Protein AF-0000000066341119 (afdb_homodimer)

pLDDT: mean 84.72, std 17.03, range [28.56, 98.56]

Solvent-accessible surface area (backbone atoms only — not comparable to full-atom values): 27032 Å² total; per-residue (Å²): 126,72,72,68,55,57,61,55,52,56,66,53,54,71,63,63,80,74,65,72,73,44,59,90,68,58,69,68,57,48,34,52,53,49,33,51,22,44,43,52,11,39,54,58,34,30,58,57,51,63,58,74,42,94,81,71,72,55,74,79,42,70,67,38,47,49,48,50,26,50,53,41,26,52,52,44,30,55,78,67,65,35,61,44,39,38,42,80,46,69,46,52,73,69,45,27,70,64,35,24,25,50,32,34,41,30,38,37,34,76,67,77,42,44,70,63,36,35,35,37,29,29,80,48,75,74,81,86,39,70,58,53,53,52,51,52,50,44,52,50,53,51,48,51,52,40,42,75,72,67,46,88,74,70,97,60,49,51,57,39,30,26,42,52,46,25,59,72,76,29,67,49,23,26,40,30,44,32,26,81,25,43,96,93,42,53,61,41,34,39,33,44,38,28,45,49,65,52,64,44,45,75,68,72,43,74,52,45,68,68,56,59,51,54,70,56,62,87,59,84,74,63,38,40,57,40,55,50,48,48,52,58,71,64,53,68,88,78,67,76,47,74,51,46,33,37,54,101,127,71,73,68,52,56,61,54,50,56,64,55,52,73,66,62,81,74,65,73,73,45,62,90,68,56,69,68,57,48,33,54,53,48,31,52,21,43,43,54,11,40,53,57,35,30,59,57,51,63,58,73,42,94,80,70,72,55,74,80,42,68,67,37,48,50,49,50,27,49,51,41,26,51,53,43,31,56,76,68,65,36,61,47,40,38,42,79,47,68,46,50,74,69,45,27,70,65,34,24,27,51,31,35,41,30,38,36,33,76,68,78,44,44,71,63,36,35,36,36,30,28,81,47,75,72,80,85,38,71,58,51,52,52,52,52,50,44,52,50,51,51,48,49,52,40,41,76,71,68,46,86,74,71,97,59,49,50,60,39,30,26,41,51,46,26,60,72,76,29,66,50,23,26,38,30,45,31,26,80,24,43,97,93,42,52,60,41,36,39,31,44,38,28,45,48,64,52,63,44,45,77,69,72,42,75,51,46,69,68,55,59,51,52,70,56,62,88,58,84,76,61,38,42,57,40,55,50,49,47,53,60,72,64,53,67,88,77,67,77,47,74,49,46,33,35,52,100

Radius of gyration: 25.13 Å; Cα contacts (8 Å, |Δi|>4): 796; chains: 2; bounding box: 48×80×62 Å

Sequence (496 aa):
MYQMNTQNEAKTSIFRTLWPKPIKMASMDLIHLFSDCIQSASSRTQEYLYFKDPENKFNPSPSTLSEIFLMTFIQRSTVLNLTDIFNTTTMTPEQRILLGADWVWAVLDHPSRNPKIQIAVQVCHLPERTEQILEDLSLDLYADVMRMAGMDVVEKTQAERMVDFCSSIGRDCFTLFLFFGRQKDEGNIYGLLSNNLQAAVGKCVRIDQLFINHFFKGAKCFVTPAGMLQALVGKEGNDPLTMLVKFTMYQMNTQNEAKTSIFRTLWPKPIKMASMDLIHLFSDCIQSASSRTQEYLYFKDPENKFNPSPSTLSEIFLMTFIQRSTVLNLTDIFNTTTMTPEQRILLGADWVWAVLDHPSRNPKIQIAVQVCHLPERTEQILEDLSLDLYADVMRMAGMDVVEKTQAERMVDFCSSIGRDCFTLFLFFGRQKDEGNIYGLLSNNLQAAVGKCVRIDQLFINHFFKGAKCFVTPAGMLQALVGKEGNDPLTMLVKFT

Nearest PDB structures (foldseek):
  8a4b-assembly2_C  TM=8.384E-01  e=1.765E-15  Homo sapiens
  8a4c-assembly2_C  TM=8.409E-01  e=9.360E-15  Homo sapiens
  8a4b-assembly1_A  TM=8.300E-01  e=1.600E-14  Homo sapiens
  8a4a-assembly1_A  TM=8.064E-01  e=5.269E-14  Homo sapiens
  8a4c-assembly1_A  TM=8.122E-01  e=3.685E-14  Homo sapiens

Organism: Danio rerio (NCBI:txid7955)

Foldseek 3Di:
DVVVVVVLVVVVPVPQPPADFADPDPLLRLLVLLLVLLLQLFVQLLVLLPDDDPVNPDHDAPVRSVVSSVVSSVVSCVVVVVRNQKPKAADDLVCCQQQLARIKIFGADPGSRDGQAMEGEHEDEDPPDPNVVVVVVVSVVVVVVCVVVPHDRDPADSQVSNLVNLVSVALRYKYKYKYCADPVGSSWIKIKIWSPCVVCVVVVHHDDPVVRVVVVVPDDDAAESSRVSVCSVPDDDRDIDIGMHTSD/DPVVVVVLVVVVPVPQPPADFADPDPPLNLLVLLLVLLLQLFVQLLVLLPDDDPVNPDHDAPVRSVVSSVVSSVVSCVVVVVRNQKPKAADDLVCCQQQLARIKIFGADPGSRDGPAMEGEHEDEDPPDPNVVVVVVVSVVVVVVCVVVPHDRDPADSQVSNLVNLVSVALRYKYKYKYCADPVGSSWIKIKIWSPCVVCVVVVHHDDPVNRVVVVVPDDDAAESSRVSCCSVPDDDRDIDIGMHTSD

InterPro domains:
  IPR027985 Rab15 effector [PF15208] (30-236)
  IPR027985 Rab15 effector [PTHR36682] (1-236)

Structure (mmCIF, N/CA/C/O backbone):
data_AF-0000000066341119-model_v1
#
loop_
_entity.id
_entity.type
_entity.pdbx_description
1 polymer 'Rab15 effector protein'
#
loop_
_atom_site.group_PDB
_atom_site.id
_atom_site.type_symbol
_atom_site.label_atom_id
_atom_site.label_alt_id
_atom_site.label_comp_id
_atom_site.label_asym_id
_atom_site.label_entity_id
_atom_site.label_seq_id
_atom_site.pdbx_PDB_ins_code
_atom_site.Cartn_x
_atom_site.Cartn_y
_atom_site.Cartn_z
_atom_site.occupancy
_atom_site.B_iso_or_equiv
_atom_site.auth_seq_id
_atom_site.auth_comp_id
_atom_site.auth_asym_id
_atom_site.auth_atom_id
_atom_site.pdbx_PDB_model_num
ATOM 1 N N . MET A 1 1 ? 12.602 24.047 35.312 1 29.11 1 MET A N 1
ATOM 2 C CA . MET A 1 1 ? 12.266 24.984 34.25 1 29.11 1 MET A CA 1
ATOM 3 C C . MET A 1 1 ? 13.242 24.875 33.094 1 29.11 1 MET A C 1
ATOM 5 O O . MET A 1 1 ? 12.883 25.156 31.938 1 29.11 1 MET A O 1
ATOM 9 N N . TYR A 1 2 ? 14.516 24.578 33.281 1 38.78 2 TYR A N 1
ATOM 10 C CA . TYR A 1 2 ? 15.609 24.578 32.312 1 38.78 2 TYR A CA 1
ATOM 11 C C . TYR A 1 2 ? 15.562 23.328 31.438 1 38.78 2 TYR A C 1
ATOM 13 O O . TYR A 1 2 ? 16.016 23.344 30.297 1 38.78 2 TYR A O 1
ATOM 21 N N . GLN A 1 3 ? 15.188 22.156 31.953 1 38.38 3 GLN A N 1
ATOM 22 C CA . GLN A 1 3 ? 15.258 20.891 31.234 1 38.38 3 GLN A CA 1
ATOM 23 C C . GLN A 1 3 ? 14.18 20.812 30.156 1 38.38 3 GLN A C 1
ATOM 25 O O . GLN A 1 3 ? 14.312 20.047 29.203 1 38.38 3 GLN A O 1
ATOM 30 N N . MET A 1 4 ? 13.062 21.469 30.297 1 38.38 4 MET A N 1
ATOM 31 C CA . MET A 1 4 ? 11.992 21.438 29.297 1 38.38 4 MET A CA 1
ATOM 32 C C . MET A 1 4 ? 12.422 22.172 28.031 1 38.38 4 MET A C 1
ATOM 34 O O . MET A 1 4 ? 11.914 21.875 26.938 1 38.38 4 MET A O 1
ATOM 38 N N . ASN A 1 5 ? 13.352 23.094 28.109 1 41.5 5 ASN A N 1
ATOM 39 C CA . ASN A 1 5 ? 13.75 23.875 26.953 1 41.5 5 ASN A CA 1
ATOM 40 C C . ASN A 1 5 ? 14.609 23.078 25.984 1 41.5 5 ASN A C 1
ATOM 42 O O . ASN A 1 5 ? 14.531 23.266 24.766 1 41.5 5 ASN A O 1
ATOM 46 N N . THR A 1 6 ? 15.469 22.156 26.438 1 43.47 6 THR A N 1
ATOM 47 C CA . THR A 1 6 ? 16.406 21.469 25.562 1 43.47 6 THR A CA 1
ATOM 48 C C . THR A 1 6 ? 15.695 20.438 24.703 1 43.47 6 THR A C 1
ATOM 50 O O . THR A 1 6 ? 16.141 20.125 23.594 1 43.47 6 THR A O 1
ATOM 53 N N . GLN A 1 7 ? 14.688 19.844 25.234 1 38.16 7 GLN A N 1
ATOM 54 C CA . GLN A 1 7 ? 14.016 18.812 24.453 1 38.16 7 GLN A CA 1
ATOM 55 C C . GLN A 1 7 ? 13.242 19.422 23.281 1 38.16 7 GLN A C 1
ATOM 57 O O . GLN A 1 7 ? 13.023 18.766 22.266 1 38.16 7 GLN A O 1
ATOM 62 N N . ASN A 1 8 ? 12.797 20.656 23.469 1 37.16 8 ASN A N 1
ATOM 63 C CA . ASN A 1 8 ? 12.109 21.359 22.391 1 37.16 8 ASN A CA 1
ATOM 64 C C . ASN A 1 8 ? 13.062 21.734 21.266 1 37.16 8 ASN A C 1
ATOM 66 O O . ASN A 1 8 ? 12.68 21.75 20.094 1 37.16 8 ASN A O 1
ATOM 70 N N . GLU A 1 9 ? 14.266 22.156 21.609 1 38.19 9 GLU A N 1
ATOM 71 C CA . GLU A 1 9 ? 15.227 22.562 20.578 1 38.19 9 GLU A CA 1
ATOM 72 C C . GLU A 1 9 ? 15.672 21.375 19.734 1 38.19 9 GLU A C 1
ATOM 74 O O . GLU A 1 9 ? 15.859 21.5 18.531 1 38.19 9 GLU A O 1
ATOM 79 N N . ALA A 1 10 ? 15.805 20.25 20.359 1 37.09 10 ALA A N 1
ATOM 80 C CA . ALA A 1 10 ? 16.297 19.109 19.609 1 37.09 10 ALA A CA 1
ATOM 81 C C . ALA A 1 10 ? 15.266 18.625 18.594 1 37.09 10 ALA A C 1
ATOM 83 O O . ALA A 1 10 ? 15.617 18.203 17.484 1 37.09 10 ALA A O 1
ATOM 84 N N . LYS A 1 11 ? 14.141 18.688 18.984 1 40.72 11 LYS A N 1
ATOM 85 C CA . LYS A 1 11 ? 13.086 18.281 18.062 1 40.72 11 LYS A CA 1
ATOM 86 C C . LYS A 1 11 ? 13 19.219 16.875 1 40.72 11 LYS A C 1
ATOM 88 O O . LYS A 1 11 ? 12.656 18.797 15.766 1 40.72 11 LYS A O 1
ATOM 93 N N . THR A 1 12 ? 13.438 20.531 17.078 1 38.72 12 THR A N 1
ATOM 94 C CA . THR A 1 12 ? 13.445 21.484 15.977 1 38.72 12 THR A CA 1
ATOM 95 C C . THR A 1 12 ? 14.609 21.219 15.031 1 38.72 12 THR A C 1
ATOM 97 O O . THR A 1 12 ? 14.523 21.484 13.828 1 38.72 12 THR A O 1
ATOM 100 N N . SER A 1 13 ? 15.695 20.719 15.5 1 39.5 13 SER A N 1
ATOM 101 C CA . SER A 1 13 ? 16.922 20.625 14.711 1 39.5 13 SER A CA 1
ATOM 102 C C . SER A 1 13 ? 16.797 19.562 13.625 1 39.5 13 SER A C 1
ATOM 104 O O . SER A 1 13 ? 17.5 19.625 12.617 1 39.5 13 SER A O 1
ATOM 106 N N . ILE A 1 14 ? 16.078 18.625 13.82 1 37.53 14 ILE A N 1
ATOM 107 C CA . ILE A 1 14 ? 16.125 17.547 12.836 1 37.53 14 ILE A CA 1
ATOM 108 C C . ILE A 1 14 ? 15.57 18.047 11.508 1 37.53 14 ILE A C 1
ATOM 110 O O . ILE A 1 14 ? 16.031 17.625 10.438 1 37.53 14 ILE A O 1
ATOM 114 N N . PHE A 1 15 ? 14.719 19.094 11.516 1 38.09 15 PHE A N 1
ATOM 115 C CA . PHE A 1 15 ? 14.086 19.484 10.258 1 38.09 15 PHE A CA 1
ATOM 116 C C . PHE A 1 15 ? 14.977 20.453 9.484 1 38.09 15 PHE A C 1
ATOM 118 O O . PHE A 1 15 ? 14.742 20.703 8.297 1 38.09 15 PHE A O 1
ATOM 125 N N . ARG A 1 16 ? 15.906 21.109 10.156 1 40.59 16 ARG A N 1
ATOM 126 C CA . ARG A 1 16 ? 16.625 22.203 9.516 1 40.59 16 ARG A CA 1
ATOM 127 C C . ARG A 1 16 ? 17.406 21.719 8.297 1 40.59 16 ARG A C 1
ATOM 129 O O . ARG A 1 16 ? 17.594 22.453 7.328 1 40.59 16 ARG A O 1
ATOM 136 N N . THR A 1 17 ? 18.047 20.531 8.328 1 36.72 17 THR A N 1
ATOM 137 C CA . THR A 1 17 ? 19.047 20.266 7.316 1 36.72 17 THR A CA 1
ATOM 138 C C . THR A 1 17 ? 18.391 19.953 5.973 1 36.72 17 THR A C 1
ATOM 140 O O . THR A 1 17 ? 19.094 19.688 4.984 1 36.72 17 THR A O 1
ATOM 143 N N . LEU A 1 18 ? 17.266 19.828 5.777 1 33.84 18 LEU A N 1
ATOM 144 C CA . LEU A 1 18 ? 16.781 19.219 4.551 1 33.84 18 LEU A CA 1
ATOM 145 C C . LEU A 1 18 ? 16.266 20.266 3.572 1 33.84 18 LEU A C 1
ATOM 147 O O . LEU A 1 18 ? 15.656 19.938 2.557 1 33.84 18 LEU A O 1
ATOM 151 N N . TRP A 1 19 ? 16.422 21.578 3.809 1 35 19 TRP A N 1
ATOM 152 C CA . TRP A 1 19 ? 15.547 22.391 2.967 1 35 19 TRP A CA 1
ATOM 153 C C . TRP A 1 19 ? 16.359 23.266 2.012 1 35 19 TRP A C 1
ATOM 155 O O . TRP A 1 19 ? 17.25 24 2.438 1 35 19 TRP A O 1
ATOM 165 N N . PRO A 1 20 ? 16.312 23.109 0.588 1 39.34 20 PRO A N 1
ATOM 166 C CA . PRO A 1 20 ? 17.062 23.859 -0.415 1 39.34 20 PRO A CA 1
ATOM 167 C C . PRO A 1 20 ? 16.578 25.297 -0.556 1 39.34 20 PRO A C 1
ATOM 169 O O . PRO A 1 20 ? 15.547 25.672 0.01 1 39.34 20 PRO A O 1
ATOM 172 N N . LYS A 1 21 ? 16.938 26.062 -1.833 1 40.09 21 LYS A N 1
ATOM 173 C CA . LYS A 1 21 ? 16.969 27.469 -2.219 1 40.09 21 LYS A CA 1
ATOM 174 C C . LYS A 1 21 ? 15.57 28 -2.494 1 40.09 21 LYS A C 1
ATOM 176 O O . LYS A 1 21 ? 14.75 27.312 -3.111 1 40.09 21 LYS A O 1
ATOM 181 N N . PRO A 1 22 ? 15.141 29.406 -2.232 1 41.25 22 PRO A N 1
ATOM 182 C CA . PRO A 1 22 ? 13.836 30.062 -2.111 1 41.25 22 PRO A CA 1
ATOM 183 C C . PRO A 1 22 ? 13.328 30.625 -3.441 1 41.25 22 PRO A C 1
ATOM 185 O O . PRO A 1 22 ? 14.086 31.25 -4.184 1 41.25 22 PRO A O 1
ATOM 188 N N . ILE A 1 23 ? 12.562 30.078 -4.363 1 44.03 23 ILE A N 1
ATOM 189 C CA . ILE A 1 23 ? 11.945 30.844 -5.441 1 44.03 23 ILE A CA 1
ATOM 190 C C . ILE A 1 23 ? 10.719 31.578 -4.91 1 44.03 23 ILE A C 1
ATOM 192 O O . ILE A 1 23 ? 9.906 31.016 -4.18 1 44.03 23 ILE A O 1
ATOM 196 N N . LYS A 1 24 ? 10.609 33 -5.09 1 49.5 24 LYS A N 1
ATOM 197 C CA . LYS A 1 24 ? 9.531 33.875 -4.699 1 49.5 24 LYS A CA 1
ATOM 198 C C . LYS A 1 24 ? 8.219 33.5 -5.371 1 49.5 24 LYS A C 1
ATOM 200 O O . LYS A 1 24 ? 8.039 33.719 -6.57 1 49.5 24 LYS A O 1
ATOM 205 N N . MET A 1 25 ? 7.562 32.625 -5.262 1 54.72 25 MET A N 1
ATOM 206 C CA . MET A 1 25 ? 6.242 32.312 -5.809 1 54.72 25 MET A CA 1
ATOM 207 C C . MET A 1 25 ? 5.16 33.125 -5.09 1 54.72 25 MET A C 1
ATOM 209 O O . MET A 1 25 ? 5.164 33.219 -3.861 1 54.72 25 MET A O 1
ATOM 213 N N . ALA A 1 26 ? 4.352 34 -5.934 1 60.06 26 ALA A N 1
ATOM 214 C CA . ALA A 1 26 ? 3.191 34.719 -5.375 1 60.06 26 ALA A CA 1
ATOM 215 C C . ALA A 1 26 ? 2.264 33.719 -4.656 1 60.06 26 ALA A C 1
ATOM 217 O O . ALA A 1 26 ? 2.17 32.562 -5.035 1 60.06 26 ALA A O 1
ATOM 218 N N . SER A 1 27 ? 1.595 34.25 -3.645 1 66.12 27 SER A N 1
ATOM 219 C CA . SER A 1 27 ? 0.718 33.469 -2.781 1 66.12 27 SER A CA 1
ATOM 220 C C . SER A 1 27 ? -0.362 32.75 -3.59 1 66.12 27 SER A C 1
ATOM 222 O O . SER A 1 27 ? -0.647 31.578 -3.354 1 66.12 27 SER A O 1
ATOM 224 N N . MET A 1 28 ? -0.877 33.531 -4.602 1 71.88 28 MET A N 1
ATOM 225 C CA . MET A 1 28 ? -1.975 32.969 -5.371 1 71.88 28 MET A CA 1
ATOM 226 C C . MET A 1 28 ? -1.489 31.781 -6.215 1 71.88 28 MET A C 1
ATOM 228 O O . MET A 1 28 ? -2.211 30.797 -6.395 1 71.88 28 MET A O 1
ATOM 232 N N . ASP A 1 29 ? -0.311 31.922 -6.617 1 87.69 29 ASP A N 1
ATOM 233 C CA . ASP A 1 29 ? 0.27 30.844 -7.41 1 87.69 29 ASP A CA 1
ATOM 234 C C . ASP A 1 29 ? 0.465 29.578 -6.566 1 87.69 29 ASP A C 1
ATOM 236 O O . ASP A 1 29 ? 0.201 28.469 -7.031 1 87.69 29 ASP A O 1
ATOM 240 N N . LEU A 1 30 ? 0.708 29.859 -5.367 1 91.12 30 LEU A N 1
ATOM 241 C CA . LEU A 1 30 ? 0.929 28.734 -4.465 1 91.12 30 LEU A CA 1
ATOM 242 C C . LEU A 1 30 ? -0.37 27.969 -4.211 1 91.12 30 LEU A C 1
ATOM 244 O O . LEU A 1 30 ? -0.394 26.75 -4.25 1 91.12 30 LEU A O 1
ATOM 248 N N . ILE A 1 31 ? -1.419 28.734 -4.02 1 94.38 31 ILE A N 1
ATOM 249 C CA . ILE A 1 31 ? -2.721 28.141 -3.707 1 94.38 31 ILE A CA 1
ATOM 250 C C . ILE A 1 31 ? -3.199 27.297 -4.879 1 94.38 31 ILE A C 1
ATOM 252 O O . ILE A 1 31 ? -3.648 26.156 -4.688 1 94.38 31 ILE A O 1
ATOM 256 N N . HIS A 1 32 ? -3.047 27.828 -6.035 1 94.44 32 HIS A N 1
ATOM 257 C CA . HIS A 1 32 ? -3.479 27.109 -7.23 1 94.44 32 HIS A CA 1
ATOM 258 C C . HIS A 1 32 ? -2.635 25.859 -7.457 1 94.44 32 HIS A C 1
ATOM 260 O O . HIS A 1 32 ? -3.168 24.797 -7.789 1 94.44 32 HIS A O 1
ATOM 266 N N . LEU A 1 33 ? -1.394 26 -7.328 1 95.62 33 LEU A N 1
ATOM 267 C CA . LEU A 1 33 ? -0.483 24.875 -7.555 1 95.62 33 LEU A CA 1
ATOM 268 C C . LEU A 1 33 ? -0.705 23.781 -6.52 1 95.62 33 LEU A C 1
ATOM 270 O O . LEU A 1 33 ? -0.705 22.594 -6.855 1 95.62 33 LEU A O 1
ATOM 274 N N . PHE A 1 34 ? -0.939 24.234 -5.301 1 96.31 34 PHE A N 1
ATOM 275 C CA . PHE A 1 34 ? -1.249 23.297 -4.234 1 96.31 34 PHE A CA 1
ATOM 276 C C . PHE A 1 34 ? -2.527 22.531 -4.551 1 96.31 34 PHE A C 1
ATOM 278 O O . PHE A 1 34 ? -2.57 21.297 -4.418 1 96.31 34 PHE A O 1
ATOM 285 N N . SER A 1 35 ? -3.473 23.188 -4.895 1 96.94 35 SER A N 1
ATOM 286 C CA . SER A 1 35 ? -4.758 22.578 -5.223 1 96.94 35 SER A CA 1
ATOM 287 C C . SER A 1 35 ? -4.621 21.578 -6.363 1 96.94 35 SER A C 1
ATOM 289 O O . SER A 1 35 ? -5.262 20.531 -6.352 1 96.94 35 SER A O 1
ATOM 291 N N . ASP A 1 36 ? -3.816 21.922 -7.336 1 97.19 36 ASP A N 1
ATOM 292 C CA . ASP A 1 36 ? -3.568 21.031 -8.453 1 97.19 36 ASP A CA 1
ATOM 293 C C . ASP A 1 36 ? -2.924 19.719 -7.98 1 97.19 36 ASP A C 1
ATOM 295 O O . ASP A 1 36 ? -3.273 18.641 -8.453 1 97.19 36 ASP A O 1
ATOM 299 N N . CYS A 1 37 ? -1.984 19.859 -7.098 1 97.88 37 CYS A N 1
ATOM 300 C CA . CYS A 1 37 ? -1.333 18.688 -6.543 1 97.88 37 CYS A CA 1
ATOM 301 C C . CYS A 1 37 ? -2.33 17.828 -5.781 1 97.88 37 CYS A C 1
ATOM 303 O O . CYS A 1 37 ? -2.342 16.594 -5.934 1 97.88 37 CYS A O 1
ATOM 305 N N . ILE A 1 38 ? -3.197 18.469 -5.008 1 98.5 38 ILE A N 1
ATOM 306 C CA . ILE A 1 38 ? -4.203 17.766 -4.23 1 98.5 38 ILE A CA 1
ATOM 307 C C . ILE A 1 38 ? -5.188 17.062 -5.172 1 98.5 38 ILE A C 1
ATOM 309 O O . ILE A 1 38 ? -5.559 15.914 -4.949 1 98.5 38 ILE A O 1
ATOM 313 N N . GLN A 1 39 ? -5.57 17.766 -6.148 1 98.12 39 GLN A N 1
ATOM 314 C CA . GLN A 1 39 ? -6.516 17.188 -7.105 1 98.12 39 GLN A CA 1
ATOM 315 C C . GLN A 1 39 ? -5.941 15.938 -7.758 1 98.12 39 GLN A C 1
ATOM 317 O O . GLN A 1 39 ? -6.641 14.93 -7.902 1 98.12 39 GLN A O 1
ATOM 322 N N . SER A 1 40 ? -4.719 15.992 -8.18 1 98.12 40 SER A N 1
ATOM 323 C CA . SER A 1 40 ? -4.066 14.836 -8.781 1 98.12 40 SER A CA 1
ATOM 324 C C . SER A 1 40 ? -3.998 13.672 -7.805 1 98.12 40 SER A C 1
ATOM 326 O O . SER A 1 40 ? -4.367 12.547 -8.148 1 98.12 40 SER A O 1
ATOM 328 N N . ALA A 1 41 ? -3.529 13.969 -6.609 1 98.31 41 ALA A N 1
ATOM 329 C CA . ALA A 1 41 ? -3.363 12.945 -5.59 1 98.31 41 ALA A CA 1
ATOM 330 C C . ALA A 1 41 ? -4.707 12.336 -5.199 1 98.31 41 ALA A C 1
ATOM 332 O O . ALA A 1 41 ? -4.832 11.109 -5.086 1 98.31 41 ALA A O 1
ATOM 333 N N . SER A 1 42 ? -5.707 13.18 -5.016 1 98.12 42 SER A N 1
ATOM 334 C CA . SER A 1 42 ? -7.02 12.703 -4.59 1 98.12 42 SER A CA 1
ATOM 335 C C . SER A 1 42 ? -7.703 11.906 -5.699 1 98.12 42 SER A C 1
ATOM 337 O O . SER A 1 42 ? -8.352 10.891 -5.43 1 98.12 42 SER A O 1
ATOM 339 N N . SER A 1 43 ? -7.559 12.359 -6.91 1 97.44 43 SER A N 1
ATOM 340 C CA . SER A 1 43 ? -8.156 11.625 -8.031 1 97.44 43 SER A CA 1
ATOM 341 C C . SER A 1 43 ? -7.547 10.234 -8.164 1 97.44 43 SER A C 1
ATOM 343 O O . SER A 1 43 ? -8.273 9.25 -8.336 1 97.44 43 SER A O 1
ATOM 345 N N . ARG A 1 44 ? -6.25 10.18 -8.094 1 97.06 44 ARG A N 1
ATOM 346 C CA . ARG A 1 44 ? -5.574 8.891 -8.18 1 97.06 44 ARG A CA 1
ATOM 347 C C . ARG A 1 44 ? -6 7.969 -7.043 1 97.06 44 ARG A C 1
ATOM 349 O O . ARG A 1 44 ? -6.266 6.785 -7.262 1 97.06 44 ARG A O 1
ATOM 356 N N . THR A 1 45 ? -6.047 8.461 -5.84 1 97.38 45 THR A N 1
ATOM 357 C CA . THR A 1 45 ? -6.441 7.68 -4.676 1 97.38 45 THR A CA 1
ATOM 358 C C . THR A 1 45 ? -7.883 7.195 -4.812 1 97.38 45 THR A C 1
ATOM 360 O O . THR A 1 45 ? -8.203 6.066 -4.438 1 97.38 45 THR A O 1
ATOM 363 N N . GLN A 1 46 ? -8.727 8.016 -5.359 1 96.06 46 GLN A N 1
ATOM 364 C CA . GLN A 1 46 ? -10.133 7.664 -5.539 1 96.06 46 GLN A CA 1
ATOM 365 C C . GLN A 1 46 ? -10.289 6.453 -6.449 1 96.06 46 GLN A C 1
ATOM 367 O O . GLN A 1 46 ? -11.18 5.625 -6.246 1 96.06 46 GLN A O 1
ATOM 372 N N . GLU A 1 47 ? -9.461 6.367 -7.504 1 94.5 47 GLU A N 1
ATOM 373 C CA . GLU A 1 47 ? -9.5 5.199 -8.375 1 94.5 47 GLU A CA 1
ATOM 374 C C . GLU A 1 47 ? -9.375 3.906 -7.578 1 94.5 47 GLU A C 1
ATOM 376 O O . GLU A 1 47 ? -10.047 2.92 -7.871 1 94.5 47 GLU A O 1
ATOM 381 N N . TYR A 1 48 ? -8.555 3.951 -6.586 1 94.69 48 TYR A N 1
ATOM 382 C CA . TYR A 1 48 ? -8.305 2.752 -5.793 1 94.69 48 TYR A CA 1
ATOM 383 C C . TYR A 1 48 ? -9.359 2.582 -4.707 1 94.69 48 TYR A C 1
ATOM 385 O O . TYR A 1 48 ? -9.672 1.459 -4.309 1 94.69 48 TYR A O 1
ATOM 393 N N . LEU A 1 49 ? -9.93 3.705 -4.262 1 92.75 49 LEU A N 1
ATOM 394 C CA . LEU A 1 49 ? -11.039 3.648 -3.312 1 92.75 49 LEU A CA 1
ATOM 395 C C . LEU A 1 49 ? -12.258 2.98 -3.938 1 92.75 49 LEU A C 1
ATOM 397 O O . LEU A 1 49 ? -13.016 2.289 -3.252 1 92.75 49 LEU A O 1
ATOM 401 N N . TYR A 1 50 ? -12.414 3.137 -5.246 1 92.38 50 TYR A N 1
ATOM 402 C CA . TYR A 1 50 ? -13.578 2.604 -5.953 1 92.38 50 TYR A CA 1
ATOM 403 C C . TYR A 1 50 ? -13.32 1.181 -6.43 1 92.38 50 TYR A C 1
ATOM 405 O O . TYR A 1 50 ? -14.211 0.532 -6.98 1 92.38 50 TYR A O 1
ATOM 413 N N . PHE A 1 51 ? -12.195 0.741 -6.258 1 93.56 51 PHE A N 1
ATOM 414 C CA . PHE A 1 51 ? -11.867 -0.616 -6.68 1 93.56 51 PHE A CA 1
ATOM 415 C C . PHE A 1 51 ? -12.766 -1.631 -5.984 1 93.56 51 PHE A C 1
ATOM 417 O O . PHE A 1 51 ? -12.992 -1.544 -4.777 1 93.56 51 PHE A O 1
ATOM 424 N N . LYS A 1 52 ? -13.211 -2.498 -6.754 1 90.31 52 LYS A N 1
ATOM 425 C CA . LYS A 1 52 ? -13.992 -3.611 -6.227 1 90.31 52 LYS A CA 1
ATOM 426 C C . LYS A 1 52 ? -13.477 -4.945 -6.758 1 90.31 52 LYS A C 1
ATOM 428 O O . LYS A 1 52 ? -13.367 -5.137 -7.969 1 90.31 52 LYS A O 1
ATOM 433 N N . ASP A 1 53 ? -13.109 -5.777 -5.895 1 90.19 53 ASP A N 1
ATOM 434 C CA . ASP A 1 53 ? -12.758 -7.152 -6.242 1 90.19 53 ASP A CA 1
ATOM 435 C C . ASP A 1 53 ? -14.008 -7.984 -6.52 1 90.19 53 ASP A C 1
ATOM 437 O O . ASP A 1 53 ? -14.867 -8.133 -5.648 1 90.19 53 ASP A O 1
ATOM 441 N N . PRO A 1 54 ? -14.062 -8.555 -7.676 1 86.75 54 PRO A N 1
ATOM 442 C CA . PRO A 1 54 ? -15.234 -9.375 -7.98 1 86.75 54 PRO A CA 1
ATOM 443 C C . PRO A 1 54 ? -15.438 -10.508 -6.98 1 86.75 54 PRO A C 1
ATOM 445 O O . PRO A 1 54 ? -16.578 -10.93 -6.738 1 86.75 54 PRO A O 1
ATOM 448 N N . GLU A 1 55 ? -14.359 -10.992 -6.328 1 84.94 55 GLU A N 1
ATOM 449 C CA . GLU A 1 55 ? -14.445 -12.078 -5.359 1 84.94 55 GLU A CA 1
ATOM 450 C C . GLU A 1 55 ? -14.664 -11.547 -3.947 1 84.94 55 GLU A C 1
ATOM 452 O O . GLU A 1 55 ? -14.805 -12.328 -3.002 1 84.94 55 GLU A O 1
ATOM 457 N N . ASN A 1 56 ? -14.672 -10.219 -3.777 1 83.44 56 ASN A N 1
ATOM 458 C CA . ASN A 1 56 ? -14.898 -9.523 -2.512 1 83.44 56 ASN A CA 1
ATOM 459 C C . ASN A 1 56 ? -13.945 -10.023 -1.427 1 83.44 56 ASN A C 1
ATOM 461 O O . ASN A 1 56 ? -14.344 -10.18 -0.271 1 83.44 56 ASN A O 1
ATOM 465 N N . LYS A 1 57 ? -12.734 -10.336 -1.846 1 81.94 57 LYS A N 1
ATOM 466 C CA . LYS A 1 57 ? -11.742 -10.867 -0.909 1 81.94 57 LYS A CA 1
ATOM 467 C C . LYS A 1 57 ? -10.586 -9.891 -0.728 1 81.94 57 LYS A C 1
ATOM 469 O O . LYS A 1 57 ? -9.773 -10.047 0.191 1 81.94 57 LYS A O 1
ATOM 474 N N . PHE A 1 58 ? -10.688 -8.906 -1.56 1 89.12 58 PHE A N 1
ATOM 475 C CA . PHE A 1 58 ? -9.5 -8.062 -1.575 1 89.12 58 PHE A CA 1
ATOM 476 C C . PHE A 1 58 ? -9.883 -6.59 -1.625 1 89.12 58 PHE A C 1
ATOM 478 O O . PHE A 1 58 ? -10.703 -6.184 -2.449 1 89.12 58 PHE A O 1
ATOM 485 N N . ASN A 1 59 ? -9.344 -5.836 -0.687 1 88.69 59 ASN A N 1
ATOM 486 C CA . ASN A 1 59 ? -9.414 -4.379 -0.667 1 88.69 59 ASN A CA 1
ATOM 487 C C . ASN A 1 59 ? -8.055 -3.752 -0.396 1 88.69 59 ASN A C 1
ATOM 489 O O . ASN A 1 59 ? -7.219 -4.344 0.291 1 88.69 59 ASN A O 1
ATOM 493 N N . PRO A 1 60 ? -7.859 -2.586 -1.001 1 91.12 60 PRO A N 1
ATOM 494 C CA . PRO A 1 60 ? -6.59 -1.927 -0.688 1 91.12 60 PRO A CA 1
ATOM 495 C C . PRO A 1 60 ? -6.445 -1.595 0.795 1 91.12 60 PRO A C 1
ATOM 497 O O . PRO A 1 60 ? -7.426 -1.215 1.443 1 91.12 60 PRO A O 1
ATOM 500 N N . SER A 1 61 ? -5.266 -1.766 1.295 1 90.12 61 SER A N 1
ATOM 501 C CA . SER A 1 61 ? -4.996 -1.404 2.684 1 90.12 61 SER A CA 1
ATOM 502 C C . SER A 1 61 ? -4.949 0.11 2.861 1 90.12 61 SER A C 1
ATOM 504 O O . SER A 1 61 ? -4.652 0.842 1.914 1 90.12 61 SER A O 1
ATOM 506 N N .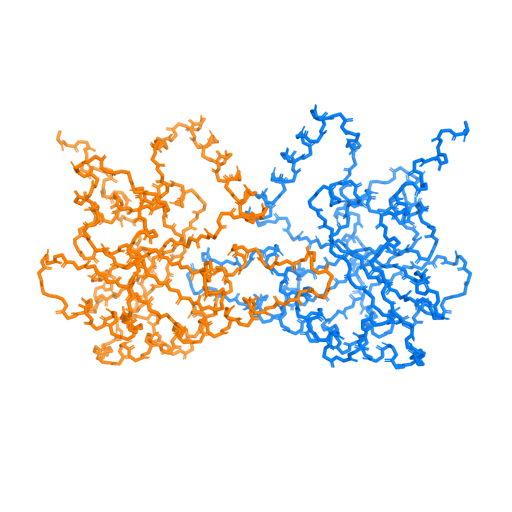 PRO A 1 62 ? -5.203 0.56 4.062 1 88.81 62 PRO A N 1
ATOM 507 C CA . PRO A 1 62 ? -5.082 1.996 4.324 1 88.81 62 PRO A CA 1
ATOM 508 C C . PRO A 1 62 ? -3.688 2.535 4.027 1 88.81 62 PRO A C 1
ATOM 510 O O . PRO A 1 62 ? -3.549 3.645 3.502 1 88.81 62 PRO A O 1
ATOM 513 N N . SER A 1 63 ? -2.699 1.78 4.371 1 90.38 63 SER A N 1
ATOM 514 C CA . SER A 1 63 ? -1.328 2.209 4.109 1 90.38 63 SER A CA 1
ATOM 515 C C . SER A 1 63 ? -1.074 2.367 2.613 1 90.38 63 SER A C 1
ATOM 517 O O . SER A 1 63 ? -0.35 3.271 2.193 1 90.38 63 SER A O 1
ATOM 519 N N . THR A 1 64 ? -1.644 1.476 1.881 1 93.94 64 THR A N 1
ATOM 520 C CA . THR A 1 64 ? -1.503 1.561 0.432 1 93.94 64 THR A CA 1
ATOM 521 C C . THR A 1 64 ? -2.139 2.842 -0.099 1 93.94 64 THR A C 1
ATOM 523 O O . THR A 1 64 ? -1.529 3.561 -0.894 1 93.94 64 THR A O 1
ATOM 526 N N . LEU A 1 65 ? -3.314 3.15 0.359 1 94.81 65 LEU A N 1
ATOM 527 C CA . LEU A 1 65 ? -3.998 4.367 -0.068 1 94.81 65 LEU A CA 1
ATOM 528 C C . LEU A 1 65 ? -3.186 5.602 0.298 1 94.81 65 LEU A C 1
ATOM 530 O O . LEU A 1 65 ? -3.059 6.527 -0.507 1 94.81 65 LEU A O 1
ATOM 534 N N . SER A 1 66 ? -2.611 5.551 1.438 1 95.25 66 SER A N 1
ATOM 535 C CA . SER A 1 66 ? -1.791 6.66 1.908 1 95.25 66 SER A CA 1
ATOM 536 C C . SER A 1 66 ? -0.564 6.855 1.023 1 95.25 66 SER A C 1
ATOM 538 O O . SER A 1 66 ? -0.234 7.98 0.649 1 95.25 66 SER A O 1
ATOM 540 N N . GLU A 1 67 ? 0.081 5.758 0.74 1 96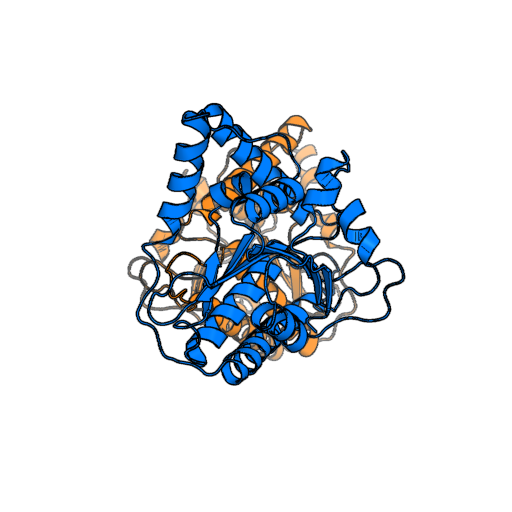 67 GLU A N 1
ATOM 541 C CA . GLU A 1 67 ? 1.294 5.84 -0.068 1 96 67 GLU A CA 1
ATOM 542 C C . GLU A 1 67 ? 0.979 6.297 -1.489 1 96 67 GLU A C 1
ATOM 544 O O . GLU A 1 67 ? 1.736 7.07 -2.08 1 96 67 GLU A O 1
ATOM 549 N N . ILE A 1 68 ? -0.113 5.832 -2.008 1 97.5 68 ILE A N 1
ATOM 550 C CA . ILE A 1 68 ? -0.527 6.258 -3.34 1 97.5 68 ILE A CA 1
ATOM 551 C C . ILE A 1 68 ? -0.766 7.766 -3.348 1 97.5 68 ILE A C 1
ATOM 553 O O . ILE A 1 68 ? -0.274 8.477 -4.23 1 97.5 68 ILE A O 1
ATOM 557 N N . PHE A 1 69 ? -1.48 8.273 -2.377 1 98.12 69 PHE A N 1
ATOM 558 C CA . PHE A 1 69 ? -1.76 9.703 -2.248 1 98.12 69 PHE A CA 1
ATOM 559 C C . PHE A 1 69 ? -0.466 10.5 -2.172 1 98.12 69 PHE A C 1
ATOM 561 O O . PHE A 1 69 ? -0.282 11.469 -2.916 1 98.12 69 PHE A O 1
ATOM 568 N N . LEU A 1 70 ? 0.418 10.062 -1.337 1 97.62 70 LEU A N 1
ATOM 569 C CA . LEU A 1 70 ? 1.653 10.789 -1.077 1 97.62 70 LEU A CA 1
ATOM 570 C C . LEU A 1 70 ? 2.557 10.781 -2.307 1 97.62 70 LEU A C 1
ATOM 572 O O . LEU A 1 70 ? 3.098 11.82 -2.689 1 97.62 70 LEU A O 1
ATOM 576 N N . MET A 1 71 ? 2.711 9.625 -2.916 1 97.38 71 MET A N 1
ATOM 577 C CA . MET A 1 71 ? 3.578 9.531 -4.086 1 97.38 71 MET A CA 1
ATOM 578 C C . MET A 1 71 ? 3.07 10.43 -5.215 1 97.38 71 MET A C 1
ATOM 580 O O . MET A 1 71 ? 3.854 11.133 -5.852 1 97.38 71 MET A O 1
ATOM 584 N N . THR A 1 72 ? 1.728 10.375 -5.402 1 97.69 72 THR A N 1
ATOM 585 C CA . THR A 1 72 ? 1.147 11.195 -6.465 1 97.69 72 THR A CA 1
ATOM 586 C C . THR A 1 72 ? 1.312 12.68 -6.152 1 97.69 72 THR A C 1
ATOM 588 O O . THR A 1 72 ? 1.64 13.469 -7.039 1 97.69 72 THR A O 1
ATOM 591 N N . PHE A 1 73 ? 1.115 13.07 -4.926 1 98.19 73 PHE A N 1
ATOM 592 C CA . PHE A 1 73 ? 1.271 14.461 -4.512 1 98.19 73 PHE A CA 1
ATOM 593 C C . PHE A 1 73 ? 2.701 14.938 -4.742 1 98.19 73 PHE A C 1
ATOM 595 O O . PHE A 1 73 ? 2.92 16 -5.328 1 98.19 73 PHE A O 1
ATOM 602 N N . ILE A 1 74 ? 3.629 14.156 -4.285 1 97.06 74 ILE A N 1
ATOM 603 C CA . ILE A 1 74 ? 5.039 14.516 -4.383 1 97.06 74 ILE A CA 1
ATOM 604 C C . ILE A 1 74 ? 5.453 14.609 -5.848 1 97.06 74 ILE A C 1
ATOM 606 O O . ILE A 1 74 ? 6.137 15.555 -6.25 1 97.06 74 ILE A O 1
ATOM 610 N N . GLN A 1 75 ? 5.055 13.641 -6.621 1 96.12 75 GLN A N 1
ATOM 611 C CA . GLN A 1 75 ? 5.383 13.648 -8.047 1 96.12 75 GLN A CA 1
ATOM 612 C C . GLN A 1 75 ? 4.84 14.898 -8.727 1 96.12 75 GLN A C 1
ATOM 614 O O . GLN A 1 75 ? 5.559 15.562 -9.477 1 96.12 75 GLN A O 1
ATOM 619 N N . ARG A 1 76 ? 3.576 15.211 -8.492 1 96.62 76 ARG A N 1
ATOM 620 C CA . ARG A 1 76 ? 2.959 16.375 -9.109 1 96.62 76 ARG A CA 1
ATOM 621 C C . ARG A 1 76 ? 3.625 17.672 -8.633 1 96.62 76 ARG A C 1
ATOM 623 O O . ARG A 1 76 ? 3.816 18.594 -9.414 1 96.62 76 ARG A O 1
ATOM 630 N N . SER A 1 77 ? 3.965 17.734 -7.375 1 95.75 77 SER A N 1
ATOM 631 C CA . SER A 1 77 ? 4.637 18.906 -6.824 1 95.75 77 SER A CA 1
ATOM 632 C C . SER A 1 77 ? 5.988 19.125 -7.492 1 95.75 77 SER A C 1
ATOM 634 O O . SER A 1 77 ? 6.398 20.266 -7.715 1 95.75 77 SER A O 1
ATOM 636 N N . THR A 1 78 ? 6.672 18.062 -7.789 1 93.69 78 THR A N 1
ATOM 637 C CA . THR A 1 78 ? 7.965 18.141 -8.461 1 93.69 78 THR A CA 1
ATOM 638 C C . THR A 1 78 ? 7.801 18.625 -9.898 1 93.69 78 THR A C 1
ATOM 640 O O . THR A 1 78 ? 8.555 19.484 -10.359 1 93.69 78 THR A O 1
ATOM 643 N N . VAL A 1 79 ? 6.809 18.094 -10.586 1 94.56 79 VAL A N 1
ATOM 644 C CA . VAL A 1 79 ? 6.539 18.453 -11.977 1 94.56 79 VAL A CA 1
ATOM 645 C C . VAL A 1 79 ? 6.195 19.938 -12.062 1 94.56 79 VAL A C 1
ATOM 647 O O . VAL A 1 79 ? 6.602 20.625 -13.016 1 94.56 79 VAL 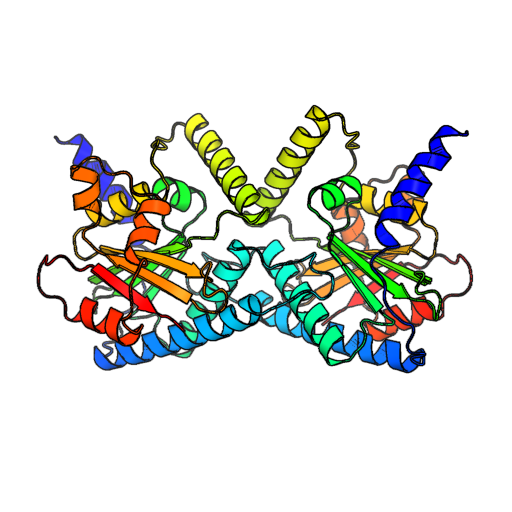A O 1
ATOM 650 N N . LEU A 1 80 ? 5.555 20.469 -11 1 94.31 80 LEU A N 1
ATOM 651 C CA . LEU A 1 80 ? 5.109 21.859 -11.008 1 94.31 80 LEU A CA 1
ATOM 652 C C . LEU A 1 80 ? 6.16 22.766 -10.375 1 94.31 80 LEU A C 1
ATOM 654 O O . LEU A 1 80 ? 5.922 23.969 -10.188 1 94.31 80 LEU A O 1
ATOM 658 N N . ASN A 1 81 ? 7.277 22.281 -9.953 1 91.56 81 ASN A N 1
ATOM 659 C CA . ASN A 1 81 ? 8.383 23 -9.336 1 91.56 81 ASN A CA 1
ATOM 660 C C . ASN A 1 81 ? 7.945 23.734 -8.07 1 91.56 81 ASN A C 1
ATOM 662 O O . ASN A 1 81 ? 8.266 24.906 -7.891 1 91.56 81 ASN A O 1
ATOM 666 N N . LEU A 1 82 ? 7.141 23.016 -7.324 1 91.5 82 LEU A N 1
ATOM 667 C CA . LEU A 1 82 ? 6.602 23.578 -6.09 1 91.5 82 LEU A CA 1
ATOM 668 C C . LEU A 1 82 ? 7.543 23.312 -4.918 1 91.5 82 LEU A C 1
ATOM 670 O O . LEU A 1 82 ? 7.398 23.906 -3.854 1 91.5 82 LEU A O 1
ATOM 674 N N . THR A 1 83 ? 8.555 22.578 -5.035 1 84.5 83 THR A N 1
ATOM 675 C CA . THR A 1 83 ? 9.352 22.016 -3.949 1 84.5 83 THR A CA 1
ATOM 676 C C . THR A 1 83 ? 10.164 23.109 -3.258 1 84.5 83 THR A C 1
ATOM 678 O O . THR A 1 83 ? 10.586 22.938 -2.113 1 84.5 83 THR A O 1
ATOM 681 N N . ASP A 1 84 ? 10.289 24.25 -3.92 1 83.62 84 ASP A N 1
ATOM 682 C CA . ASP A 1 84 ? 11.07 25.328 -3.326 1 83.62 84 ASP A CA 1
ATOM 683 C C . ASP A 1 84 ? 10.234 26.109 -2.316 1 83.62 84 ASP A C 1
ATOM 685 O O . ASP A 1 84 ? 10.781 26.797 -1.453 1 83.62 84 ASP A O 1
ATOM 689 N N . ILE A 1 85 ? 8.953 26.062 -2.424 1 89 85 ILE A N 1
ATOM 690 C CA . ILE A 1 85 ? 8.102 26.875 -1.564 1 89 85 ILE A CA 1
ATOM 691 C C . ILE A 1 85 ? 7.223 25.969 -0.705 1 89 85 ILE A C 1
ATOM 693 O O . ILE A 1 85 ? 6.621 26.422 0.272 1 89 85 ILE A O 1
ATOM 697 N N . PHE A 1 86 ? 7.152 24.781 -1.107 1 91.5 86 PHE A N 1
ATOM 698 C CA . PHE A 1 86 ? 6.289 23.812 -0.438 1 91.5 86 PHE A CA 1
ATOM 699 C C . PHE A 1 86 ? 6.992 22.469 -0.297 1 91.5 86 PHE A C 1
ATOM 701 O O . PHE A 1 86 ? 7.41 21.875 -1.293 1 91.5 86 PHE A O 1
ATOM 708 N N . ASN A 1 87 ? 7.023 22.031 0.956 1 92.25 87 ASN A N 1
ATOM 709 C CA . ASN A 1 87 ? 7.754 20.797 1.218 1 92.25 87 ASN A CA 1
ATOM 710 C C . ASN A 1 87 ? 6.848 19.719 1.824 1 92.25 87 ASN A C 1
ATOM 712 O O . ASN A 1 87 ? 5.938 20.047 2.594 1 92.25 87 ASN A O 1
ATOM 716 N N . THR A 1 88 ? 7.117 18.516 1.412 1 95.06 88 THR A N 1
ATOM 717 C CA . THR A 1 88 ? 6.488 17.344 2.012 1 95.06 88 THR A CA 1
ATOM 718 C C . THR A 1 88 ? 7.527 16.453 2.697 1 95.06 88 THR A C 1
ATOM 720 O O . THR A 1 88 ? 8.461 15.977 2.055 1 95.06 88 THR A O 1
ATOM 723 N N . THR A 1 89 ? 7.355 16.25 3.988 1 93.94 89 THR A N 1
ATOM 724 C CA . THR A 1 89 ? 8.25 15.398 4.75 1 93.94 89 THR A CA 1
ATOM 725 C C . THR A 1 89 ? 7.5 14.195 5.32 1 93.94 89 THR A C 1
ATOM 727 O O . THR A 1 89 ? 6.566 14.359 6.109 1 93.94 89 THR A O 1
ATOM 730 N N . THR A 1 90 ? 7.93 13.039 4.906 1 94.12 90 THR A N 1
ATOM 731 C CA . THR A 1 90 ? 7.328 11.828 5.453 1 94.12 90 THR A CA 1
ATOM 732 C C . THR A 1 90 ? 7.988 11.445 6.777 1 94.12 90 THR A C 1
ATOM 734 O O . THR A 1 90 ? 9.203 11.57 6.93 1 94.12 90 THR A O 1
ATOM 737 N N . MET A 1 91 ? 7.203 10.922 7.703 1 92.06 91 MET A N 1
ATOM 738 C CA . MET A 1 91 ? 7.719 10.508 9.008 1 92.06 91 MET A CA 1
ATOM 739 C C . MET A 1 91 ? 8.211 9.062 8.961 1 92.06 91 MET A C 1
ATOM 741 O O . MET A 1 91 ? 7.605 8.211 8.312 1 92.06 91 MET A O 1
ATOM 745 N N . THR A 1 92 ? 9.328 8.82 9.609 1 87.5 92 THR A N 1
ATOM 746 C CA . THR A 1 92 ? 9.742 7.441 9.844 1 87.5 92 THR A CA 1
ATOM 747 C C . THR A 1 92 ? 8.781 6.746 10.805 1 87.5 92 THR A C 1
ATOM 749 O O . THR A 1 92 ? 7.98 7.402 11.477 1 87.5 92 THR A O 1
ATOM 752 N N . PRO A 1 93 ? 8.852 5.438 10.922 1 84 93 PRO A N 1
ATOM 753 C CA . PRO A 1 93 ? 7.984 4.742 11.875 1 84 93 PRO A CA 1
ATOM 754 C C . PRO A 1 93 ? 8.148 5.254 13.305 1 84 93 PRO A C 1
ATOM 756 O O . PRO A 1 93 ? 7.164 5.402 14.031 1 84 93 PRO A O 1
ATOM 759 N N . GLU A 1 94 ? 9.406 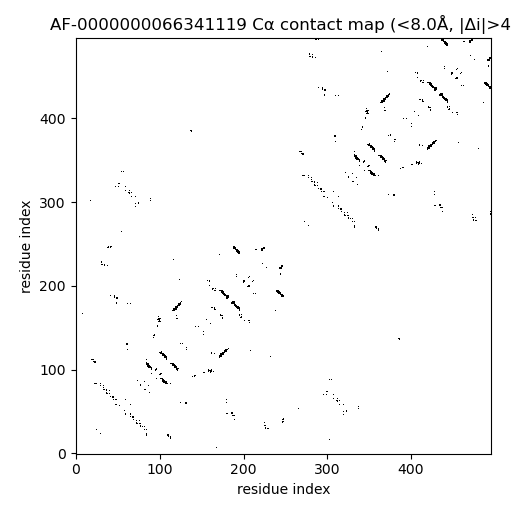5.512 13.719 1 85.81 94 GLU A N 1
ATOM 760 C CA . GLU A 1 94 ? 9.672 6.035 15.055 1 85.81 94 GLU A CA 1
ATOM 761 C C . GLU A 1 94 ? 9.008 7.391 15.258 1 85.81 94 GLU A C 1
ATOM 763 O O . GLU A 1 94 ? 8.367 7.629 16.281 1 85.81 94 GLU A O 1
ATOM 768 N N . GLN A 1 95 ? 9.117 8.195 14.203 1 89.94 95 GLN A N 1
ATOM 769 C CA . GLN A 1 95 ? 8.539 9.531 14.281 1 89.94 95 GLN A CA 1
ATOM 770 C C . GLN A 1 95 ? 7.016 9.469 14.305 1 89.94 95 GLN A C 1
ATOM 772 O O . GLN A 1 95 ? 6.367 10.266 14.992 1 89.94 95 GLN A O 1
ATOM 777 N N . ARG A 1 96 ? 6.512 8.516 13.594 1 92 96 ARG A N 1
ATOM 778 C CA . ARG A 1 96 ? 5.062 8.344 13.602 1 92 96 ARG A CA 1
ATOM 779 C C . ARG A 1 96 ? 4.559 7.988 14.992 1 92 96 ARG A C 1
ATOM 781 O O . ARG A 1 96 ? 3.498 8.453 15.414 1 92 96 ARG A O 1
ATOM 788 N N . ILE A 1 97 ? 5.277 7.195 15.672 1 91.06 97 ILE A N 1
ATOM 789 C CA . ILE A 1 97 ? 4.902 6.758 17.016 1 91.06 97 ILE A CA 1
ATOM 790 C C . ILE A 1 97 ? 5.059 7.918 18 1 91.06 97 ILE A C 1
ATOM 792 O O . ILE A 1 97 ? 4.199 8.133 18.844 1 91.06 97 ILE A O 1
ATOM 796 N N . LEU A 1 98 ? 6.102 8.695 17.844 1 92.19 98 LEU A N 1
ATOM 797 C CA . LEU A 1 98 ? 6.426 9.75 18.797 1 92.19 98 LEU A CA 1
ATOM 798 C C . LEU A 1 98 ? 5.559 10.984 18.562 1 92.19 98 LEU A C 1
ATOM 800 O O . LEU A 1 98 ? 5.074 11.594 19.516 1 92.19 98 LEU A O 1
ATOM 804 N N . LEU A 1 99 ? 5.34 11.312 17.266 1 94.25 99 LEU A N 1
ATOM 805 C CA . LEU A 1 99 ? 4.73 12.602 16.938 1 94.25 99 LEU A CA 1
ATOM 806 C C . LEU A 1 99 ? 3.27 12.43 16.547 1 94.25 99 LEU A C 1
ATOM 808 O O . LEU A 1 99 ? 2.488 13.375 16.594 1 94.25 99 LEU A O 1
ATOM 812 N N . GLY A 1 100 ? 2.955 11.242 16.031 1 94.81 100 GLY A N 1
ATOM 813 C CA . GLY A 1 100 ? 1.579 10.945 15.656 1 94.81 100 GLY A CA 1
ATOM 814 C C . GLY A 1 100 ? 1.244 11.328 14.234 1 94.81 100 GLY A C 1
ATOM 815 O O . GLY A 1 100 ? 0.152 11.031 13.742 1 94.81 100 GLY A O 1
ATOM 816 N N . ALA A 1 101 ? 2.189 11.969 13.57 1 96.81 101 ALA A N 1
ATOM 817 C CA . ALA A 1 101 ? 1.948 12.406 12.195 1 96.81 101 ALA A CA 1
ATOM 818 C C . ALA A 1 101 ? 2.492 11.391 11.195 1 96.81 101 ALA A C 1
ATOM 820 O O . ALA A 1 101 ? 3.557 10.805 11.414 1 96.81 101 ALA A O 1
ATOM 821 N N . ASP A 1 102 ? 1.77 11.219 10.125 1 96 102 ASP A N 1
ATOM 822 C CA . ASP A 1 102 ? 2.26 10.391 9.023 1 96 102 ASP A CA 1
ATOM 823 C C . ASP A 1 102 ? 3.219 11.172 8.133 1 96 102 ASP A C 1
ATOM 825 O O . ASP A 1 102 ? 4.246 10.641 7.703 1 96 102 ASP A O 1
ATOM 829 N N . TRP A 1 103 ? 2.844 12.414 7.801 1 97.38 103 TRP A N 1
ATOM 830 C CA . TRP A 1 103 ? 3.717 13.344 7.094 1 97.38 103 TRP A CA 1
ATOM 831 C C . TRP A 1 103 ? 3.393 14.789 7.465 1 97.38 103 TRP A C 1
ATOM 833 O O . TRP A 1 103 ? 2.42 15.047 8.18 1 97.38 103 TRP A O 1
ATOM 843 N N . VAL A 1 104 ? 4.285 15.703 7.043 1 97 104 VAL A N 1
ATOM 844 C CA . VAL A 1 104 ? 4.102 17.125 7.312 1 97 104 VAL A CA 1
ATOM 845 C C . VAL A 1 104 ? 4.238 17.922 6.016 1 97 104 VAL A C 1
ATOM 847 O O . VAL A 1 104 ? 5.176 17.703 5.246 1 97 104 VAL A O 1
ATOM 850 N N . TRP A 1 105 ? 3.234 18.75 5.781 1 97.12 105 TRP A N 1
ATOM 851 C CA . TRP A 1 105 ? 3.334 19.781 4.758 1 97.12 105 TRP A CA 1
ATOM 852 C C . TRP A 1 105 ? 3.83 21.109 5.352 1 97.12 105 TRP A C 1
ATOM 854 O O . TRP A 1 105 ? 3.414 21.484 6.449 1 97.12 105 TRP A O 1
ATOM 864 N N . ALA A 1 106 ? 4.762 21.734 4.645 1 94.88 106 ALA A N 1
ATOM 865 C CA . ALA A 1 106 ? 5.27 23.016 5.129 1 94.88 106 ALA A CA 1
ATOM 866 C C . ALA A 1 106 ? 5.324 24.047 4.004 1 94.88 106 ALA A C 1
ATOM 868 O O . ALA A 1 106 ? 5.812 23.75 2.908 1 94.88 106 ALA A O 1
ATOM 869 N N . VAL A 1 107 ? 4.73 25.172 4.262 1 93.06 107 VAL A N 1
ATOM 870 C CA . VAL A 1 107 ? 4.957 26.344 3.426 1 93.06 107 VAL A CA 1
ATOM 871 C C . VAL A 1 107 ? 6.215 27.078 3.893 1 93.06 107 VAL A C 1
ATOM 873 O O . VAL A 1 107 ? 6.32 27.453 5.062 1 93.06 107 VAL A O 1
ATOM 876 N N . LEU A 1 108 ? 7.035 27.281 2.961 1 89.38 108 LEU A N 1
ATOM 877 C CA . LEU A 1 108 ? 8.336 27.828 3.332 1 89.38 108 LEU A CA 1
ATOM 878 C C . LEU A 1 108 ? 8.391 29.328 3.059 1 89.38 108 LEU A C 1
ATOM 880 O O . LEU A 1 108 ? 7.773 29.812 2.111 1 89.38 108 LEU A O 1
ATOM 884 N N . ASP A 1 109 ? 9.156 29.906 4.02 1 83.44 109 ASP A N 1
ATOM 885 C CA . ASP A 1 109 ? 9.43 31.328 3.828 1 83.44 109 ASP A CA 1
ATOM 886 C C . ASP A 1 109 ? 10.578 31.531 2.84 1 83.44 109 ASP A C 1
ATOM 888 O O . ASP A 1 109 ? 11.492 30.719 2.762 1 83.44 109 ASP A O 1
ATOM 892 N N . HIS A 1 110 ? 10.43 32.562 2.088 1 75.88 110 HIS A N 1
ATOM 893 C CA . HIS A 1 110 ? 11.523 32.938 1.205 1 75.88 110 HIS A CA 1
ATOM 894 C C . HIS A 1 110 ? 12.211 34.219 1.713 1 75.88 110 HIS A C 1
ATOM 896 O O . HIS A 1 110 ? 11.547 35.188 2.086 1 75.88 110 HIS A O 1
ATOM 902 N N . PRO A 1 111 ? 13.484 34.031 1.834 1 78.69 111 PRO A N 1
ATOM 903 C CA . PRO A 1 111 ? 14.461 33.094 1.307 1 78.69 111 PRO A CA 1
ATOM 904 C C . PRO A 1 111 ? 14.977 32.125 2.371 1 78.69 111 PRO A C 1
ATOM 906 O O . PRO A 1 111 ? 15.805 31.25 2.074 1 78.69 111 PRO A O 1
ATOM 909 N N . SER A 1 112 ? 14.461 32.312 3.578 1 75.94 112 SER A N 1
ATOM 910 C CA . SER A 1 112 ? 15.008 31.531 4.688 1 75.94 112 SER A CA 1
ATOM 911 C C . SER A 1 112 ? 14.648 30.062 4.57 1 75.94 112 SER A C 1
ATOM 913 O O . SER A 1 112 ? 15.305 29.203 5.16 1 75.94 112 SER A O 1
ATOM 915 N N . ARG A 1 113 ? 13.789 29.797 3.906 1 78.25 113 ARG A N 1
ATOM 916 C CA . ARG A 1 113 ? 13.258 28.453 3.754 1 78.25 113 ARG A CA 1
ATOM 917 C C . ARG A 1 113 ? 12.766 27.906 5.086 1 78.25 113 ARG A C 1
ATOM 919 O O . ARG A 1 113 ? 12.688 26.688 5.273 1 78.25 113 ARG A O 1
ATOM 926 N N . ASN A 1 114 ? 12.594 28.766 6.07 1 83.81 114 ASN A N 1
ATOM 927 C CA . ASN A 1 114 ? 11.945 28.359 7.312 1 83.81 114 ASN A CA 1
ATOM 928 C C . ASN A 1 114 ? 10.445 28.141 7.121 1 83.81 114 ASN A C 1
ATOM 930 O O . ASN A 1 114 ? 9.797 28.891 6.379 1 83.81 114 ASN A O 1
ATOM 934 N N . PRO A 1 115 ? 9.977 27.188 7.797 1 87.25 115 PRO A N 1
ATOM 935 C CA . PRO A 1 115 ? 8.531 26.969 7.664 1 87.25 115 PRO A CA 1
ATOM 936 C C . PRO A 1 115 ? 7.703 28.109 8.242 1 87.25 115 PRO A C 1
ATOM 938 O O . PRO A 1 115 ? 7.883 28.469 9.406 1 87.25 115 PRO A O 1
ATOM 941 N N . LYS A 1 116 ? 6.91 28.609 7.391 1 88.25 116 LYS A N 1
ATOM 942 C CA . LYS A 1 116 ? 5.953 29.625 7.805 1 88.25 116 LYS A CA 1
ATOM 943 C C . LYS A 1 116 ? 4.668 29 8.328 1 88.25 116 LYS A C 1
ATOM 945 O O . LYS A 1 116 ? 4.09 29.484 9.305 1 88.25 116 LYS A O 1
ATOM 950 N N . ILE A 1 117 ? 4.219 28.031 7.66 1 93.12 117 ILE A N 1
ATOM 951 C CA . ILE A 1 117 ? 3.023 27.266 8 1 93.12 117 ILE A CA 1
ATOM 952 C C . ILE A 1 117 ? 3.316 25.781 7.891 1 93.12 117 ILE A C 1
ATOM 954 O O . ILE A 1 117 ? 4.012 25.344 6.973 1 93.12 117 ILE A O 1
ATOM 958 N N . GLN A 1 118 ? 2.832 25.031 8.852 1 96.12 118 GLN A N 1
ATOM 959 C CA . GLN A 1 118 ? 2.984 23.578 8.805 1 96.12 118 GLN A CA 1
ATOM 960 C C . GLN A 1 118 ? 1.648 22.875 9.031 1 96.12 118 GLN A C 1
ATOM 962 O O . GLN A 1 118 ? 0.811 23.359 9.797 1 96.12 118 GLN A O 1
ATOM 967 N N . ILE A 1 119 ? 1.495 21.828 8.32 1 98.19 119 ILE A N 1
ATOM 968 C CA . ILE A 1 119 ? 0.33 20.969 8.477 1 98.19 119 ILE A CA 1
ATOM 969 C C . ILE A 1 119 ? 0.784 19.547 8.766 1 98.19 119 ILE A C 1
ATOM 971 O O . ILE A 1 119 ? 1.337 18.875 7.891 1 98.19 119 ILE A O 1
ATOM 975 N N . ALA A 1 120 ? 0.594 19.094 9.984 1 98.31 120 ALA A N 1
ATOM 976 C CA . ALA A 1 120 ? 0.842 17.688 10.32 1 98.31 120 ALA A CA 1
ATOM 977 C C . ALA A 1 120 ? -0.354 16.812 9.953 1 98.31 120 ALA A C 1
ATOM 979 O O . ALA A 1 120 ? -1.482 17.094 10.367 1 98.31 120 ALA A O 1
ATOM 980 N N . VAL A 1 121 ? -0.09 15.742 9.219 1 98.44 121 VAL A N 1
ATOM 981 C CA . VAL A 1 121 ? -1.183 14.953 8.656 1 98.44 121 VAL A CA 1
ATOM 982 C C . VAL A 1 121 ? -1.185 13.555 9.289 1 98.44 121 VAL A C 1
ATOM 984 O O . VAL A 1 121 ? -0.133 12.922 9.414 1 98.44 121 VAL A O 1
ATOM 987 N N . GLN A 1 122 ? -2.299 13.133 9.75 1 97.31 122 GLN A N 1
ATOM 988 C CA . GLN A 1 122 ? -2.572 11.758 10.141 1 97.31 122 GLN A CA 1
ATOM 989 C C . GLN A 1 122 ? -3.732 11.172 9.336 1 97.31 122 GLN A C 1
ATOM 991 O O . GLN A 1 122 ? -4.801 11.781 9.258 1 97.31 122 GLN A O 1
ATOM 996 N N . VAL A 1 123 ? -3.473 10.047 8.703 1 95.5 123 VAL A N 1
ATOM 997 C CA . VAL A 1 123 ? -4.539 9.383 7.961 1 95.5 123 VAL A CA 1
ATOM 998 C C . VAL A 1 123 ? -5.352 8.5 8.898 1 95.5 123 VAL A C 1
ATOM 1000 O O . VAL A 1 123 ? -4.793 7.633 9.578 1 95.5 123 VAL A O 1
ATOM 1003 N N . CYS A 1 124 ? -6.66 8.773 8.883 1 90.62 124 CYS A N 1
ATOM 1004 C CA . CYS A 1 124 ? -7.566 8.023 9.742 1 90.62 124 CYS A CA 1
ATOM 1005 C C . CYS A 1 124 ? -8.359 6.996 8.938 1 90.62 124 CYS A C 1
ATOM 1007 O O . CYS A 1 124 ? -8.609 7.195 7.746 1 90.62 124 CYS A O 1
ATOM 1009 N N . HIS A 1 125 ? -8.594 5.871 9.5 1 77.94 125 HIS A N 1
ATOM 1010 C CA . HIS A 1 125 ? -9.25 4.797 8.773 1 77.94 125 HIS A CA 1
ATOM 1011 C C . HIS A 1 125 ? -10.492 4.305 9.516 1 77.94 125 HIS A C 1
ATOM 1013 O O . HIS A 1 125 ? -10.648 4.566 10.711 1 77.94 125 HIS A O 1
ATOM 1019 N N . LEU A 1 126 ? -11.266 3.648 8.664 1 69.25 126 LEU A N 1
ATOM 1020 C CA . LEU A 1 126 ? -12.461 3.039 9.25 1 69.25 126 LEU A CA 1
ATOM 1021 C C . LEU A 1 126 ? -12.102 1.773 10.016 1 69.25 126 LEU A C 1
ATOM 1023 O O . LEU A 1 126 ? -11.195 1.037 9.625 1 69.25 126 LEU A O 1
ATOM 1027 N N . PRO A 1 127 ? -12.516 1.665 11.227 1 61.81 127 PRO A N 1
ATOM 1028 C CA . PRO A 1 127 ? -12.125 0.584 12.133 1 61.81 127 PRO A CA 1
ATOM 1029 C C . PRO A 1 127 ? -12.266 -0.798 11.508 1 61.81 127 PRO A C 1
ATOM 1031 O O . PRO A 1 127 ? -11.539 -1.726 11.867 1 61.81 127 PRO A O 1
ATOM 1034 N N . GLU A 1 128 ? -13.008 -1.077 10.703 1 63.5 128 GLU A N 1
ATOM 1035 C CA . GLU A 1 128 ? -13.422 -2.461 10.492 1 63.5 128 GLU A CA 1
ATOM 1036 C C . GLU A 1 128 ? -12.5 -3.172 9.508 1 63.5 128 GLU A C 1
ATOM 1038 O O . GLU A 1 128 ? -12.703 -4.344 9.188 1 63.5 128 GLU A O 1
ATOM 1043 N N . ARG A 1 129 ? -11.32 -2.65 9.289 1 64.38 129 ARG A N 1
ATOM 1044 C CA . ARG A 1 129 ? -10.586 -3.385 8.266 1 64.38 129 ARG A CA 1
ATOM 1045 C C . ARG A 1 129 ? -9.422 -4.16 8.875 1 64.38 129 ARG A C 1
ATOM 1047 O O . ARG A 1 129 ? -8.695 -3.635 9.719 1 64.38 129 ARG A O 1
ATOM 1054 N N . THR A 1 130 ? -9.367 -5.535 8.633 1 64.44 130 THR A N 1
ATOM 1055 C CA . THR A 1 130 ? -8.312 -6.426 9.117 1 64.44 130 THR A CA 1
ATOM 1056 C C . THR A 1 130 ? -6.938 -5.809 8.891 1 64.44 130 THR A C 1
ATOM 1058 O O . THR A 1 130 ? -6.07 -5.883 9.766 1 64.44 130 THR A O 1
ATOM 1061 N N . GLU A 1 131 ? -6.742 -5.148 7.793 1 70.5 131 GLU A N 1
ATOM 1062 C CA . GLU A 1 131 ? -5.453 -4.555 7.449 1 70.5 131 GLU A CA 1
ATOM 1063 C C . GLU A 1 131 ? -5.078 -3.447 8.43 1 70.5 131 GLU A C 1
ATOM 1065 O O . GLU A 1 131 ? -3.902 -3.266 8.75 1 70.5 131 GLU A O 1
ATOM 1070 N N . GLN A 1 132 ? -6.043 -2.785 8.883 1 69.94 132 GLN A N 1
ATOM 1071 C CA . GLN A 1 132 ? -5.793 -1.732 9.859 1 69.94 132 GLN A CA 1
ATOM 1072 C C . GLN A 1 132 ? -5.344 -2.318 11.195 1 69.94 132 GLN A C 1
ATOM 1074 O O . GLN A 1 132 ? -4.449 -1.777 11.852 1 69.94 132 GLN A O 1
ATOM 1079 N N . ILE A 1 133 ? -5.945 -3.41 11.469 1 70.19 133 ILE A N 1
ATOM 1080 C CA . ILE A 1 133 ? -5.605 -4.07 12.727 1 70.19 133 ILE A CA 1
ATOM 1081 C C . ILE A 1 133 ? -4.141 -4.5 12.711 1 70.19 133 ILE A C 1
ATOM 1083 O O . ILE A 1 133 ? -3.42 -4.309 13.695 1 70.19 133 ILE A O 1
ATOM 1087 N N . LEU A 1 134 ? -3.734 -4.922 11.586 1 72.81 134 LEU A N 1
ATOM 1088 C CA . LEU A 1 134 ? -2.355 -5.379 11.461 1 72.81 134 LEU A CA 1
ATOM 1089 C C . LEU A 1 134 ? -1.386 -4.203 11.547 1 72.81 134 LEU A C 1
ATOM 1091 O O . LEU A 1 134 ? -0.314 -4.32 12.141 1 72.81 134 LEU A O 1
ATOM 1095 N N . GLU A 1 135 ? -1.776 -3.125 10.945 1 75.06 135 GLU A N 1
ATOM 1096 C CA . GLU A 1 135 ? -0.941 -1.93 11.016 1 75.06 135 GLU A CA 1
ATOM 1097 C C . GLU A 1 135 ? -0.815 -1.429 12.453 1 75.06 135 GLU A C 1
ATOM 1099 O O . GLU A 1 135 ? 0.273 -1.046 12.883 1 75.06 135 GLU A O 1
ATOM 1104 N N . ASP A 1 136 ? -1.904 -1.454 13.125 1 74.38 136 ASP A N 1
ATOM 1105 C CA . ASP A 1 136 ? -1.902 -1.021 14.523 1 74.38 136 ASP A CA 1
ATOM 1106 C C . ASP A 1 136 ? -1.027 -1.934 15.375 1 74.38 136 ASP A C 1
ATOM 1108 O O . ASP A 1 136 ? -0.295 -1.46 16.25 1 74.38 136 ASP A O 1
ATOM 1112 N N . LEU A 1 137 ? -1.181 -3.158 15.109 1 74.31 137 LEU A N 1
ATOM 1113 C CA . LEU A 1 137 ? -0.383 -4.125 15.852 1 74.31 137 LEU A CA 1
ATOM 1114 C C . LEU A 1 137 ? 1.105 -3.912 15.602 1 74.31 137 LEU A C 1
ATOM 1116 O O . LEU A 1 137 ? 1.917 -4.02 16.516 1 74.31 137 LEU A O 1
ATOM 1120 N N . SER A 1 138 ? 1.391 -3.609 14.406 1 77.44 138 SER A N 1
ATOM 1121 C CA . SER A 1 138 ? 2.785 -3.359 14.055 1 77.44 138 SER A CA 1
ATOM 1122 C C . SER A 1 138 ? 3.322 -2.125 14.773 1 77.44 138 SER A C 1
ATOM 1124 O O . SER A 1 138 ? 4.441 -2.139 15.297 1 77.44 138 SER A O 1
ATOM 1126 N N . LEU A 1 139 ? 2.566 -1.078 14.812 1 77.25 139 LEU A N 1
ATOM 1127 C CA . LEU A 1 139 ? 2.98 0.148 15.484 1 77.25 139 LEU A CA 1
ATOM 1128 C C . LEU A 1 139 ? 3.131 -0.079 16.984 1 77.25 139 LEU A C 1
ATOM 1130 O O . LEU A 1 139 ? 4.035 0.478 17.609 1 77.25 139 LEU A O 1
ATOM 1134 N N . ASP A 1 140 ? 2.295 -0.918 17.516 1 78.88 140 ASP A N 1
ATOM 1135 C CA . ASP A 1 140 ? 2.377 -1.244 18.938 1 78.88 140 ASP A CA 1
ATOM 1136 C C . ASP A 1 140 ? 3.67 -1.993 19.266 1 78.88 140 ASP A C 1
ATOM 1138 O O . ASP A 1 140 ? 4.305 -1.74 20.281 1 78.88 140 ASP A O 1
ATOM 1142 N N . LEU A 1 141 ? 3.971 -2.912 18.406 1 79.56 141 LEU A N 1
ATOM 1143 C CA . LEU A 1 141 ? 5.211 -3.658 18.578 1 79.56 141 LEU A CA 1
ATOM 1144 C C . LEU A 1 141 ? 6.418 -2.725 18.531 1 79.56 141 LEU A C 1
ATOM 1146 O O . LEU A 1 141 ? 7.344 -2.855 19.328 1 79.56 141 LEU A O 1
ATOM 1150 N N . TYR A 1 142 ? 6.359 -1.84 17.578 1 82 142 TYR A N 1
ATOM 1151 C CA . TYR A 1 142 ? 7.441 -0.873 17.453 1 82 142 TYR A CA 1
ATOM 1152 C C . TYR A 1 142 ? 7.535 0.006 18.703 1 82 142 TYR A C 1
ATOM 1154 O O . TYR A 1 142 ? 8.633 0.326 19.156 1 82 142 TYR A O 1
ATOM 1162 N N . ALA A 1 143 ? 6.488 0.402 19.172 1 85.81 143 ALA A N 1
ATOM 1163 C CA . ALA A 1 143 ? 6.453 1.207 20.391 1 85.81 143 ALA A CA 1
ATOM 1164 C C . ALA A 1 143 ? 7.07 0.453 21.562 1 85.81 143 ALA A C 1
ATOM 1166 O O . ALA A 1 143 ? 7.793 1.036 22.375 1 85.81 143 ALA A O 1
ATOM 1167 N N . ASP A 1 144 ? 6.797 -0.833 21.656 1 84.75 144 ASP A N 1
ATOM 1168 C CA . ASP A 1 144 ? 7.367 -1.665 22.719 1 84.75 144 ASP A CA 1
ATOM 1169 C C . ASP A 1 144 ? 8.891 -1.731 22.594 1 84.75 144 ASP A C 1
ATOM 1171 O O . ASP A 1 144 ? 9.602 -1.648 23.609 1 84.75 144 ASP A O 1
ATOM 1175 N N . VAL A 1 145 ? 9.258 -1.907 21.406 1 82.69 145 VAL A N 1
ATOM 1176 C CA . VAL A 1 145 ? 10.695 -1.952 21.156 1 82.69 145 VAL A CA 1
ATOM 1177 C C . VAL A 1 145 ? 11.336 -0.627 21.562 1 82.69 145 VAL A C 1
ATOM 1179 O O . VAL A 1 145 ? 12.414 -0.609 22.172 1 82.69 145 VAL A O 1
ATOM 1182 N N . MET A 1 146 ? 10.703 0.442 21.234 1 88.44 146 MET A N 1
ATOM 1183 C CA . MET A 1 146 ? 11.195 1.769 21.594 1 88.44 146 MET A CA 1
ATOM 1184 C C . MET A 1 146 ? 11.258 1.94 23.109 1 88.44 146 MET A C 1
ATOM 1186 O O . MET A 1 146 ? 12.227 2.486 23.641 1 88.44 146 MET A O 1
ATOM 1190 N N . ARG A 1 147 ? 10.336 1.447 23.828 1 88.56 147 ARG A N 1
ATOM 1191 C CA . ARG A 1 147 ? 10.32 1.511 25.281 1 88.56 147 ARG A CA 1
ATOM 1192 C C . ARG A 1 147 ? 11.461 0.695 25.875 1 88.56 147 ARG A C 1
ATOM 1194 O O . ARG A 1 147 ? 12.133 1.143 26.812 1 88.56 147 ARG A O 1
ATOM 1201 N N . MET A 1 148 ? 11.633 -0.458 25.344 1 89.56 148 MET A N 1
ATOM 1202 C CA . MET A 1 148 ? 12.727 -1.312 25.797 1 89.56 148 MET A CA 1
ATOM 1203 C C . MET A 1 148 ? 14.078 -0.631 25.594 1 89.56 148 MET A C 1
ATOM 1205 O O . MET A 1 148 ? 15.008 -0.841 26.359 1 89.56 148 MET A O 1
ATOM 1209 N N . ALA A 1 149 ? 14.094 0.171 24.531 1 90.25 149 ALA A N 1
ATOM 1210 C CA . ALA A 1 149 ? 15.328 0.891 24.219 1 90.25 149 ALA A CA 1
ATOM 1211 C C . ALA A 1 149 ? 15.461 2.152 25.062 1 90.25 149 ALA A C 1
ATOM 1213 O O . ALA A 1 149 ? 16.406 2.928 24.891 1 90.25 149 ALA A O 1
ATOM 1214 N N . GLY A 1 150 ? 14.477 2.5 25.891 1 88.44 150 GLY A N 1
ATOM 1215 C CA . GLY A 1 150 ? 14.578 3.602 26.828 1 88.44 150 GLY A CA 1
ATOM 1216 C C . GLY A 1 150 ? 13.898 4.867 26.359 1 88.44 150 GLY A C 1
ATOM 1217 O O . GLY A 1 150 ? 14.039 5.926 26.969 1 88.44 150 GLY A O 1
ATOM 1218 N N . MET A 1 151 ? 13.203 4.707 25.234 1 85.12 151 MET A N 1
ATOM 1219 C CA . MET A 1 151 ? 12.5 5.887 24.734 1 85.12 151 MET A CA 1
ATOM 1220 C C . MET A 1 151 ? 11.18 6.086 25.469 1 85.12 151 MET A C 1
ATOM 1222 O O . MET A 1 151 ? 10.539 5.113 25.875 1 85.12 151 MET A O 1
ATOM 1226 N N . ASP A 1 152 ? 10.766 7.324 25.703 1 83.5 152 ASP A N 1
ATOM 1227 C CA . ASP A 1 152 ? 9.531 7.664 26.406 1 83.5 152 ASP A CA 1
ATOM 1228 C C . ASP A 1 152 ? 8.352 7.727 25.453 1 83.5 152 ASP A C 1
ATOM 1230 O O . ASP A 1 152 ? 8.016 8.797 24.938 1 83.5 152 ASP A O 1
ATOM 1234 N N . VAL A 1 153 ? 7.824 6.586 25.203 1 82.69 153 VAL A N 1
ATOM 1235 C CA . VAL A 1 153 ? 6.609 6.547 24.391 1 82.69 153 VAL A CA 1
ATOM 1236 C C . VAL A 1 153 ? 5.387 6.766 25.281 1 82.69 153 VAL A C 1
ATOM 1238 O O . VAL A 1 153 ? 5.07 5.926 26.125 1 82.69 153 VAL A O 1
ATOM 1241 N N . VAL A 1 154 ? 4.762 7.867 25.141 1 81.94 154 VAL A N 1
ATOM 1242 C CA . VAL A 1 154 ? 3.697 8.32 26.016 1 81.94 154 VAL A CA 1
ATOM 1243 C C . VAL A 1 154 ? 2.408 7.562 25.719 1 81.94 154 VAL A C 1
ATOM 1245 O O . VAL A 1 154 ? 2.109 7.273 24.562 1 81.94 154 VAL A O 1
ATOM 1248 N N . GLU A 1 155 ? 1.695 7.273 26.781 1 84.5 155 GLU A N 1
ATOM 1249 C CA . GLU A 1 155 ? 0.429 6.555 26.656 1 84.5 155 GLU A CA 1
ATOM 1250 C C . GLU A 1 155 ? -0.693 7.488 26.219 1 84.5 155 GLU A C 1
ATOM 1252 O O . GLU A 1 155 ? -1.57 7.836 27 1 84.5 155 GLU A O 1
ATOM 1257 N N . LYS A 1 156 ? -0.679 7.965 25.094 1 88.62 156 LYS A N 1
ATOM 1258 C CA . LYS A 1 156 ? -1.669 8.797 24.406 1 88.62 156 LYS A CA 1
ATOM 1259 C C . LYS A 1 156 ? -2.074 8.188 23.078 1 88.62 156 LYS A C 1
ATOM 1261 O O . LYS A 1 156 ? -1.377 7.32 22.547 1 88.62 156 LYS A O 1
ATOM 1266 N N . THR A 1 157 ? -3.246 8.531 22.641 1 89 157 THR A N 1
ATOM 1267 C CA . THR A 1 157 ? -3.629 8.117 21.297 1 89 157 THR A CA 1
ATOM 1268 C C . THR A 1 157 ? -2.727 8.773 20.25 1 89 157 THR A C 1
ATOM 1270 O O . THR A 1 157 ? -2.068 9.773 20.531 1 89 157 THR A O 1
ATOM 1273 N N . GLN A 1 158 ? -2.666 8.219 19.188 1 91.5 158 GLN A N 1
ATOM 1274 C CA . GLN A 1 158 ? -1.888 8.812 18.109 1 91.5 158 GLN A CA 1
ATOM 1275 C C . GLN A 1 158 ? -2.359 10.227 17.797 1 91.5 158 GLN A C 1
ATOM 1277 O O . GLN A 1 158 ? -1.543 11.117 17.547 1 91.5 158 GLN A O 1
ATOM 1282 N N . ALA A 1 159 ? -3.646 10.438 17.812 1 94.25 159 ALA A N 1
ATOM 1283 C CA . ALA A 1 159 ? -4.223 11.758 17.562 1 94.25 159 ALA A CA 1
ATOM 1284 C C . ALA A 1 159 ? -3.748 12.773 18.609 1 94.25 159 ALA A C 1
ATOM 1286 O O . ALA A 1 159 ? -3.373 13.891 18.266 1 94.25 159 ALA A O 1
ATOM 1287 N N . GLU A 1 160 ? -3.738 12.328 19.797 1 94.25 160 GLU A N 1
ATOM 1288 C CA . GLU A 1 160 ? -3.312 13.211 20.891 1 94.25 160 GLU A CA 1
ATOM 1289 C C . GLU A 1 160 ? -1.836 13.57 20.75 1 94.25 160 GLU A C 1
ATOM 1291 O O . GLU A 1 160 ? -1.448 14.711 21 1 94.25 160 GLU A O 1
ATOM 1296 N N . ARG A 1 161 ? -1.074 12.641 20.406 1 93.81 161 ARG A N 1
ATOM 1297 C CA . ARG A 1 161 ? 0.348 12.906 20.203 1 93.81 161 ARG A CA 1
ATOM 1298 C C . ARG A 1 161 ? 0.569 13.922 19.094 1 93.81 161 ARG A C 1
ATOM 1300 O O . ARG A 1 161 ? 1.438 14.797 19.203 1 93.81 161 ARG A O 1
ATOM 1307 N N . MET A 1 162 ? -0.228 13.867 18.078 1 96.62 162 MET A N 1
ATOM 1308 C CA . MET A 1 162 ? -0.097 14.836 17 1 96.62 162 MET A CA 1
ATOM 1309 C C . MET A 1 162 ? -0.538 16.219 17.453 1 96.62 162 MET A C 1
ATOM 1311 O O . MET A 1 162 ? 0.107 17.219 17.109 1 96.62 162 MET A O 1
ATOM 1315 N N . VAL A 1 163 ? -1.586 16.25 18.188 1 96.12 163 VAL A N 1
ATOM 1316 C CA . VAL A 1 163 ? -2.076 17.531 18.703 1 96.12 163 VAL A CA 1
ATOM 1317 C C . VAL A 1 163 ? -1.025 18.156 19.609 1 96.12 163 VAL A C 1
ATOM 1319 O O . VAL A 1 163 ? -0.758 19.359 19.516 1 96.12 163 VAL A O 1
ATOM 1322 N N . ASP A 1 164 ? -0.414 17.359 20.469 1 93.94 164 ASP A N 1
ATOM 1323 C CA . ASP A 1 164 ? 0.659 17.844 21.328 1 93.94 164 ASP A CA 1
ATOM 1324 C C . ASP A 1 164 ? 1.836 18.359 20.516 1 93.94 164 ASP A C 1
ATOM 1326 O O . ASP A 1 164 ? 2.41 19.406 20.844 1 93.94 164 ASP A O 1
ATOM 1330 N N . PHE A 1 165 ? 2.117 17.625 19.531 1 95.5 165 PHE A N 1
ATOM 1331 C CA . PHE A 1 165 ? 3.205 18.016 18.641 1 95.5 165 PHE A CA 1
ATOM 1332 C C . PHE A 1 165 ? 2.934 19.375 18.016 1 95.5 165 PHE A C 1
ATOM 1334 O O . PHE A 1 165 ? 3.762 20.281 18.109 1 95.5 165 PHE A O 1
ATOM 1341 N N . CYS A 1 166 ? 1.809 19.562 17.422 1 95.94 166 CYS A N 1
ATOM 1342 C CA . CYS A 1 166 ? 1.47 20.812 16.75 1 95.94 166 CYS A CA 1
ATOM 1343 C C . CYS A 1 166 ? 1.416 21.969 17.766 1 95.94 166 CYS A C 1
ATOM 1345 O O . CYS A 1 166 ? 1.897 23.062 17.484 1 95.94 166 CYS A O 1
ATOM 1347 N N . SER A 1 167 ? 0.882 21.703 18.922 1 93.5 167 SER A N 1
ATOM 1348 C CA . SER A 1 167 ? 0.763 22.734 19.938 1 93.5 167 SER A CA 1
ATOM 1349 C C . SER A 1 167 ? 2.135 23.188 20.422 1 93.5 167 SER A C 1
ATOM 1351 O O . SER A 1 167 ? 2.316 24.359 20.781 1 93.5 167 SER A O 1
ATOM 1353 N N . SER A 1 168 ? 3.084 22.281 20.469 1 93.06 168 SER A N 1
ATOM 1354 C CA . SER A 1 168 ? 4.43 22.609 20.938 1 93.06 168 SER A CA 1
ATOM 1355 C C . SER A 1 168 ? 5.156 23.5 19.953 1 93.06 168 SER A C 1
ATOM 1357 O O . SER A 1 168 ? 6.07 24.25 20.328 1 93.06 168 SER A O 1
ATOM 1359 N N . ILE A 1 169 ? 4.852 23.438 18.672 1 91.75 169 ILE A N 1
ATOM 1360 C CA . ILE A 1 169 ? 5.438 24.297 17.625 1 91.75 169 ILE A CA 1
ATOM 1361 C C . ILE A 1 169 ? 4.805 25.672 17.688 1 91.75 169 ILE A C 1
ATOM 1363 O O . ILE A 1 169 ? 5.504 26.688 17.609 1 91.75 169 ILE A O 1
ATOM 1367 N N . GLY A 1 170 ? 3.504 25.672 17.828 1 88.94 170 GLY A N 1
ATOM 1368 C CA . GLY A 1 170 ? 2.777 26.922 17.875 1 88.94 170 GLY A CA 1
ATOM 1369 C C . GLY A 1 170 ? 1.552 26.938 16.969 1 88.94 170 GLY A C 1
ATOM 1370 O O . GLY A 1 170 ? 1.188 25.906 16.406 1 88.94 170 GLY A O 1
ATOM 1371 N N . ARG A 1 171 ? 0.983 28.094 16.844 1 86.75 171 ARG A N 1
ATOM 1372 C CA . ARG A 1 171 ? -0.315 28.203 16.188 1 86.75 171 ARG A CA 1
ATOM 1373 C C . ARG A 1 171 ? -0.162 28.188 14.664 1 86.75 171 ARG A C 1
ATOM 1375 O O . ARG A 1 171 ? -1.153 28.141 13.938 1 86.75 171 ARG A O 1
ATOM 1382 N N . ASP A 1 172 ? 1.042 28.188 14.211 1 91.44 172 ASP A N 1
ATOM 1383 C CA . ASP A 1 172 ? 1.278 28.109 12.773 1 91.44 172 ASP A CA 1
ATOM 1384 C C . ASP A 1 172 ? 1.461 26.656 12.328 1 91.44 172 ASP A C 1
ATOM 1386 O O . ASP A 1 172 ? 1.749 26.391 11.164 1 91.44 172 ASP A O 1
ATOM 1390 N N . CYS A 1 173 ? 1.28 25.797 13.25 1 95.62 173 CYS A N 1
ATOM 1391 C CA . CYS A 1 173 ? 1.276 24.359 12.953 1 95.62 173 CYS A CA 1
ATOM 1392 C C . CYS A 1 173 ? -0.114 23.766 13.141 1 95.62 173 CYS A C 1
ATOM 1394 O O . CYS A 1 173 ? -0.653 23.781 14.25 1 95.62 173 CYS A O 1
ATOM 1396 N N . PHE A 1 174 ? -0.641 23.234 12.078 1 97.38 174 PHE A N 1
ATOM 1397 C CA . PHE A 1 174 ? -2.008 22.734 12.062 1 97.38 174 PHE A CA 1
ATOM 1398 C C . PHE A 1 174 ? -2.023 21.219 12.062 1 97.38 174 PHE A C 1
ATOM 1400 O O . PHE A 1 174 ? -1.14 20.578 11.477 1 97.38 174 PHE A O 1
ATOM 1407 N N . THR A 1 175 ? -3.029 20.688 12.711 1 98.12 175 THR A N 1
ATOM 1408 C CA . THR A 1 175 ? -3.314 19.266 12.617 1 98.12 175 THR A CA 1
ATOM 1409 C C . THR A 1 175 ? -4.332 18.984 11.516 1 98.12 175 THR A C 1
ATOM 1411 O O . THR A 1 175 ? -5.34 19.688 11.406 1 98.12 175 THR A O 1
ATOM 1414 N N . LEU A 1 176 ? -4.047 18.031 10.695 1 98.56 176 LEU A N 1
ATOM 1415 C CA . LEU A 1 176 ? -5 17.562 9.688 1 98.56 176 LEU A CA 1
ATOM 1416 C C . LEU A 1 176 ? -5.25 16.078 9.82 1 98.56 176 LEU A C 1
ATOM 1418 O O . LEU A 1 176 ? -4.352 15.266 9.57 1 98.56 176 LEU A O 1
ATOM 1422 N N . PHE A 1 177 ? -6.441 15.711 10.234 1 97.81 177 PHE A N 1
ATOM 1423 C CA . PHE A 1 177 ? -6.895 14.328 10.172 1 97.81 177 PHE A CA 1
ATOM 1424 C C . PHE A 1 177 ? -7.555 14.031 8.828 1 97.81 177 PHE A C 1
ATOM 1426 O O . PHE A 1 177 ? -8.625 14.562 8.531 1 97.81 177 PHE A O 1
ATOM 1433 N N . LEU A 1 178 ? -6.918 13.203 8.07 1 97.31 178 LEU A N 1
ATOM 1434 C CA . LEU A 1 178 ? -7.336 12.898 6.707 1 97.31 178 LEU A CA 1
ATOM 1435 C C . LEU A 1 178 ? -8.047 11.555 6.637 1 97.31 178 LEU A C 1
ATOM 1437 O O . LEU A 1 178 ? -7.594 10.578 7.242 1 97.31 178 LEU A O 1
ATOM 1441 N N . PHE A 1 179 ? -9.18 11.453 5.887 1 94.88 179 PHE A N 1
ATOM 1442 C CA . PHE A 1 179 ? -9.969 10.234 5.73 1 94.88 179 PHE A CA 1
ATOM 1443 C C . PHE A 1 179 ? -10.055 9.828 4.262 1 94.88 179 PHE A C 1
ATOM 1445 O O . PHE A 1 179 ? -10.578 10.578 3.436 1 94.88 179 PHE A O 1
ATOM 1452 N N . PHE A 1 180 ? -9.477 8.664 4.031 1 94.25 180 PHE A N 1
ATOM 1453 C CA . PHE A 1 180 ? -9.742 8.07 2.729 1 94.25 180 PHE A CA 1
ATOM 1454 C C . PHE A 1 180 ? -11.055 7.289 2.748 1 94.25 180 PHE A C 1
ATOM 1456 O O . PHE A 1 180 ? -11.07 6.09 3.037 1 94.25 180 PHE A O 1
ATOM 1463 N N . GLY A 1 181 ? -12.094 7.898 2.439 1 88.19 181 GLY A N 1
ATOM 1464 C CA . GLY A 1 181 ? -13.422 7.324 2.543 1 88.19 181 GLY A CA 1
ATOM 1465 C C . GLY A 1 181 ? -14.016 7.438 3.936 1 88.19 181 GLY A C 1
ATOM 1466 O O . GLY A 1 181 ? -13.281 7.473 4.926 1 88.19 181 GLY A O 1
ATOM 1467 N N . ARG A 1 182 ? -15.336 7.57 4.004 1 82.5 182 ARG A N 1
ATOM 1468 C CA . ARG A 1 182 ? -16.094 7.566 5.25 1 82.5 182 ARG A CA 1
ATOM 1469 C C . ARG A 1 182 ? -17.219 6.535 5.199 1 82.5 182 ARG A C 1
ATOM 1471 O O . ARG A 1 182 ? -17.531 5.992 4.137 1 82.5 182 ARG A O 1
ATOM 1478 N N . GLN A 1 183 ? -17.766 6.188 6.281 1 78.06 183 GLN A N 1
ATOM 1479 C CA . GLN A 1 183 ? -18.797 5.168 6.379 1 78.06 183 GLN A CA 1
ATOM 1480 C C . GLN A 1 183 ? -19.938 5.457 5.414 1 78.06 183 GLN A C 1
ATOM 1482 O O . GLN A 1 183 ? -20.438 4.551 4.734 1 78.06 183 GLN A O 1
ATOM 1487 N N . LYS A 1 184 ? -20.328 6.676 5.273 1 78.06 184 LYS A N 1
ATOM 1488 C CA . LYS A 1 184 ? -21.484 7.016 4.43 1 78.06 184 LYS A CA 1
ATOM 1489 C C . LYS A 1 184 ? -21.031 7.516 3.061 1 78.06 184 LYS A C 1
ATOM 1491 O O . LYS A 1 184 ? -21.844 7.836 2.205 1 78.06 184 LYS A O 1
ATOM 1496 N N . ASP A 1 185 ? -19.812 7.578 2.852 1 87.75 185 ASP A N 1
ATOM 1497 C CA . ASP A 1 185 ? -19.234 8.086 1.612 1 87.75 185 ASP A CA 1
ATOM 1498 C C . ASP A 1 185 ? -17.828 7.52 1.39 1 87.75 185 ASP A C 1
ATOM 1500 O O . ASP A 1 185 ? -16.828 8.219 1.583 1 87.75 185 ASP A O 1
ATOM 1504 N N . GLU A 1 186 ? -17.75 6.328 0.846 1 86.56 186 GLU A N 1
ATOM 1505 C CA . GLU A 1 186 ? -16.516 5.547 0.818 1 86.56 186 GLU A CA 1
ATOM 1506 C C . GLU A 1 186 ? -15.617 5.98 -0.336 1 86.56 186 GLU A C 1
ATOM 1508 O O . GLU A 1 186 ? -14.43 5.652 -0.358 1 86.56 186 GLU A O 1
ATOM 1513 N N . GLY A 1 187 ? -16.141 6.82 -1.183 1 89.56 187 GLY A N 1
ATOM 1514 C CA . GLY A 1 187 ? -15.375 7.125 -2.383 1 89.56 187 GLY A CA 1
ATOM 1515 C C . GLY A 1 187 ? -14.727 8.492 -2.342 1 89.56 187 GLY A C 1
ATOM 1516 O O . GLY A 1 187 ? -13.953 8.852 -3.238 1 89.56 187 GLY A O 1
ATOM 1517 N N . ASN A 1 188 ? -14.984 9.203 -1.292 1 93.25 188 ASN A N 1
ATOM 1518 C CA . ASN A 1 188 ? -14.492 10.578 -1.24 1 93.25 188 ASN A CA 1
ATOM 1519 C C . ASN A 1 188 ? -13.508 10.773 -0.09 1 93.25 188 ASN A C 1
ATOM 1521 O O . ASN A 1 188 ? -13.469 9.969 0.843 1 93.25 188 ASN A O 1
ATOM 1525 N N . ILE A 1 189 ? -12.688 11.797 -0.174 1 96.56 189 ILE A N 1
ATOM 1526 C CA . ILE A 1 189 ? -11.633 12.094 0.787 1 96.56 189 ILE A CA 1
ATOM 1527 C C . ILE A 1 189 ? -11.992 13.352 1.571 1 96.56 189 ILE A C 1
ATOM 1529 O O . ILE A 1 189 ? -12.328 14.383 0.984 1 96.56 189 ILE A O 1
ATOM 1533 N N . TYR A 1 190 ? -11.953 13.281 2.861 1 96.06 190 TYR A N 1
ATOM 1534 C CA . TYR A 1 190 ? -12.312 14.375 3.756 1 96.06 190 TYR A CA 1
ATOM 1535 C C . TYR A 1 190 ? -11.211 14.625 4.777 1 96.06 190 TYR A C 1
ATOM 1537 O O . TYR A 1 190 ? -10.305 13.812 4.941 1 96.06 190 TYR A O 1
ATOM 1545 N N . GLY A 1 191 ? -11.273 15.773 5.449 1 97.38 191 GLY A N 1
ATOM 1546 C CA . GLY A 1 191 ? -10.32 16.047 6.508 1 97.38 191 GLY A CA 1
ATOM 1547 C C . GLY A 1 191 ? -10.828 17.062 7.523 1 97.38 191 GLY A C 1
ATOM 1548 O O . GLY A 1 191 ? -11.719 17.859 7.227 1 97.38 191 GLY A O 1
ATOM 1549 N N . LEU A 1 192 ? -10.359 16.938 8.688 1 97.62 192 LEU A N 1
ATOM 1550 C CA . LEU A 1 192 ? -10.516 17.922 9.742 1 97.62 192 LEU A CA 1
ATOM 1551 C C . LEU A 1 192 ? -9.211 18.672 9.992 1 97.62 192 LEU A C 1
ATOM 1553 O O . LEU A 1 192 ? -8.211 18.062 10.375 1 97.62 192 LEU A O 1
ATOM 1557 N N . LEU A 1 193 ? -9.203 19.953 9.719 1 98.25 193 LEU A N 1
ATOM 1558 C CA . LEU A 1 193 ? -8.031 20.797 9.961 1 98.25 193 LEU A CA 1
ATOM 1559 C C . LEU A 1 193 ? -8.25 21.688 11.18 1 98.25 193 LEU A C 1
ATOM 1561 O O . LEU A 1 193 ? -9.32 22.297 11.328 1 98.25 193 LEU A O 1
ATOM 1565 N N . SER A 1 194 ? -7.176 21.75 12.062 1 97.44 194 SER A N 1
ATOM 1566 C CA . SER A 1 194 ? -7.32 22.609 13.242 1 97.44 194 SER A CA 1
ATOM 1567 C C . SER A 1 194 ? -5.965 22.969 13.828 1 97.44 194 SER A C 1
ATOM 1569 O O . SER A 1 194 ? -5.008 22.203 13.727 1 97.44 194 SER A O 1
ATOM 1571 N N . ASN A 1 195 ? -5.914 24.188 14.43 1 95.88 195 ASN A N 1
ATOM 1572 C CA . ASN A 1 195 ? -4.75 24.547 15.234 1 95.88 195 ASN A CA 1
ATOM 1573 C C . ASN A 1 195 ? -5.125 24.75 16.703 1 95.88 195 ASN A C 1
ATOM 1575 O O . ASN A 1 195 ? -4.371 25.359 17.469 1 95.88 195 ASN A O 1
ATOM 1579 N N . ASN A 1 196 ? -6.254 24.203 17.094 1 93.5 196 ASN A N 1
ATOM 1580 C CA . ASN A 1 196 ? -6.707 24.516 18.438 1 93.5 196 ASN A CA 1
ATOM 1581 C C . ASN A 1 196 ? -7.34 23.297 19.109 1 93.5 196 ASN A C 1
ATOM 1583 O O . ASN A 1 196 ? -8.188 23.438 20 1 93.5 196 ASN A O 1
ATOM 1587 N N . LEU A 1 197 ? -7.039 22.141 18.734 1 94.5 197 LEU A N 1
ATOM 1588 C CA . LEU A 1 197 ? -7.613 20.953 19.344 1 94.5 197 LEU A CA 1
ATOM 1589 C C . LEU A 1 197 ? -7.051 20.734 20.75 1 94.5 197 LEU A C 1
ATOM 1591 O O . LEU A 1 197 ? -7.621 19.984 21.531 1 94.5 197 LEU A O 1
ATOM 1595 N N . GLN A 1 198 ? -5.934 21.328 21.016 1 91.56 198 GLN A N 1
ATOM 1596 C CA . GLN A 1 198 ? -5.324 21.234 22.344 1 91.56 198 GLN A CA 1
ATOM 1597 C C . GLN A 1 198 ? -6.262 21.766 23.422 1 91.56 198 GLN A C 1
ATOM 1599 O O . GLN A 1 198 ? -6.203 21.328 24.578 1 91.56 198 GLN A O 1
ATOM 1604 N N . ALA A 1 199 ? -7.047 22.703 23.031 1 89.62 199 ALA A N 1
ATOM 1605 C CA . ALA A 1 199 ? -8.016 23.266 23.969 1 89.62 199 ALA A CA 1
ATOM 1606 C C . ALA A 1 199 ? -8.914 22.156 24.531 1 89.62 199 ALA A C 1
ATOM 1608 O O . ALA A 1 199 ? -9.305 22.219 25.703 1 89.62 199 ALA A O 1
ATOM 1609 N N . ALA A 1 200 ? -9.25 21.156 23.734 1 84.06 200 ALA A N 1
ATOM 1610 C CA . ALA A 1 200 ? -10.062 20.031 24.188 1 84.06 200 ALA A CA 1
ATOM 1611 C C . ALA A 1 200 ? -9.273 19.141 25.141 1 84.06 200 ALA A C 1
ATOM 1613 O O . ALA A 1 200 ? -9.828 18.641 26.125 1 84.06 200 ALA A O 1
ATOM 1614 N N . VAL A 1 201 ? -8.062 18.984 24.891 1 80.19 201 VAL A N 1
ATOM 1615 C CA . VAL A 1 201 ? -7.203 18.172 25.75 1 80.19 201 VAL A CA 1
ATOM 1616 C C . VAL A 1 201 ? -7.105 18.812 27.141 1 80.19 201 VAL A C 1
ATOM 1618 O O . VAL A 1 201 ? -7.125 18.125 28.156 1 80.19 201 VAL A O 1
ATOM 1621 N N . GLY A 1 202 ? -6.988 20.109 27.172 1 76.81 202 GLY A N 1
ATOM 1622 C CA . GLY A 1 202 ? -6.949 20.844 28.422 1 76.81 202 GLY A CA 1
ATOM 1623 C C . GLY A 1 202 ? -8.195 20.672 29.266 1 76.81 202 GLY A C 1
ATOM 1624 O O . GLY A 1 202 ? -8.148 20.828 30.484 1 76.81 202 GLY A O 1
ATOM 1625 N N . LYS A 1 203 ? -9.227 20.25 28.656 1 80.5 203 LYS A N 1
ATOM 1626 C CA . LYS A 1 203 ? -10.477 20 29.359 1 80.5 203 LYS A CA 1
ATOM 1627 C C . LYS A 1 203 ? -10.664 18.516 29.641 1 80.5 203 LYS A C 1
ATOM 1629 O O . LYS A 1 203 ? -11.781 18.062 29.922 1 80.5 203 LYS A O 1
ATOM 1634 N N . CYS A 1 204 ? -9.68 17.766 29.391 1 81.62 204 CYS A N 1
ATOM 1635 C CA . CYS A 1 204 ? -9.602 16.344 29.703 1 81.62 204 CYS A CA 1
ATOM 1636 C C . CYS A 1 204 ? -10.492 15.539 28.766 1 81.62 204 CYS A C 1
ATOM 1638 O O . CYS A 1 204 ? -11.125 14.57 29.172 1 81.62 204 CYS A O 1
ATOM 1640 N N . VAL A 1 205 ? -10.633 16.125 27.641 1 84.5 205 VAL A N 1
ATOM 1641 C CA . VAL A 1 205 ? -11.312 15.383 26.578 1 84.5 205 VAL A CA 1
ATOM 1642 C C . VAL A 1 205 ? -10.305 14.523 25.812 1 84.5 205 VAL A C 1
ATOM 1644 O O . VAL A 1 205 ? -9.227 15.008 25.438 1 84.5 205 VAL A O 1
ATOM 1647 N N . ARG A 1 206 ? -10.633 13.305 25.609 1 88.75 206 ARG A N 1
ATOM 1648 C CA . ARG A 1 206 ? -9.789 12.406 24.828 1 88.75 206 ARG A CA 1
ATOM 1649 C C . ARG A 1 206 ? -9.977 12.648 23.344 1 88.75 206 ARG A C 1
ATOM 1651 O O . ARG A 1 206 ? -11.102 12.734 22.859 1 88.75 206 ARG A O 1
ATOM 1658 N N . ILE A 1 207 ? -8.891 12.852 22.703 1 91.88 207 ILE A N 1
ATOM 1659 C CA . ILE A 1 207 ? -8.953 13.031 21.25 1 91.88 207 ILE A CA 1
ATOM 1660 C C . ILE A 1 207 ? -8.711 11.695 20.547 1 91.88 207 ILE A C 1
ATOM 1662 O O . ILE A 1 207 ? -7.562 11.273 20.375 1 91.88 207 ILE A O 1
ATOM 1666 N N . ASP A 1 208 ? -9.758 11.055 20.219 1 90 208 ASP A N 1
ATOM 1667 C CA . ASP A 1 208 ? -9.727 9.789 19.484 1 90 208 ASP A CA 1
ATOM 1668 C C . ASP A 1 208 ? -10.578 9.875 18.219 1 90 208 ASP A C 1
ATOM 1670 O O . ASP A 1 208 ? -11.008 10.961 17.828 1 90 208 ASP A O 1
ATOM 1674 N N . GLN A 1 209 ? -10.734 8.805 17.625 1 87.06 209 GLN A N 1
ATOM 1675 C CA . GLN A 1 209 ? -11.445 8.781 16.344 1 87.06 209 GLN A CA 1
ATOM 1676 C C . GLN A 1 209 ? -12.906 9.195 16.531 1 87.06 209 GLN A C 1
ATOM 1678 O O . GLN A 1 209 ? -13.484 9.836 15.648 1 87.06 209 GLN A O 1
ATOM 1683 N N . LEU A 1 210 ? -13.461 8.773 17.641 1 86.12 210 LEU A N 1
ATOM 1684 C CA . LEU A 1 210 ? -14.836 9.164 17.922 1 86.12 210 LEU A CA 1
ATOM 1685 C C . LEU A 1 210 ? -14.961 10.68 18.031 1 86.12 210 LEU A C 1
ATOM 1687 O O . LEU A 1 210 ? -15.906 11.273 17.5 1 86.12 210 LEU A O 1
ATOM 1691 N N . PHE A 1 211 ? -14.086 11.297 18.797 1 91.38 211 PHE A N 1
ATOM 1692 C CA . PHE A 1 211 ? -14.031 12.75 18.953 1 91.38 211 PHE A CA 1
ATOM 1693 C C . PHE A 1 211 ? -13.93 13.422 17.578 1 91.38 211 PHE A C 1
ATOM 1695 O O . PHE A 1 211 ? -14.664 14.375 17.297 1 91.38 211 PHE A O 1
ATOM 1702 N N . ILE A 1 212 ? -13.039 12.914 16.719 1 92.94 212 ILE A N 1
ATOM 1703 C CA . ILE A 1 212 ? -12.797 13.492 15.406 1 92.94 212 ILE A CA 1
ATOM 1704 C C . ILE A 1 212 ? -14.031 13.32 14.523 1 92.94 212 ILE A C 1
ATOM 1706 O O . ILE A 1 212 ? -14.453 14.258 13.852 1 92.94 212 ILE A O 1
ATOM 1710 N N . ASN A 1 213 ? -14.672 12.156 14.586 1 90.94 213 ASN A N 1
ATOM 1711 C CA . ASN A 1 213 ? -15.844 11.859 13.773 1 90.94 213 ASN A CA 1
ATOM 1712 C C . ASN A 1 213 ? -17.016 12.758 14.133 1 90.94 213 ASN A C 1
ATOM 1714 O O . ASN A 1 213 ? -17.875 13.047 13.289 1 90.94 213 ASN A O 1
ATOM 1718 N N . HIS A 1 214 ? -17.016 13.211 15.336 1 91.56 214 HIS A N 1
ATOM 1719 C CA . HIS A 1 214 ? -18.109 14.055 15.805 1 91.56 214 HIS A CA 1
ATOM 1720 C C . HIS A 1 214 ? -18.172 15.359 15.008 1 91.56 214 HIS A C 1
ATOM 1722 O O . HIS A 1 214 ? -19.266 15.898 14.781 1 91.56 214 HIS A O 1
ATOM 1728 N N . PHE A 1 215 ? -17.062 15.836 14.547 1 92.56 215 PHE A N 1
ATOM 1729 C CA . PHE A 1 215 ? -17.031 17.078 13.789 1 92.56 215 PHE A CA 1
ATOM 1730 C C . PHE A 1 215 ? -17.797 16.938 12.469 1 92.56 215 PHE A C 1
ATOM 1732 O O . PHE A 1 215 ? -18.312 17.906 11.93 1 92.56 215 PHE A O 1
ATOM 1739 N N . PHE A 1 216 ? -17.891 15.727 11.984 1 93 216 PHE A N 1
ATOM 1740 C CA . PHE A 1 216 ? -18.484 15.484 10.68 1 93 216 PHE A CA 1
ATOM 1741 C C . PHE A 1 216 ? -19.984 15.258 10.797 1 93 216 PHE A C 1
ATOM 1743 O O . PHE A 1 216 ? -20.703 15.312 9.797 1 93 216 PHE A O 1
ATOM 1750 N N . LYS A 1 217 ? -20.344 14.93 11.984 1 89.81 217 LYS A N 1
ATOM 1751 C CA . LYS A 1 217 ? -21.781 14.672 12.172 1 89.81 217 LYS A CA 1
ATOM 1752 C C . LYS A 1 217 ? -22.609 15.906 11.852 1 89.81 217 LYS A C 1
ATOM 1754 O O . LYS A 1 217 ? -22.438 16.953 12.477 1 89.81 217 LYS A O 1
ATOM 1759 N N . GLY A 1 218 ? -23.453 15.836 10.859 1 86 218 GLY A N 1
ATOM 1760 C CA . GLY A 1 218 ? -24.375 16.906 10.492 1 86 218 GLY A CA 1
ATOM 1761 C C . GLY A 1 218 ? -23.719 17.984 9.648 1 86 218 GLY A C 1
ATOM 1762 O O . GLY A 1 218 ? -24.328 19.031 9.383 1 86 218 GLY A O 1
ATOM 1763 N N . ALA A 1 219 ? -22.453 17.75 9.312 1 89.44 219 ALA A N 1
ATOM 1764 C CA . ALA A 1 219 ? -21.766 18.766 8.516 1 89.44 219 ALA A CA 1
ATOM 1765 C C . ALA A 1 219 ? -22.281 18.781 7.082 1 89.44 219 ALA A C 1
ATOM 1767 O O . ALA A 1 219 ? -22.406 17.719 6.453 1 89.44 219 ALA A O 1
ATOM 1768 N N . LYS A 1 220 ? -22.641 19.969 6.598 1 87.56 220 LYS A N 1
ATOM 1769 C CA . LYS A 1 220 ? -23.172 20.094 5.242 1 87.56 220 LYS A CA 1
ATOM 1770 C C . LYS A 1 220 ? -22.234 20.906 4.359 1 87.56 220 LYS A C 1
ATOM 1772 O O . LYS A 1 220 ? -22.312 20.844 3.131 1 87.56 220 LYS A O 1
ATOM 1777 N N . CYS A 1 221 ? -21.422 21.672 4.977 1 91.5 221 CYS A N 1
ATOM 1778 C CA . CYS A 1 221 ? -20.531 22.547 4.219 1 91.5 221 CYS A CA 1
ATOM 1779 C C . CYS A 1 221 ? -19.078 22.141 4.418 1 91.5 221 CYS A C 1
ATOM 1781 O O . CYS A 1 221 ? -18.656 21.844 5.539 1 91.5 221 CYS A O 1
ATOM 1783 N N . PHE A 1 222 ? -18.312 22.031 3.381 1 96.12 222 PHE A N 1
ATOM 1784 C CA . PHE A 1 222 ? -16.906 21.688 3.389 1 96.12 222 PHE A CA 1
ATOM 1785 C C . PHE A 1 222 ? -16.094 22.703 2.578 1 96.12 222 PHE A C 1
ATOM 1787 O O . PHE A 1 222 ? -16.562 23.188 1.548 1 96.12 222 PHE A O 1
ATOM 1794 N N . VAL A 1 223 ? -14.922 23.016 3.049 1 97.62 223 VAL A N 1
ATOM 1795 C CA . VAL A 1 223 ? -14 23.891 2.336 1 97.62 223 VAL A CA 1
ATOM 1796 C C . VAL A 1 223 ? -13.203 23.094 1.317 1 97.62 223 VAL A C 1
ATOM 1798 O O . VAL A 1 223 ? -13.008 21.875 1.483 1 97.62 223 VAL A O 1
ATOM 1801 N N . THR A 1 224 ? -12.797 23.703 0.254 1 97.5 224 THR A N 1
ATOM 1802 C CA . THR A 1 224 ? -11.945 23.078 -0.749 1 97.5 224 THR A CA 1
ATOM 1803 C C . THR A 1 224 ? -10.477 23.141 -0.334 1 97.5 224 THR A C 1
ATOM 1805 O O . THR A 1 224 ? -10.109 23.906 0.556 1 97.5 224 THR A O 1
ATOM 1808 N N . PRO A 1 225 ? -9.648 22.359 -0.946 1 97.62 225 PRO A N 1
ATOM 1809 C CA . PRO A 1 225 ? -8.211 22.453 -0.661 1 97.62 225 PRO A CA 1
ATOM 1810 C C . PRO A 1 225 ? -7.648 23.844 -0.898 1 97.62 225 PRO A C 1
ATOM 1812 O O . PRO A 1 225 ? -6.824 24.328 -0.114 1 97.62 225 PRO A O 1
ATOM 1815 N N . ALA A 1 226 ? -8.047 24.469 -1.946 1 96 226 ALA A N 1
ATOM 1816 C CA . ALA A 1 226 ? -7.621 25.844 -2.205 1 96 226 ALA A CA 1
ATOM 1817 C C . ALA A 1 226 ? -8.055 26.766 -1.077 1 96 226 ALA A C 1
ATOM 1819 O O . ALA A 1 226 ? -7.258 27.594 -0.602 1 96 226 ALA A O 1
ATOM 1820 N N . GLY A 1 227 ? -9.352 26.641 -0.749 1 95.62 227 GLY A N 1
ATOM 1821 C CA . GLY A 1 227 ? -9.859 27.438 0.346 1 95.62 227 GLY A CA 1
ATOM 1822 C C . GLY A 1 227 ? -9.141 27.203 1.657 1 95.62 227 GLY A C 1
ATOM 1823 O O . GLY A 1 227 ? -8.93 28.125 2.439 1 95.62 227 GLY A O 1
ATOM 1824 N N . MET A 1 228 ? -8.727 26 1.918 1 97.12 228 MET A N 1
ATOM 1825 C CA . MET A 1 228 ? -7.988 25.641 3.123 1 97.12 228 MET A CA 1
ATOM 1826 C C . MET A 1 228 ? -6.656 26.391 3.182 1 97.12 228 MET A C 1
ATOM 1828 O O . MET A 1 228 ? -6.359 27.062 4.164 1 97.12 228 MET A O 1
ATOM 1832 N N . LEU A 1 229 ? -5.871 26.281 2.098 1 95.88 229 LEU A N 1
ATOM 1833 C CA . LEU A 1 229 ? -4.555 26.906 2.098 1 95.88 229 LEU A CA 1
ATOM 1834 C C . LEU A 1 229 ? -4.684 28.438 2.129 1 95.88 229 LEU A C 1
ATOM 1836 O O . LEU A 1 229 ? -3.883 29.109 2.771 1 95.88 229 LEU A O 1
ATOM 1840 N N . GLN A 1 230 ? -5.688 28.953 1.447 1 93.75 230 GLN A N 1
ATOM 1841 C CA . GLN A 1 230 ? -5.938 30.391 1.466 1 93.75 230 GLN A CA 1
ATOM 1842 C C . GLN A 1 230 ? -6.176 30.891 2.889 1 93.75 230 GLN A C 1
ATOM 1844 O O . GLN A 1 230 ? -5.648 31.922 3.281 1 93.75 230 GLN A O 1
ATOM 1849 N N . ALA A 1 231 ? -6.965 30.125 3.602 1 94 231 ALA A N 1
ATOM 1850 C CA . ALA A 1 231 ? -7.254 30.5 4.984 1 94 231 ALA A CA 1
ATOM 1851 C C . ALA A 1 231 ? -5.984 30.469 5.836 1 94 231 ALA A C 1
ATOM 1853 O O . ALA A 1 231 ? -5.805 31.312 6.723 1 94 231 ALA A O 1
ATOM 1854 N N . LEU A 1 232 ? -5.117 29.562 5.566 1 93.81 232 LEU A N 1
ATOM 1855 C CA . LEU A 1 232 ? -3.898 29.406 6.352 1 93.81 232 LEU A CA 1
ATOM 1856 C C . LEU A 1 232 ? -2.9 30.516 6.039 1 93.81 232 LEU A C 1
ATOM 1858 O O . LEU A 1 232 ? -2.303 31.094 6.949 1 93.81 232 LEU A O 1
ATOM 1862 N N . VAL A 1 233 ? -2.73 30.797 4.773 1 89.06 233 VAL A N 1
ATOM 1863 C CA . VAL A 1 233 ? -1.77 31.797 4.344 1 89.06 233 VAL A CA 1
ATOM 1864 C C . VAL A 1 233 ? -2.254 33.188 4.766 1 89.06 233 VAL A C 1
ATOM 1866 O O . VAL A 1 233 ? -1.447 34.062 5.102 1 89.06 233 VAL A O 1
ATOM 1869 N N . GLY A 1 234 ? -3.48 33.312 4.762 1 85.94 234 GLY A N 1
ATOM 1870 C CA . GLY A 1 234 ? -4.051 34.594 5.086 1 85.94 234 GLY A CA 1
ATOM 1871 C C . GLY A 1 234 ? -4.273 34.781 6.57 1 85.94 234 GLY A C 1
ATOM 1872 O O . GLY A 1 234 ? -4.68 35.875 7.004 1 85.94 234 GLY A O 1
ATOM 1873 N N . LYS A 1 235 ? -3.99 33.781 7.246 1 84.25 235 LYS A N 1
ATOM 1874 C CA . LYS A 1 235 ? -4.254 33.844 8.68 1 84.25 235 LYS A CA 1
ATOM 1875 C C . LYS A 1 235 ? -3.314 34.844 9.359 1 84.25 235 LYS A C 1
ATOM 1877 O O . LYS A 1 235 ? -2.123 34.906 9.047 1 84.25 235 LYS A O 1
ATOM 1882 N N . GLU A 1 236 ? -3.959 35.75 10.133 1 77.94 236 GLU A N 1
ATOM 1883 C CA . GLU A 1 236 ? -3.189 36.719 10.891 1 77.94 236 GLU A CA 1
ATOM 1884 C C . GLU A 1 236 ? -3.141 36.344 12.375 1 77.94 236 GLU A C 1
ATOM 1886 O O . GLU A 1 236 ? -4.156 35.969 12.953 1 77.94 236 GLU A O 1
ATOM 1891 N N . GLY A 1 237 ? -2.004 36.312 12.953 1 76.81 237 GLY A N 1
ATOM 1892 C CA . GLY A 1 237 ? -1.833 36.125 14.391 1 76.81 237 GLY A CA 1
ATOM 1893 C C . GLY A 1 237 ? -2.07 34.719 14.844 1 76.81 237 GLY A C 1
ATOM 1894 O O . GLY A 1 237 ? -1.728 33.75 14.133 1 76.81 237 GLY A O 1
ATOM 1895 N N . ASN A 1 238 ? -2.576 34.562 16.094 1 81.12 238 ASN A N 1
ATOM 1896 C CA . ASN A 1 238 ? -2.734 33.25 16.766 1 81.12 238 ASN A CA 1
ATOM 1897 C C . ASN A 1 238 ? -4.203 32.844 16.859 1 81.12 238 ASN A C 1
ATOM 1899 O O . ASN A 1 238 ? -4.594 32.125 17.766 1 81.12 238 ASN A O 1
ATOM 1903 N N . ASP A 1 239 ? -5.004 33.219 15.859 1 88.5 239 ASP A N 1
ATOM 1904 C CA . ASP A 1 239 ? -6.43 32.906 15.906 1 88.5 239 ASP A CA 1
ATOM 1905 C C . ASP A 1 239 ? -6.672 31.422 15.719 1 88.5 239 ASP A C 1
ATOM 1907 O O . ASP A 1 239 ? -6.012 30.781 14.898 1 88.5 239 ASP A O 1
ATOM 1911 N N . PRO A 1 240 ? -7.586 30.953 16.594 1 91.62 240 PRO A N 1
ATOM 1912 C CA . PRO A 1 240 ? -7.949 29.547 16.391 1 91.62 240 PRO A CA 1
ATOM 1913 C C . PRO A 1 240 ? -8.688 29.312 15.078 1 91.62 240 PRO A C 1
ATOM 1915 O O . PRO A 1 240 ? -9.492 30.156 14.664 1 91.62 240 PRO A O 1
ATOM 1918 N N . LEU A 1 241 ? -8.359 28.25 14.438 1 94.31 241 LEU A N 1
ATOM 1919 C CA . LEU A 1 241 ? -8.984 27.859 13.172 1 94.31 241 LEU A CA 1
ATOM 1920 C C . LEU A 1 241 ? -9.297 26.375 13.148 1 94.31 241 LEU A C 1
ATOM 1922 O O . LEU A 1 241 ? -8.445 25.547 13.484 1 94.31 241 LEU A O 1
ATOM 1926 N N . THR A 1 242 ? -10.547 26.031 12.93 1 95.38 242 THR A N 1
ATOM 1927 C CA . THR A 1 242 ? -11 24.656 12.719 1 95.38 242 THR A CA 1
ATOM 1928 C C . THR A 1 242 ? -11.945 24.578 11.523 1 95.38 242 THR A C 1
ATOM 1930 O O . THR A 1 242 ? -12.859 25.391 11.391 1 95.38 242 THR A O 1
ATOM 1933 N N . MET A 1 243 ? -11.672 23.656 10.586 1 96.94 243 MET A N 1
ATOM 1934 C CA . MET A 1 243 ? -12.547 23.547 9.422 1 96.94 243 MET A CA 1
ATOM 1935 C C . MET A 1 243 ? -12.586 22.125 8.898 1 96.94 243 MET A C 1
ATOM 1937 O O . MET A 1 243 ? -11.68 21.328 9.164 1 96.94 243 MET A O 1
ATOM 1941 N N . LEU A 1 244 ? -13.68 21.766 8.227 1 97.75 244 LEU A N 1
ATOM 1942 C CA . LEU A 1 244 ? -13.836 20.531 7.484 1 97.75 244 LEU A CA 1
ATOM 1943 C C . LEU A 1 244 ? -13.523 20.734 6.008 1 97.75 244 LEU A C 1
ATOM 1945 O O . LEU A 1 244 ? -13.969 21.719 5.406 1 97.75 244 LEU A O 1
ATOM 1949 N N . VAL A 1 245 ? -12.703 19.875 5.484 1 98.06 245 VAL A N 1
ATOM 1950 C CA . VAL A 1 245 ? -12.242 20.016 4.109 1 98.06 245 VAL A CA 1
ATOM 1951 C C . VAL A 1 245 ? -12.664 18.797 3.291 1 98.06 245 VAL A C 1
ATOM 1953 O O . VAL A 1 245 ? -12.578 17.672 3.766 1 98.06 245 VAL A O 1
ATOM 1956 N N . LYS A 1 246 ? -13.172 19.016 2.109 1 96.88 246 LYS A N 1
ATOM 1957 C CA . LYS A 1 246 ? -13.398 17.953 1.135 1 96.88 246 LYS A CA 1
ATOM 1958 C C . LYS A 1 246 ? -12.359 18 0.021 1 96.88 246 LYS A C 1
ATOM 1960 O O . LYS A 1 246 ? -12.281 18.969 -0.727 1 96.88 246 LYS A O 1
ATOM 1965 N N . PHE A 1 247 ? -11.602 16.938 -0.171 1 97.5 247 PHE A N 1
ATOM 1966 C CA . PHE A 1 247 ? -10.438 16.922 -1.042 1 97.5 247 PHE A CA 1
ATOM 1967 C C . PHE A 1 247 ? -10.797 16.375 -2.42 1 97.5 247 PHE A C 1
ATOM 1969 O O . PHE A 1 247 ? -9.961 16.391 -3.332 1 97.5 247 PHE A O 1
ATOM 1976 N N . THR A 1 248 ? -12.008 15.812 -2.516 1 94.81 248 THR A N 1
ATOM 1977 C CA . THR A 1 248 ? -12.484 15.305 -3.797 1 94.81 248 THR A CA 1
ATOM 1978 C C . THR A 1 248 ? -13.781 15.992 -4.203 1 94.81 248 THR A C 1
ATOM 1980 O O . THR A 1 248 ? -14.516 16.5 -3.352 1 94.81 248 THR A O 1
ATOM 1983 N N . MET B 1 1 ? -2.201 -43.719 7.125 1 28.56 1 MET B N 1
ATOM 1984 C CA . MET B 1 1 ? -2.469 -43.5 5.703 1 28.56 1 MET B CA 1
ATOM 1985 C C . MET B 1 1 ? -3.777 -42.75 5.504 1 28.56 1 MET B C 1
ATOM 1987 O O . MET B 1 1 ? -3.934 -42.031 4.523 1 28.56 1 MET B O 1
ATOM 1991 N N . TYR B 1 2 ? -4.82 -42.938 6.305 1 40.16 2 TYR B N 1
ATOM 1992 C CA . TYR B 1 2 ? -6.184 -42.406 6.18 1 40.16 2 TYR B CA 1
ATOM 1993 C C . TYR B 1 2 ? -6.258 -40.969 6.605 1 40.16 2 TYR B C 1
ATOM 1995 O O . TYR B 1 2 ? -7.105 -40.219 6.121 1 40.16 2 TYR B O 1
ATOM 2003 N N . GLN B 1 3 ? -5.566 -40.469 7.633 1 39.19 3 GLN B N 1
ATOM 2004 C CA . GLN B 1 3 ? -5.695 -39.125 8.188 1 39.19 3 GLN B CA 1
ATOM 2005 C C . GLN B 1 3 ? -5.09 -38.094 7.25 1 39.19 3 GLN B C 1
ATOM 2007 O O . GLN B 1 3 ? -5.441 -36.906 7.316 1 39.19 3 GLN B O 1
ATOM 2012 N N . MET B 1 4 ? -4.109 -38.438 6.461 1 38.75 4 MET B N 1
ATOM 2013 C CA . MET B 1 4 ? -3.49 -37.5 5.523 1 38.75 4 MET B CA 1
ATOM 2014 C C . MET B 1 4 ? -4.461 -37.125 4.41 1 38.75 4 MET B C 1
ATOM 2016 O O . MET B 1 4 ? -4.363 -36.031 3.84 1 38.75 4 MET B O 1
ATOM 2020 N N . ASN B 1 5 ? -5.453 -37.969 4.141 1 43.81 5 ASN B N 1
ATOM 2021 C CA . ASN B 1 5 ? -6.375 -37.719 3.035 1 43.81 5 ASN B CA 1
ATOM 2022 C C . ASN B 1 5 ? -7.379 -36.625 3.377 1 43.81 5 ASN B C 1
ATOM 2024 O O . ASN B 1 5 ? -7.773 -35.844 2.508 1 43.81 5 ASN B O 1
ATOM 2028 N N . THR B 1 6 ? -7.824 -36.5 4.656 1 44.91 6 THR B N 1
ATOM 2029 C CA . THR B 1 6 ? -8.891 -35.562 4.984 1 44.91 6 THR B CA 1
ATOM 2030 C C . THR B 1 6 ? -8.375 -34.125 4.973 1 44.91 6 THR B C 1
ATOM 2032 O O . THR B 1 6 ? -9.133 -33.188 4.691 1 44.91 6 THR B O 1
ATOM 2035 N N . GLN B 1 7 ? -7.156 -33.938 5.348 1 39.09 7 GLN B N 1
ATOM 2036 C CA . GLN B 1 7 ? -6.645 -32.562 5.395 1 39.09 7 GLN B CA 1
ATOM 2037 C C . GLN B 1 7 ? -6.457 -32 3.988 1 39.09 7 GLN B C 1
ATOM 2039 O O . GLN B 1 7 ? -6.512 -30.781 3.789 1 39.09 7 GLN B O 1
ATOM 2044 N N . ASN B 1 8 ? -6.16 -32.906 3.053 1 37.78 8 ASN B N 1
ATOM 2045 C CA . ASN B 1 8 ? -6.027 -32.5 1.662 1 37.78 8 ASN B CA 1
ATOM 2046 C C . ASN B 1 8 ? -7.375 -32.094 1.065 1 37.78 8 ASN B C 1
ATOM 2048 O O . ASN B 1 8 ? -7.453 -31.188 0.239 1 37.78 8 ASN B O 1
ATOM 2052 N N . GLU B 1 9 ? -8.406 -32.875 1.388 1 36.84 9 GLU B N 1
ATOM 2053 C CA . GLU B 1 9 ? -9.719 -32.562 0.83 1 36.84 9 GLU B CA 1
ATOM 2054 C C . GLU B 1 9 ? -10.234 -31.234 1.359 1 36.84 9 GLU B C 1
ATOM 2056 O O . GLU B 1 9 ? -10.852 -30.453 0.62 1 36.84 9 GLU B O 1
ATOM 2061 N N . ALA B 1 10 ? -9.953 -30.984 2.576 1 40.72 10 ALA B N 1
ATOM 2062 C CA . ALA B 1 10 ? -10.484 -29.734 3.141 1 40.72 10 ALA B CA 1
ATOM 2063 C C . ALA B 1 10 ? -9.812 -28.531 2.506 1 40.72 10 ALA B C 1
ATOM 2065 O O . ALA B 1 10 ? -10.445 -27.469 2.346 1 40.72 10 ALA B O 1
ATOM 2066 N N . LYS B 1 11 ? -8.68 -28.703 2.225 1 41.81 11 LYS B N 1
ATOM 2067 C CA . LYS B 1 11 ? -7.965 -27.609 1.582 1 41.81 11 LYS B CA 1
ATOM 2068 C C . LYS B 1 11 ? -8.492 -27.359 0.17 1 41.81 11 LYS B C 1
ATOM 2070 O O . LYS B 1 11 ? -8.508 -26.219 -0.302 1 41.81 11 LYS B O 1
ATOM 2075 N N . THR B 1 12 ? -9.008 -28.438 -0.497 1 38.06 12 THR B N 1
ATOM 2076 C CA . THR B 1 12 ? -9.594 -28.297 -1.825 1 38.06 12 THR B CA 1
ATOM 2077 C C . THR B 1 12 ? -10.969 -27.641 -1.739 1 38.06 12 THR B C 1
ATOM 2079 O O . THR B 1 12 ? -11.391 -26.938 -2.662 1 38.06 12 THR B O 1
ATOM 2082 N N . SER B 1 13 ? -11.68 -27.828 -0.729 1 38.25 13 SER B N 1
ATOM 2083 C CA . SER B 1 13 ? -13.086 -27.438 -0.652 1 38.25 13 SER B CA 1
ATOM 2084 C C . SER B 1 13 ? -13.234 -25.922 -0.537 1 38.25 13 SER B C 1
ATOM 2086 O O . SER B 1 13 ? -14.258 -25.359 -0.931 1 38.25 13 SER B O 1
ATOM 2088 N N . ILE B 1 14 ? -12.367 -25.266 0.013 1 36.47 14 ILE B N 1
ATOM 2089 C CA . ILE B 1 14 ? -12.633 -23.844 0.26 1 36.47 14 ILE B CA 1
ATOM 2090 C C . ILE B 1 14 ? -12.719 -23.109 -1.067 1 36.47 14 ILE B C 1
ATOM 2092 O O . ILE B 1 14 ? -13.469 -22.125 -1.193 1 36.47 14 ILE B O 1
ATOM 2096 N N . PHE B 1 15 ? -12.102 -23.641 -2.148 1 37.16 15 PHE B N 1
ATOM 2097 C CA . PHE B 1 15 ? -12.07 -22.859 -3.379 1 37.16 15 PHE B CA 1
ATOM 2098 C C . PHE B 1 15 ? -13.32 -23.109 -4.215 1 37.16 15 PHE B C 1
ATOM 2100 O O . PHE B 1 15 ? -13.578 -22.391 -5.184 1 37.16 15 PHE B O 1
ATOM 2107 N N . ARG B 1 16 ? -14.047 -24.188 -3.971 1 39.53 16 ARG B N 1
ATOM 2108 C CA . ARG B 1 16 ? -15.109 -24.594 -4.883 1 39.53 16 ARG B CA 1
ATOM 2109 C C . ARG B 1 16 ? -16.203 -23.531 -4.977 1 39.53 16 ARG B C 1
ATOM 2111 O O . ARG B 1 16 ? -16.828 -23.375 -6.027 1 39.53 16 ARG B O 1
ATOM 2118 N N . THR B 1 17 ? -16.609 -22.875 -3.896 1 35.53 17 THR B N 1
ATOM 2119 C CA . THR B 1 17 ? -17.891 -22.188 -3.947 1 35.53 17 THR B CA 1
ATOM 2120 C C . THR B 1 17 ? -17.766 -20.891 -4.742 1 35.53 17 THR B C 1
ATOM 2122 O O . THR B 1 17 ? -18.75 -20.156 -4.898 1 35.53 17 THR B O 1
ATOM 2125 N N . LEU B 1 18 ? -16.781 -20.406 -5.156 1 32.56 18 LEU B N 1
ATOM 2126 C CA . LEU B 1 18 ? -16.75 -19.016 -5.594 1 32.56 18 LEU B CA 1
ATOM 2127 C C . LEU B 1 18 ? -16.812 -18.922 -7.113 1 32.56 18 LEU B C 1
ATOM 2129 O O . LEU B 1 18 ? -16.609 -17.844 -7.68 1 32.56 18 LEU B O 1
ATOM 2133 N N . TRP B 1 19 ? -17.047 -20 -7.891 1 33.09 19 TRP B N 1
ATOM 2134 C CA . TRP B 1 19 ? -16.672 -19.766 -9.281 1 33.09 19 TRP B CA 1
ATOM 2135 C C . TRP B 1 19 ? -17.906 -19.812 -10.188 1 33.09 19 TRP B C 1
ATOM 2137 O O . TRP B 1 19 ? -18.672 -20.781 -10.156 1 33.09 19 TRP B O 1
ATOM 2147 N N . PRO B 1 20 ? -18.391 -18.672 -10.922 1 38.12 20 PRO B N 1
ATOM 2148 C CA . PRO B 1 20 ? -19.562 -18.609 -11.789 1 38.12 20 PRO B CA 1
ATOM 2149 C C . PRO B 1 20 ? -19.375 -19.391 -13.086 1 38.12 20 PRO B C 1
ATOM 2151 O O . PRO B 1 20 ? -18.281 -19.859 -13.383 1 38.12 20 PRO B O 1
ATOM 2154 N N . LYS B 1 21 ? -20.297 -19.031 -14.281 1 39.97 21 LYS B N 1
ATOM 2155 C CA . LYS B 1 21 ? -20.656 -19.703 -15.523 1 39.97 21 LYS B CA 1
ATOM 2156 C C . LYS B 1 21 ? -19.531 -19.625 -16.547 1 39.97 21 LYS B C 1
ATOM 2158 O O . LYS B 1 21 ? -18.875 -18.594 -16.688 1 39.97 21 LYS B O 1
ATOM 2163 N N . PRO B 1 22 ? -19.25 -20.703 -17.531 1 40.62 22 PRO B N 1
ATOM 2164 C CA . PRO B 1 22 ? -18.109 -21 -18.391 1 40.62 22 PRO B CA 1
ATOM 2165 C C . PRO B 1 22 ? -18.203 -20.297 -19.75 1 40.62 22 PRO B C 1
ATOM 2167 O O . PRO B 1 22 ? -19.25 -20.328 -20.391 1 40.62 22 PRO B O 1
ATOM 2170 N N . ILE B 1 23 ? -17.812 -19.109 -20.141 1 43.62 23 ILE B N 1
ATOM 2171 C CA . ILE B 1 23 ? -17.719 -18.719 -21.547 1 43.62 23 ILE B CA 1
ATOM 2172 C C . ILE B 1 23 ? -16.5 -19.391 -22.188 1 43.62 23 ILE B C 1
ATOM 2174 O O . ILE B 1 23 ? -15.406 -19.375 -21.609 1 43.62 23 ILE B O 1
ATOM 2178 N N . LYS B 1 24 ? -16.703 -20.203 -23.328 1 49.69 24 LYS B N 1
ATOM 2179 C CA . LYS B 1 24 ? -15.703 -20.906 -24.109 1 49.69 24 LYS B CA 1
ATOM 2180 C C . LYS B 1 24 ? -14.672 -19.938 -24.688 1 49.69 24 LYS B C 1
ATOM 2182 O O . LYS B 1 24 ? -14.953 -19.219 -25.641 1 49.69 24 LYS B O 1
ATOM 2187 N N . MET B 1 25 ? -13.922 -19.297 -24.203 1 55.31 25 MET B N 1
ATOM 2188 C CA . MET B 1 25 ? -12.852 -18.469 -24.766 1 55.31 25 MET B CA 1
ATOM 2189 C C . MET B 1 25 ? -11.742 -19.359 -25.328 1 55.31 25 MET B C 1
ATOM 2191 O O . MET B 1 25 ? -11.32 -20.312 -24.688 1 55.31 25 MET B O 1
ATOM 2195 N N . ALA B 1 26 ? -11.477 -19.188 -26.766 1 60.31 26 ALA B N 1
ATOM 2196 C CA . ALA B 1 26 ? -10.328 -19.859 -27.375 1 60.31 26 ALA B CA 1
ATOM 2197 C C . ALA B 1 26 ? -9.047 -19.578 -26.594 1 60.31 26 ALA B C 1
ATOM 2199 O O . ALA B 1 26 ? -8.898 -18.5 -26.016 1 60.31 26 ALA B O 1
ATOM 2200 N N . SER B 1 27 ? -8.18 -20.578 -26.625 1 66.19 27 SER B N 1
ATOM 2201 C CA . SER B 1 27 ? -6.922 -20.531 -25.891 1 66.19 27 SER B CA 1
ATOM 2202 C C . SER B 1 27 ? -6.117 -19.281 -26.234 1 66.19 27 SER B C 1
ATOM 2204 O O . SER B 1 27 ? -5.562 -18.625 -25.359 1 66.19 27 SER B O 1
ATOM 2206 N N . MET B 1 28 ? -6.148 -18.984 -27.578 1 71.88 28 MET B N 1
ATOM 2207 C CA . MET B 1 28 ? -5.34 -17.844 -28.016 1 71.88 28 MET B CA 1
ATOM 2208 C C . MET B 1 28 ? -5.898 -16.531 -27.469 1 71.88 28 MET B C 1
ATOM 2210 O O . MET B 1 28 ? -5.137 -15.625 -27.125 1 71.88 28 MET B O 1
ATOM 2214 N N . ASP B 1 29 ? -7.152 -16.547 -27.359 1 87.44 29 ASP B N 1
ATOM 2215 C CA . ASP B 1 29 ? -7.789 -15.359 -26.812 1 87.44 29 ASP B CA 1
ATOM 2216 C C . ASP B 1 29 ? -7.434 -15.164 -25.344 1 87.44 29 ASP B C 1
ATOM 2218 O O . ASP B 1 29 ? -7.172 -14.039 -24.906 1 87.44 29 ASP B O 1
ATOM 2222 N N . LEU B 1 30 ? -7.246 -16.25 -24.766 1 91.12 30 LEU B N 1
ATOM 2223 C CA . LEU B 1 30 ? -6.91 -16.203 -23.344 1 91.12 30 LEU B CA 1
ATOM 2224 C C . LEU B 1 30 ? -5.5 -15.656 -23.141 1 91.12 30 LEU B C 1
ATOM 2226 O O . LEU B 1 30 ? -5.277 -14.805 -22.281 1 91.12 30 LEU B O 1
ATOM 2230 N N . ILE B 1 31 ? -4.602 -16.109 -23.969 1 94.38 31 ILE B N 1
ATOM 2231 C CA . ILE B 1 31 ? -3.199 -15.727 -23.859 1 94.38 31 ILE B CA 1
ATOM 2232 C C . ILE B 1 31 ? -3.057 -14.227 -24.094 1 94.38 31 ILE B C 1
ATOM 2234 O O . ILE B 1 31 ? -2.377 -13.531 -23.328 1 94.38 31 ILE B O 1
ATOM 2238 N N . HIS B 1 32 ? -3.709 -13.766 -25.094 1 94.44 32 HIS B N 1
ATOM 2239 C CA . HIS B 1 32 ? -3.643 -12.344 -25.422 1 94.44 32 HIS B CA 1
ATOM 2240 C C . HIS B 1 32 ? -4.273 -11.492 -24.312 1 94.44 32 HIS B C 1
ATOM 2242 O O . HIS B 1 32 ? -3.729 -10.453 -23.938 1 94.44 32 HIS B O 1
ATOM 2248 N N . LEU B 1 33 ? -5.391 -11.906 -23.875 1 95.62 33 LEU B N 1
ATOM 2249 C CA . LEU B 1 33 ? -6.105 -11.156 -22.844 1 95.62 33 LEU B CA 1
ATOM 2250 C C . LEU B 1 33 ? -5.32 -11.141 -21.547 1 95.62 33 LEU B C 1
ATOM 2252 O O . LEU B 1 33 ? -5.238 -10.109 -20.875 1 95.62 33 LEU B O 1
ATOM 2256 N N . PHE B 1 34 ? -4.734 -12.297 -21.266 1 96.38 34 PHE B N 1
ATOM 2257 C CA . PHE B 1 34 ? -3.883 -12.383 -20.078 1 96.38 34 PHE B CA 1
ATOM 2258 C C . PHE B 1 34 ? -2.707 -11.422 -20.188 1 96.38 34 PHE B C 1
ATOM 2260 O O . PHE B 1 34 ? -2.402 -10.695 -19.234 1 96.38 34 PHE B O 1
ATOM 2267 N N . SER B 1 35 ? -2.086 -11.438 -21.219 1 96.94 35 SER B N 1
ATOM 2268 C CA . SER B 1 35 ? -0.934 -10.57 -21.453 1 96.94 35 SER B CA 1
ATOM 2269 C C . SER B 1 35 ? -1.315 -9.102 -21.328 1 96.94 35 SER B C 1
ATOM 2271 O O . SER B 1 35 ? -0.546 -8.297 -20.797 1 96.94 35 SER B O 1
ATOM 2273 N N . ASP B 1 36 ? -2.475 -8.758 -21.828 1 97.19 36 ASP B N 1
ATOM 2274 C CA . ASP B 1 36 ? -2.967 -7.391 -21.734 1 97.19 36 ASP B CA 1
ATOM 2275 C C . ASP B 1 36 ? -3.145 -6.984 -20.266 1 97.19 36 ASP B C 1
ATOM 2277 O O . ASP B 1 36 ? -2.814 -5.859 -19.875 1 97.19 36 ASP B O 1
ATOM 2281 N N . CYS B 1 37 ? -3.684 -7.891 -19.5 1 97.88 37 CYS B N 1
ATOM 2282 C CA . CYS B 1 37 ? -3.859 -7.629 -18.078 1 97.88 37 CYS B CA 1
ATOM 2283 C C . CYS B 1 37 ? -2.514 -7.434 -17.391 1 97.88 37 CYS B C 1
ATOM 2285 O O . CYS B 1 37 ? -2.348 -6.508 -16.594 1 97.88 37 CYS B O 1
ATOM 2287 N N . ILE B 1 38 ? -1.557 -8.273 -17.75 1 98.5 38 ILE B N 1
ATOM 2288 C CA . ILE B 1 38 ? -0.222 -8.195 -17.172 1 98.5 38 ILE B CA 1
ATOM 2289 C C . ILE B 1 38 ? 0.439 -6.879 -17.578 1 98.5 38 ILE B C 1
ATOM 2291 O O . ILE B 1 38 ? 1.062 -6.207 -16.75 1 98.5 38 ILE B O 1
ATOM 2295 N N . GLN B 1 39 ? 0.3 -6.555 -18.797 1 98.12 39 GLN B N 1
ATOM 2296 C CA . GLN B 1 39 ? 0.9 -5.316 -19.281 1 98.12 39 GLN B CA 1
ATOM 2297 C C . GLN B 1 39 ? 0.354 -4.105 -18.531 1 98.12 39 GLN B C 1
ATOM 2299 O O . GLN B 1 39 ? 1.112 -3.213 -18.141 1 98.12 39 GLN B O 1
ATOM 2304 N N . SER B 1 40 ? -0.927 -4.062 -18.344 1 98.12 40 SER B N 1
ATOM 2305 C CA . SER B 1 40 ? -1.546 -2.969 -17.609 1 98.12 40 SER B CA 1
ATOM 2306 C C . SER B 1 40 ? -1.034 -2.918 -16.172 1 98.12 40 SER B C 1
ATOM 2308 O O . SER B 1 40 ? -0.632 -1.856 -15.688 1 98.12 40 SER B O 1
ATOM 2310 N N . ALA B 1 41 ? -1.065 -4.07 -15.531 1 98.31 41 ALA B N 1
ATOM 2311 C CA . ALA B 1 41 ? -0.65 -4.164 -14.133 1 98.31 41 ALA B CA 1
ATOM 2312 C C . ALA B 1 41 ? 0.826 -3.809 -13.977 1 98.31 41 ALA B C 1
ATOM 2314 O O . ALA B 1 41 ? 1.195 -3.061 -13.07 1 98.31 41 ALA B O 1
ATOM 2315 N N . SER B 1 42 ? 1.66 -4.324 -14.859 1 98.12 42 SER B N 1
ATOM 2316 C CA . SER B 1 42 ? 3.098 -4.086 -14.766 1 98.12 42 SER B CA 1
ATOM 2317 C C . SER B 1 42 ? 3.439 -2.633 -15.07 1 98.12 42 SER B C 1
ATOM 2319 O O . SER B 1 42 ? 4.305 -2.043 -14.422 1 98.12 42 SER B O 1
ATOM 2321 N N . SER B 1 43 ? 2.779 -2.066 -16.047 1 97.38 43 SER B N 1
ATOM 2322 C CA . SER B 1 43 ? 3.025 -0.667 -16.375 1 97.38 43 SER B CA 1
ATOM 2323 C C . SER B 1 43 ?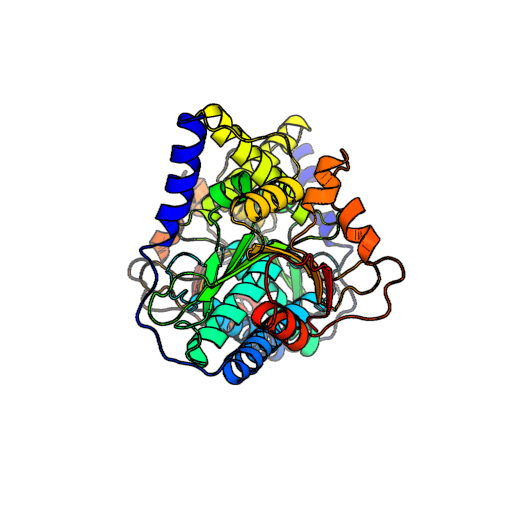 2.666 0.252 -15.219 1 97.38 43 SER B C 1
ATOM 2325 O O . SER B 1 43 ? 3.428 1.158 -14.875 1 97.38 43 SER B O 1
ATOM 2327 N N . ARG B 1 44 ? 1.515 0.004 -14.641 1 97 44 ARG B N 1
ATOM 2328 C CA . ARG B 1 44 ? 1.089 0.805 -13.5 1 97 44 ARG B CA 1
ATOM 2329 C C . ARG B 1 44 ? 2.066 0.664 -12.336 1 97 44 ARG B C 1
ATOM 2331 O O . ARG B 1 44 ? 2.43 1.655 -11.703 1 97 44 ARG B O 1
ATOM 2338 N N . THR B 1 45 ? 2.479 -0.528 -12.023 1 97.25 45 THR B N 1
ATOM 2339 C CA . THR B 1 45 ? 3.416 -0.786 -10.938 1 97.25 45 THR B CA 1
ATOM 2340 C C . THR B 1 45 ? 4.758 -0.113 -11.211 1 97.25 45 THR B C 1
ATOM 2342 O O . THR B 1 45 ? 5.391 0.418 -10.297 1 97.25 45 THR B O 1
ATOM 2345 N N . GLN B 1 46 ? 5.18 -0.102 -12.438 1 96 46 GLN B N 1
ATOM 2346 C CA . GLN B 1 46 ? 6.449 0.504 -12.812 1 96 46 GLN B CA 1
ATOM 2347 C C . GLN B 1 46 ? 6.457 2 -12.516 1 96 46 GLN B C 1
ATOM 2349 O O . GLN B 1 46 ? 7.488 2.559 -12.133 1 96 46 GLN B O 1
ATOM 2354 N N . GLU B 1 47 ? 5.316 2.668 -12.75 1 94.44 47 GLU B N 1
ATOM 2355 C CA . GLU B 1 47 ? 5.223 4.086 -12.414 1 94.44 47 GLU B CA 1
ATOM 2356 C C . GLU B 1 47 ? 5.641 4.34 -10.969 1 94.44 47 GLU B C 1
ATOM 2358 O O . GLU B 1 47 ? 6.312 5.328 -10.672 1 94.44 47 GLU B O 1
ATOM 2363 N N . TYR B 1 48 ? 5.266 3.445 -10.117 1 94.5 48 TYR B N 1
ATOM 2364 C CA . TYR B 1 48 ? 5.543 3.621 -8.695 1 94.5 48 TYR B CA 1
ATOM 2365 C C . TYR B 1 48 ? 6.945 3.127 -8.352 1 94.5 48 TYR B C 1
ATOM 2367 O O . TYR B 1 48 ? 7.578 3.635 -7.418 1 94.5 48 TYR B O 1
ATOM 2375 N N . LEU B 1 49 ? 7.438 2.16 -9.133 1 92.62 49 LEU B N 1
ATOM 2376 C CA . LEU B 1 49 ? 8.812 1.695 -8.969 1 92.62 49 LEU B CA 1
ATOM 2377 C C . LEU B 1 49 ? 9.805 2.805 -9.297 1 92.62 49 LEU B C 1
ATOM 2379 O O . LEU B 1 49 ? 10.867 2.893 -8.68 1 92.62 49 LEU B O 1
ATOM 2383 N N . TYR B 1 50 ? 9.438 3.676 -10.219 1 92.25 50 TYR B N 1
ATOM 2384 C CA . TYR B 1 50 ? 10.32 4.742 -10.68 1 92.25 50 TYR B CA 1
ATOM 2385 C C . TYR B 1 50 ? 10.156 5.988 -9.82 1 92.25 50 TYR B C 1
ATOM 2387 O O . TYR B 1 50 ? 10.883 6.973 -10 1 92.25 50 TYR B O 1
ATOM 2395 N N . PHE B 1 51 ? 9.281 5.957 -8.977 1 93.5 51 PHE B N 1
ATOM 2396 C CA . PHE B 1 51 ? 9.062 7.113 -8.117 1 93.5 51 PHE B CA 1
ATOM 2397 C C . PHE B 1 51 ? 10.312 7.438 -7.312 1 93.5 51 PHE B C 1
ATOM 2399 O O . PHE B 1 51 ? 10.953 6.539 -6.762 1 93.5 51 PHE B O 1
ATOM 2406 N N . LYS B 1 52 ? 10.57 8.664 -7.289 1 90.25 52 LYS B N 1
ATOM 2407 C CA . LYS B 1 52 ? 11.672 9.156 -6.469 1 90.25 52 LYS B CA 1
ATOM 2408 C C . LYS B 1 52 ? 11.234 10.336 -5.609 1 90.25 52 LYS B C 1
ATOM 2410 O O . LYS B 1 52 ? 10.711 11.328 -6.121 1 90.25 52 LYS B O 1
ATOM 2415 N N . ASP B 1 53 ? 11.367 10.195 -4.359 1 90 53 ASP B N 1
ATOM 2416 C CA . ASP B 1 53 ? 11.148 11.297 -3.428 1 90 53 ASP B CA 1
ATOM 2417 C C . ASP B 1 53 ? 12.328 12.273 -3.451 1 90 53 ASP B C 1
ATOM 2419 O O . ASP B 1 53 ? 13.461 11.891 -3.168 1 90 53 ASP B O 1
ATOM 2423 N N . PRO B 1 54 ? 12.031 13.5 -3.732 1 86.56 54 PRO B N 1
ATOM 2424 C CA . PRO B 1 54 ? 13.125 14.477 -3.75 1 86.56 54 PRO B CA 1
ATOM 2425 C C . PRO B 1 54 ? 13.891 14.531 -2.43 1 86.56 54 PRO B C 1
ATOM 2427 O O . PRO B 1 54 ? 15.086 14.836 -2.414 1 86.56 54 PRO B O 1
ATOM 2430 N N . GLU B 1 55 ? 13.242 14.18 -1.296 1 84.81 55 GLU B N 1
ATOM 2431 C CA . GLU B 1 55 ? 13.883 14.219 0.016 1 84.81 55 GLU B CA 1
ATOM 2432 C C . GLU B 1 55 ? 14.523 12.875 0.352 1 84.81 55 GLU B C 1
ATOM 2434 O O . GLU B 1 55 ? 15.141 12.719 1.406 1 84.81 55 GLU B O 1
ATOM 2439 N N . ASN B 1 56 ? 14.352 11.867 -0.523 1 83.5 56 ASN B N 1
ATOM 2440 C CA . ASN B 1 56 ? 14.914 10.523 -0.389 1 83.5 56 ASN B CA 1
ATOM 2441 C C . ASN B 1 56 ? 14.547 9.898 0.953 1 83.5 56 ASN B C 1
ATOM 2443 O O . ASN B 1 56 ? 15.375 9.242 1.583 1 83.5 56 ASN B O 1
ATOM 2447 N N . LYS B 1 57 ? 13.328 10.188 1.398 1 81.81 57 LYS B N 1
ATOM 2448 C CA . LYS B 1 57 ? 12.883 9.68 2.689 1 81.81 57 LYS B CA 1
ATOM 2449 C C . LYS B 1 57 ? 11.719 8.711 2.521 1 81.81 57 LYS B C 1
ATOM 2451 O O . LYS B 1 57 ? 11.352 8 3.461 1 81.81 57 LYS B O 1
ATOM 2456 N N . PHE B 1 58 ? 11.328 8.703 1.303 1 89.5 58 PHE B N 1
ATOM 2457 C CA . PHE B 1 58 ? 10.086 7.957 1.123 1 89.5 58 PHE B CA 1
ATOM 2458 C C . PHE B 1 58 ? 10.156 7.082 -0.123 1 89.5 58 PHE B C 1
ATOM 2460 O O . PHE B 1 58 ? 10.516 7.559 -1.202 1 89.5 58 PHE B O 1
ATOM 2467 N N . ASN B 1 59 ? 9.883 5.809 0.082 1 88.62 59 ASN B N 1
ATOM 2468 C CA . ASN B 1 59 ? 9.703 4.84 -0.995 1 88.62 59 ASN B CA 1
ATOM 2469 C C . ASN B 1 59 ? 8.461 3.986 -0.786 1 88.62 59 ASN B C 1
ATOM 2471 O O . ASN B 1 59 ? 8.055 3.74 0.352 1 88.62 59 ASN B O 1
ATOM 2475 N N . PRO B 1 60 ? 7.863 3.615 -1.909 1 91.06 60 PRO B N 1
ATOM 2476 C CA . PRO B 1 60 ? 6.711 2.727 -1.733 1 91.06 60 PRO B CA 1
ATOM 2477 C C . PRO B 1 60 ? 7.086 1.402 -1.072 1 91.06 60 PRO B C 1
ATOM 2479 O O . PRO B 1 60 ? 8.156 0.85 -1.348 1 91.06 60 PRO B O 1
ATOM 2482 N N . SER B 1 61 ? 6.23 0.945 -0.21 1 89.94 61 SER B N 1
ATOM 2483 C CA . SER B 1 61 ? 6.449 -0.352 0.423 1 89.94 61 SER B CA 1
ATOM 2484 C C . SER B 1 61 ? 6.207 -1.493 -0.56 1 89.94 61 SER B C 1
ATOM 2486 O O . SER B 1 61 ? 5.461 -1.339 -1.527 1 89.94 61 SER B O 1
ATOM 2488 N N . PRO B 1 62 ? 6.816 -2.627 -0.293 1 88.62 62 PRO B N 1
ATOM 2489 C CA . PRO B 1 62 ? 6.555 -3.791 -1.144 1 88.62 62 PRO B CA 1
ATOM 2490 C C . PRO B 1 62 ? 5.078 -4.176 -1.181 1 88.62 62 PRO B C 1
ATOM 2492 O O . PRO B 1 62 ? 4.562 -4.555 -2.234 1 88.62 62 PRO B O 1
ATOM 2495 N N . SER B 1 63 ? 4.438 -4.102 -0.066 1 90.31 63 SER B N 1
ATOM 2496 C CA . SER B 1 63 ? 3.018 -4.438 -0.011 1 90.31 63 SER B CA 1
ATOM 2497 C C . SER B 1 63 ? 2.195 -3.498 -0.888 1 90.31 63 SER B C 1
ATOM 2499 O O . SER B 1 63 ? 1.224 -3.922 -1.517 1 90.31 63 SER B O 1
ATOM 2501 N N . THR B 1 64 ? 2.596 -2.266 -0.867 1 93.88 64 THR B N 1
ATOM 2502 C CA . THR B 1 64 ? 1.904 -1.294 -1.707 1 93.88 64 THR B CA 1
ATOM 2503 C C . THR B 1 64 ? 2.059 -1.648 -3.184 1 93.88 64 THR B C 1
ATOM 2505 O O . THR B 1 64 ? 1.078 -1.658 -3.93 1 93.88 64 THR B O 1
ATOM 2508 N N . LEU B 1 65 ? 3.248 -1.985 -3.586 1 94.75 65 LEU B N 1
ATOM 2509 C CA . LEU B 1 65 ? 3.494 -2.361 -4.973 1 94.75 65 LEU B CA 1
ATOM 2510 C C . LEU B 1 65 ? 2.678 -3.592 -5.355 1 94.75 65 LEU B C 1
ATOM 2512 O O . LEU B 1 65 ? 2.096 -3.645 -6.441 1 94.75 65 LEU B O 1
ATOM 2516 N N . SER B 1 66 ? 2.602 -4.488 -4.441 1 95.25 66 SER B N 1
ATOM 2517 C CA . SER B 1 66 ? 1.839 -5.711 -4.672 1 95.25 66 SER B CA 1
ATOM 2518 C C . SER B 1 66 ? 0.356 -5.406 -4.859 1 95.25 66 SER B C 1
ATOM 2520 O O . SER B 1 66 ? -0.28 -5.941 -5.773 1 95.25 66 SER B O 1
ATOM 2522 N N . GLU B 1 67 ? -0.156 -4.586 -3.994 1 96.06 67 GLU B N 1
ATOM 2523 C CA . GLU B 1 67 ? -1.578 -4.266 -4.062 1 96.06 67 GLU B CA 1
ATOM 2524 C C . GLU B 1 67 ? -1.906 -3.482 -5.332 1 96.06 67 GLU B C 1
ATOM 2526 O O . GLU B 1 67 ? -2.951 -3.701 -5.949 1 96.06 67 GLU B O 1
ATOM 2531 N N . ILE B 1 68 ? -1.01 -2.609 -5.691 1 97.44 68 ILE B N 1
ATOM 2532 C CA . ILE B 1 68 ? -1.21 -1.852 -6.922 1 97.44 68 ILE B CA 1
ATOM 2533 C C . ILE B 1 68 ? -1.258 -2.805 -8.109 1 97.44 68 ILE B C 1
ATOM 2535 O O . ILE B 1 68 ? -2.16 -2.719 -8.945 1 97.44 68 ILE B O 1
ATOM 2539 N N . PHE B 1 69 ? -0.327 -3.73 -8.203 1 98.06 69 PHE B N 1
ATOM 2540 C CA . PHE B 1 69 ? -0.276 -4.723 -9.273 1 98.06 69 PHE B CA 1
ATOM 2541 C C . PHE B 1 69 ? -1.566 -5.531 -9.32 1 98.06 69 PHE B C 1
ATOM 2543 O O . PHE B 1 69 ? -2.186 -5.656 -10.383 1 98.06 69 PHE B O 1
ATOM 2550 N N . LEU B 1 70 ? -1.98 -5.996 -8.188 1 97.75 70 LEU B N 1
ATOM 2551 C CA . LEU B 1 70 ? -3.135 -6.883 -8.102 1 97.75 70 LEU B CA 1
ATOM 2552 C C . LEU B 1 70 ? -4.418 -6.141 -8.461 1 97.75 70 LEU B C 1
ATOM 2554 O O . LEU B 1 70 ? -5.242 -6.648 -9.227 1 97.75 70 LEU B O 1
ATOM 2558 N N . MET B 1 71 ? -4.59 -4.949 -7.906 1 97.38 71 MET B N 1
ATOM 2559 C CA . MET B 1 71 ? -5.805 -4.188 -8.18 1 97.38 71 MET B CA 1
ATOM 2560 C C . MET B 1 71 ? -5.922 -3.875 -9.672 1 97.38 71 MET B C 1
ATOM 2562 O O . MET B 1 71 ? -7 -4.016 -10.25 1 97.38 71 MET B O 1
ATOM 2566 N N . THR B 1 72 ? -4.754 -3.473 -10.25 1 97.75 72 THR B N 1
ATOM 2567 C CA . THR B 1 72 ? -4.77 -3.145 -11.672 1 97.75 72 THR B CA 1
ATOM 2568 C C . THR B 1 72 ? -5.062 -4.383 -12.508 1 97.75 72 THR B C 1
ATOM 2570 O O . THR B 1 72 ? -5.836 -4.324 -13.469 1 97.75 72 THR B O 1
ATOM 2573 N N . PHE B 1 73 ? -4.488 -5.504 -12.172 1 98.19 73 PHE B N 1
ATOM 2574 C CA . PHE B 1 73 ? -4.715 -6.754 -12.883 1 98.19 73 PHE B CA 1
ATOM 2575 C C . PHE B 1 73 ? -6.188 -7.152 -12.82 1 98.19 73 PHE B C 1
ATOM 2577 O O . PHE B 1 73 ? -6.793 -7.465 -13.844 1 98.19 73 PHE B O 1
ATOM 2584 N N . ILE B 1 74 ? -6.723 -7.129 -11.641 1 97.12 74 ILE B N 1
ATOM 2585 C CA . ILE B 1 74 ? -8.109 -7.539 -11.422 1 97.12 74 ILE B CA 1
ATOM 2586 C C . ILE B 1 74 ? -9.047 -6.605 -12.18 1 97.12 74 ILE B C 1
ATOM 2588 O O . ILE B 1 74 ? -9.984 -7.062 -12.836 1 97.12 74 ILE B O 1
ATOM 2592 N N . GLN B 1 75 ? -8.82 -5.328 -12.062 1 96.12 75 GLN B N 1
ATOM 2593 C CA . GLN B 1 75 ? -9.656 -4.352 -12.758 1 96.12 75 GLN B CA 1
ATOM 2594 C C . GLN B 1 75 ? -9.633 -4.586 -14.266 1 96.12 75 GLN B C 1
ATOM 2596 O O . GLN B 1 75 ? -10.688 -4.609 -14.914 1 96.12 75 GLN B O 1
ATOM 2601 N N . ARG B 1 76 ? -8.453 -4.75 -14.836 1 96.69 76 ARG B N 1
ATOM 2602 C CA . ARG B 1 76 ? -8.328 -4.965 -16.281 1 96.69 76 ARG B CA 1
ATOM 2603 C C . ARG B 1 76 ? -8.977 -6.281 -16.688 1 96.69 76 ARG B C 1
ATOM 2605 O O . ARG B 1 76 ? -9.609 -6.363 -17.75 1 96.69 76 ARG B O 1
ATOM 2612 N N . SER B 1 77 ? -8.812 -7.301 -15.891 1 95.81 77 SER B N 1
ATOM 2613 C CA . SER B 1 77 ? -9.422 -8.594 -16.172 1 95.81 77 SER B CA 1
ATOM 2614 C C . SER B 1 77 ? -10.938 -8.492 -16.203 1 95.81 77 SER B C 1
ATOM 2616 O O . SER B 1 77 ? -11.594 -9.156 -17.016 1 95.81 77 SER B O 1
ATOM 2618 N N . THR B 1 78 ? -11.5 -7.688 -15.328 1 93.75 78 THR B N 1
ATOM 2619 C CA . THR B 1 78 ? -12.938 -7.473 -15.281 1 93.75 78 THR B CA 1
ATOM 2620 C C . THR B 1 78 ? -13.422 -6.723 -16.516 1 93.75 78 THR B C 1
ATOM 2622 O O . THR B 1 78 ? -14.43 -7.098 -17.125 1 93.75 78 THR B O 1
ATOM 2625 N N . VAL B 1 79 ? -12.695 -5.711 -16.906 1 94.62 79 VAL B N 1
ATOM 2626 C CA . VAL B 1 79 ? -13.039 -4.895 -18.062 1 94.62 79 VAL B CA 1
ATOM 2627 C C . VAL B 1 79 ? -13.016 -5.75 -19.328 1 94.62 79 VAL B C 1
ATOM 2629 O O . VAL B 1 79 ? -13.859 -5.582 -20.219 1 94.62 79 VAL B O 1
ATOM 2632 N N . LEU B 1 80 ? -12.109 -6.766 -19.359 1 94.38 80 LEU B N 1
ATOM 2633 C CA . LEU B 1 80 ? -11.953 -7.605 -20.547 1 94.38 80 LEU B CA 1
ATOM 2634 C C . LEU B 1 80 ? -12.836 -8.852 -20.438 1 94.38 80 LEU B C 1
ATOM 2636 O O . LEU B 1 80 ? -12.75 -9.742 -21.297 1 94.38 80 LEU B O 1
ATOM 2640 N N . ASN B 1 81 ? -13.602 -9.039 -19.406 1 91.62 81 ASN B N 1
ATOM 2641 C CA . ASN B 1 81 ? -14.508 -10.156 -19.172 1 91.62 81 ASN B CA 1
ATOM 2642 C C . ASN B 1 81 ? -13.758 -11.484 -19.141 1 91.62 81 ASN B C 1
ATOM 2644 O O . ASN B 1 81 ? -14.188 -12.461 -19.766 1 91.62 81 ASN B O 1
ATOM 2648 N N . LEU B 1 82 ? -12.625 -11.406 -18.484 1 91.62 82 LEU B N 1
ATOM 2649 C CA . LEU B 1 82 ? -11.773 -12.586 -18.375 1 91.62 82 LEU B CA 1
ATOM 2650 C C . LEU B 1 82 ? -12.141 -13.414 -17.156 1 91.62 82 LEU B C 1
ATOM 2652 O O . LEU B 1 82 ? -11.727 -14.57 -17.031 1 91.62 82 LEU B O 1
ATOM 2656 N N . THR B 1 83 ? -12.984 -13.016 -16.312 1 84.75 83 THR B N 1
ATOM 2657 C CA . THR B 1 83 ? -13.211 -13.57 -14.984 1 84.75 83 THR B CA 1
ATOM 2658 C C . THR B 1 83 ? -13.875 -14.945 -15.07 1 84.75 83 THR B C 1
ATOM 2660 O O . THR B 1 83 ? -13.805 -15.734 -14.133 1 84.75 83 THR B O 1
ATOM 2663 N N . ASP B 1 84 ? -14.43 -15.25 -16.219 1 83.88 84 ASP B N 1
ATOM 2664 C CA . ASP B 1 84 ? -15.102 -16.531 -16.375 1 83.88 84 ASP B CA 1
ATOM 2665 C C . ASP B 1 84 ? -14.102 -17.641 -16.672 1 83.88 84 ASP B C 1
ATOM 2667 O O . ASP B 1 84 ? -14.398 -18.828 -16.469 1 83.88 84 ASP B O 1
ATOM 2671 N N . ILE B 1 85 ? -12.984 -17.312 -17.188 1 89.19 85 ILE B N 1
ATOM 2672 C CA . ILE B 1 85 ? -12.023 -18.344 -17.609 1 89.19 85 ILE B CA 1
ATOM 2673 C C . ILE B 1 85 ? -10.734 -18.203 -16.797 1 89.19 85 ILE B C 1
ATOM 2675 O O . ILE B 1 85 ? -9.898 -19.094 -16.797 1 89.19 85 ILE B O 1
ATOM 2679 N N . PHE B 1 86 ? -10.617 -17.094 -16.172 1 91.75 86 PHE B N 1
ATOM 2680 C CA . PHE B 1 86 ? -9.406 -16.797 -15.422 1 91.75 86 PHE B CA 1
ATOM 2681 C C . PHE B 1 86 ? -9.75 -16.125 -14.094 1 91.75 86 PHE B C 1
ATOM 2683 O O . PHE B 1 86 ? -10.406 -15.078 -14.07 1 91.75 86 PHE B O 1
ATOM 2690 N N . ASN B 1 87 ? -9.227 -16.75 -13.047 1 92.38 87 ASN B N 1
ATOM 2691 C CA . ASN B 1 87 ? -9.57 -16.25 -11.727 1 92.38 87 ASN B CA 1
ATOM 2692 C C . ASN B 1 87 ? -8.328 -15.812 -10.953 1 92.38 87 ASN B C 1
ATOM 2694 O O . ASN B 1 87 ? -7.266 -16.422 -11.094 1 92.38 87 ASN B O 1
ATOM 2698 N N . THR B 1 88 ? -8.523 -14.766 -10.211 1 95.19 88 THR B N 1
ATOM 2699 C CA . THR B 1 88 ? -7.516 -14.312 -9.258 1 95.19 88 THR B CA 1
ATOM 2700 C C . THR B 1 88 ? -8.047 -14.406 -7.828 1 95.19 88 THR B C 1
ATOM 2702 O O . THR B 1 88 ? -9.047 -13.773 -7.488 1 95.19 88 THR B O 1
ATOM 2705 N N . THR B 1 89 ? -7.367 -15.164 -6.996 1 94 89 THR B N 1
ATOM 2706 C CA . THR B 1 89 ? -7.746 -15.305 -5.598 1 94 89 THR B CA 1
ATOM 2707 C C . THR B 1 89 ? -6.641 -14.789 -4.684 1 94 89 THR B C 1
ATOM 2709 O O . THR B 1 89 ? -5.52 -15.305 -4.699 1 94 89 THR B O 1
ATOM 2712 N N . THR B 1 90 ? -6.98 -13.812 -3.916 1 94.06 90 THR B N 1
ATOM 2713 C CA . THR B 1 90 ? -6.02 -13.305 -2.947 1 94.06 90 THR B CA 1
ATOM 2714 C C . THR B 1 90 ? -6.051 -14.125 -1.664 1 94.06 90 THR B C 1
ATOM 2716 O O . THR B 1 90 ? -7.121 -14.539 -1.21 1 94.06 90 THR B O 1
ATOM 2719 N N . MET B 1 91 ? -4.902 -14.305 -1.04 1 92.12 91 MET B N 1
ATOM 2720 C CA . MET B 1 91 ? -4.805 -15.07 0.201 1 92.12 91 MET B CA 1
ATOM 2721 C C . MET B 1 91 ? -5.023 -14.164 1.412 1 92.12 91 MET B C 1
ATOM 2723 O O . MET B 1 91 ? -4.57 -13.023 1.427 1 92.12 91 MET B O 1
ATOM 2727 N N . THR B 1 92 ? -5.75 -14.68 2.373 1 87.5 92 THR B N 1
ATOM 2728 C CA . THR B 1 92 ? -5.793 -14.008 3.668 1 87.5 92 THR B CA 1
ATOM 2729 C C . THR B 1 92 ? -4.434 -14.07 4.355 1 87.5 92 THR B C 1
ATOM 2731 O O . THR B 1 92 ? -3.566 -14.852 3.959 1 87.5 92 THR B O 1
ATOM 2734 N N . PRO B 1 93 ? -4.223 -13.281 5.387 1 84 93 PRO B N 1
ATOM 2735 C CA . PRO B 1 93 ? -2.951 -13.359 6.113 1 84 93 PRO B CA 1
ATOM 2736 C C . PRO B 1 93 ? -2.646 -14.766 6.625 1 84 93 PRO B C 1
ATOM 2738 O O . PRO B 1 93 ? -1.499 -15.211 6.562 1 84 93 PRO B O 1
ATOM 2741 N N . GLU B 1 94 ? -3.676 -15.469 7.137 1 86.06 94 GLU B N 1
ATOM 2742 C CA . GLU B 1 94 ? -3.498 -16.828 7.629 1 86.06 94 GLU B CA 1
ATOM 2743 C C . GLU B 1 94 ? -3.049 -17.7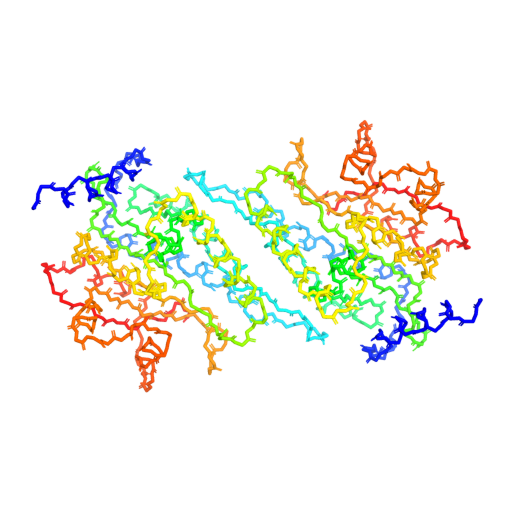66 6.508 1 86.06 94 GLU B C 1
ATOM 2745 O O . GLU B 1 94 ? -2.117 -18.547 6.684 1 86.06 94 GLU B O 1
ATOM 2750 N N . GLN B 1 95 ? -3.701 -17.562 5.379 1 90.25 95 GLN B N 1
ATOM 2751 C CA . GLN B 1 95 ? -3.375 -18.406 4.234 1 90.25 95 GLN B CA 1
ATOM 2752 C C . GLN B 1 95 ? -1.969 -18.109 3.717 1 90.25 95 GLN B C 1
ATOM 2754 O O . GLN B 1 95 ? -1.256 -19.031 3.291 1 90.25 95 GLN B O 1
ATOM 2759 N N . ARG B 1 96 ? -1.615 -16.859 3.799 1 92.06 96 ARG B N 1
ATOM 2760 C CA . ARG B 1 96 ? -0.266 -16.5 3.381 1 92.06 96 ARG B CA 1
ATOM 2761 C C . ARG B 1 96 ? 0.782 -17.188 4.25 1 92.06 96 ARG B C 1
ATOM 2763 O O . ARG B 1 96 ? 1.824 -17.625 3.754 1 92.06 96 ARG B O 1
ATOM 2770 N N . ILE B 1 97 ? 0.519 -17.266 5.488 1 91.25 97 ILE B N 1
ATOM 2771 C CA . ILE B 1 97 ? 1.444 -17.875 6.434 1 91.25 97 ILE B CA 1
ATOM 2772 C C . ILE B 1 97 ? 1.474 -19.391 6.223 1 91.25 97 ILE B C 1
ATOM 2774 O O . ILE B 1 97 ? 2.543 -20 6.23 1 91.25 97 ILE B O 1
ATOM 2778 N N . LEU B 1 98 ? 0.338 -19.984 5.969 1 92.31 98 LEU B N 1
ATOM 2779 C CA . LEU B 1 98 ? 0.227 -21.438 5.883 1 92.31 98 LEU B CA 1
ATOM 2780 C C . LEU B 1 98 ? 0.712 -21.938 4.527 1 92.31 98 LEU B C 1
ATOM 2782 O O . LEU B 1 98 ? 1.405 -22.969 4.449 1 92.31 98 LEU B O 1
ATOM 2786 N N . LEU B 1 99 ? 0.357 -21.188 3.465 1 94.5 99 LEU B N 1
ATOM 2787 C CA . LEU B 1 99 ? 0.562 -21.703 2.119 1 94.5 99 LEU B CA 1
ATOM 2788 C C . LEU B 1 99 ? 1.763 -21.047 1.454 1 94.5 99 LEU B C 1
ATOM 2790 O O . LEU B 1 99 ? 2.324 -21.578 0.496 1 94.5 99 LEU B O 1
ATOM 2794 N N . GLY B 1 100 ? 2.064 -19.812 1.895 1 94.88 100 GLY B N 1
ATOM 2795 C CA . GLY B 1 100 ? 3.227 -19.109 1.374 1 94.88 100 GLY B CA 1
ATOM 2796 C C . GLY B 1 100 ? 2.92 -18.266 0.148 1 94.88 100 GLY B C 1
ATOM 2797 O O . GLY B 1 100 ? 3.775 -17.531 -0.331 1 94.88 100 GLY B O 1
ATOM 2798 N N . ALA B 1 101 ? 1.699 -18.391 -0.332 1 96.88 101 ALA B N 1
ATOM 2799 C CA . ALA B 1 101 ? 1.318 -17.641 -1.529 1 96.88 101 ALA B CA 1
ATOM 2800 C C . ALA B 1 101 ? 0.623 -16.344 -1.164 1 96.88 101 ALA B C 1
ATOM 2802 O O . ALA B 1 101 ? -0.155 -16.281 -0.208 1 96.88 101 ALA B O 1
ATOM 2803 N N . ASP B 1 102 ? 0.9 -15.32 -1.931 1 95.88 102 ASP B N 1
ATOM 2804 C CA . ASP B 1 102 ? 0.187 -14.055 -1.772 1 95.88 102 ASP B CA 1
ATOM 2805 C C . ASP B 1 102 ? -1.158 -14.094 -2.494 1 95.88 102 ASP B C 1
ATOM 2807 O O . ASP B 1 102 ? -2.162 -13.602 -1.969 1 95.88 102 ASP B O 1
ATOM 2811 N N . TRP B 1 103 ? -1.158 -14.609 -3.725 1 97.38 103 TRP B N 1
ATOM 2812 C CA . TRP B 1 103 ? -2.381 -14.859 -4.477 1 97.38 103 TRP B CA 1
ATOM 2813 C C . TRP B 1 103 ? -2.197 -16.031 -5.43 1 97.38 103 TRP B C 1
ATOM 2815 O O . TRP B 1 103 ? -1.09 -16.562 -5.574 1 97.38 103 TRP B O 1
ATOM 2825 N N . VAL B 1 104 ? -3.334 -16.5 -6 1 97 104 VAL B N 1
ATOM 2826 C CA . VAL B 1 104 ? -3.312 -17.609 -6.949 1 97 104 VAL B CA 1
ATOM 2827 C C . VAL B 1 104 ? -4.066 -17.219 -8.219 1 97 104 VAL B C 1
ATOM 2829 O O . VAL B 1 104 ? -5.172 -16.672 -8.148 1 97 104 VAL B O 1
ATOM 2832 N N . TRP B 1 105 ? -3.385 -17.422 -9.344 1 97.19 105 TRP B N 1
ATOM 2833 C CA . TRP B 1 105 ? -4.043 -17.375 -10.641 1 97.19 105 TRP B CA 1
ATOM 2834 C C . TRP B 1 105 ? -4.496 -18.766 -11.07 1 97.19 105 TRP B C 1
ATOM 2836 O O . TRP B 1 105 ? -3.773 -19.75 -10.875 1 97.19 105 TRP B O 1
ATOM 2846 N N . ALA B 1 106 ? -5.727 -18.828 -11.594 1 95.06 106 ALA B N 1
ATOM 2847 C CA . ALA B 1 106 ? -6.23 -20.125 -12.055 1 95.06 106 ALA B CA 1
ATOM 2848 C C . ALA B 1 106 ? -6.887 -20 -13.422 1 95.06 106 ALA B C 1
ATOM 2850 O O . ALA B 1 106 ? -7.691 -19.094 -13.656 1 95.06 106 ALA B O 1
ATOM 2851 N N . VAL B 1 107 ? -6.453 -20.828 -14.32 1 93.38 107 VAL B N 1
ATOM 2852 C CA . VAL B 1 107 ? -7.18 -21.047 -15.57 1 93.38 107 VAL B CA 1
ATOM 2853 C C . VAL B 1 107 ? -8.281 -22.078 -15.352 1 93.38 107 VAL B C 1
ATOM 2855 O O . VAL B 1 107 ? -8.008 -23.203 -14.914 1 93.38 107 VAL B O 1
ATOM 2858 N N . LEU B 1 108 ? -9.414 -21.672 -15.711 1 89.62 108 LEU B N 1
ATOM 2859 C CA . LEU B 1 108 ? -10.555 -22.516 -15.398 1 89.62 108 LEU B CA 1
ATOM 2860 C C . LEU B 1 108 ? -10.977 -23.328 -16.625 1 89.62 108 LEU B C 1
ATOM 2862 O O . LEU B 1 108 ? -10.867 -22.844 -17.75 1 89.62 108 LEU B O 1
ATOM 2866 N N . ASP B 1 109 ? -11.398 -24.547 -16.219 1 83.69 109 ASP B N 1
ATOM 2867 C CA . ASP B 1 109 ? -11.977 -25.391 -17.25 1 83.69 109 ASP B CA 1
ATOM 2868 C C . ASP B 1 109 ? -13.422 -25.016 -17.547 1 83.69 109 ASP B C 1
ATOM 2870 O O . ASP B 1 109 ? -14.133 -24.547 -16.656 1 83.69 109 ASP B O 1
ATOM 2874 N N . HIS B 1 110 ? -13.766 -25.141 -18.75 1 76.38 110 HIS B N 1
ATOM 2875 C CA . HIS B 1 110 ? -15.156 -24.953 -19.125 1 76.38 110 HIS B CA 1
ATOM 2876 C C . HIS B 1 110 ? -15.82 -26.281 -19.5 1 76.38 110 HIS B C 1
ATOM 2878 O O . HIS B 1 110 ? -15.25 -27.078 -20.234 1 76.38 110 HIS B O 1
ATOM 2884 N N . PRO B 1 111 ? -16.906 -26.484 -18.812 1 79.06 111 PRO B N 1
ATOM 2885 C CA . PRO B 1 111 ? -17.812 -25.625 -18.062 1 79.06 111 PRO B CA 1
ATOM 2886 C C . PRO B 1 111 ? -17.703 -25.828 -16.547 1 79.06 111 PRO B C 1
ATOM 2888 O O . PRO B 1 111 ? -18.406 -25.172 -15.781 1 79.06 111 PRO B O 1
ATOM 2891 N N . SER B 1 112 ? -16.828 -26.75 -16.188 1 76.81 112 SER B N 1
ATOM 2892 C CA . SER B 1 112 ? -16.781 -27.141 -14.773 1 76.81 112 SER B CA 1
ATOM 2893 C C . SER B 1 112 ? -16.234 -26 -13.914 1 76.81 112 SER B C 1
ATOM 2895 O O . SER B 1 112 ? -16.469 -25.969 -12.703 1 76.81 112 SER B O 1
ATOM 2897 N N . ARG B 1 113 ? -15.641 -25.188 -14.438 1 78.44 113 ARG B N 1
ATOM 2898 C CA . ARG B 1 113 ? -14.984 -24.078 -13.758 1 78.44 113 ARG B CA 1
ATOM 2899 C C . ARG B 1 113 ? -13.93 -24.578 -12.773 1 78.44 113 ARG B C 1
ATOM 2901 O O . ARG B 1 113 ? -13.578 -23.891 -11.82 1 78.44 113 ARG B O 1
ATOM 2908 N N . ASN B 1 114 ? -13.562 -25.859 -12.898 1 84.5 114 ASN B N 1
ATOM 2909 C CA . ASN B 1 114 ? -12.43 -26.375 -12.133 1 84.5 114 ASN B CA 1
ATOM 2910 C C . ASN B 1 114 ? -11.102 -25.844 -12.656 1 84.5 114 ASN B C 1
ATOM 2912 O O . ASN B 1 114 ? -10.922 -25.703 -13.867 1 84.5 114 ASN B O 1
ATOM 2916 N N . PRO B 1 115 ? -10.25 -25.609 -11.758 1 88.06 115 PRO B N 1
ATOM 2917 C CA . PRO B 1 115 ? -8.945 -25.125 -12.219 1 88.06 115 PRO B CA 1
ATOM 2918 C C . PRO B 1 115 ? -8.18 -26.172 -13.031 1 88.06 115 PRO B C 1
ATOM 2920 O O . PRO B 1 115 ? -7.969 -27.281 -12.555 1 88.06 115 PRO B O 1
ATOM 2923 N N . LYS B 1 116 ? -7.859 -25.75 -14.164 1 88.62 116 LYS B N 1
ATOM 2924 C CA . LYS B 1 116 ? -7.016 -26.578 -15.031 1 88.62 116 LYS B CA 1
ATOM 2925 C C . LYS B 1 116 ? -5.535 -26.312 -14.766 1 88.62 116 LYS B C 1
ATOM 2927 O O . LYS B 1 116 ? -4.727 -27.25 -14.773 1 88.62 116 LYS B O 1
ATOM 2932 N N . ILE B 1 117 ? -5.215 -25.109 -14.641 1 93.25 117 ILE B N 1
ATOM 2933 C CA . ILE B 1 117 ? -3.863 -24.656 -14.344 1 93.25 117 ILE B CA 1
ATOM 2934 C C . ILE B 1 117 ? -3.908 -23.625 -13.211 1 93.25 117 ILE B C 1
ATOM 2936 O O . ILE B 1 117 ? -4.809 -22.797 -13.156 1 93.25 117 ILE B O 1
ATOM 2940 N N . GLN B 1 118 ? -2.967 -23.75 -12.289 1 96.19 118 GLN B N 1
ATOM 2941 C CA . GLN B 1 118 ? -2.869 -22.781 -11.211 1 96.19 118 GLN B CA 1
ATOM 2942 C C . GLN B 1 118 ? -1.445 -22.25 -11.078 1 96.19 118 GLN B C 1
ATOM 2944 O O . GLN B 1 118 ? -0.478 -22.969 -11.297 1 96.19 118 GLN B O 1
ATOM 2949 N N . ILE B 1 119 ? -1.384 -21.016 -10.789 1 98.25 119 ILE B N 1
ATOM 2950 C CA . ILE B 1 119 ? -0.115 -20.344 -10.508 1 98.25 119 ILE B CA 1
ATOM 2951 C C . ILE B 1 119 ? -0.168 -19.688 -9.133 1 98.25 119 ILE B C 1
ATOM 2953 O O . ILE B 1 119 ? -0.884 -18.703 -8.938 1 98.25 119 ILE B O 1
ATOM 2957 N N . ALA B 1 120 ? 0.541 -20.234 -8.172 1 98.31 120 ALA B N 1
ATOM 2958 C CA . ALA B 1 120 ? 0.689 -19.578 -6.871 1 98.31 120 ALA B CA 1
ATOM 2959 C C . ALA B 1 120 ? 1.789 -18.531 -6.906 1 98.31 120 ALA B C 1
ATOM 2961 O O . ALA B 1 120 ? 2.92 -18.812 -7.305 1 98.31 120 ALA B O 1
ATOM 2962 N N . VAL B 1 121 ? 1.467 -17.344 -6.441 1 98.44 121 VAL B N 1
ATOM 2963 C CA . VAL B 1 121 ? 2.391 -16.219 -6.598 1 98.44 121 VAL B CA 1
ATOM 2964 C C . VAL B 1 121 ? 2.877 -15.75 -5.227 1 98.44 121 VAL B C 1
ATOM 2966 O O . VAL B 1 121 ? 2.082 -15.609 -4.297 1 98.44 121 VAL B O 1
ATOM 2969 N N . GLN B 1 122 ? 4.133 -15.609 -5.074 1 97.25 122 GLN B N 1
ATOM 2970 C CA . GLN B 1 122 ? 4.77 -14.93 -3.951 1 97.25 122 GLN B CA 1
ATOM 2971 C C . GLN B 1 122 ? 5.625 -13.758 -4.426 1 97.25 122 GLN B C 1
ATOM 2973 O O . GLN B 1 122 ? 6.465 -13.914 -5.316 1 97.25 122 GLN B O 1
ATOM 2978 N N . VAL B 1 123 ? 5.344 -12.602 -3.885 1 95.5 123 VAL B N 1
ATOM 2979 C CA . VAL B 1 123 ? 6.145 -11.438 -4.238 1 95.5 123 VAL B CA 1
ATOM 2980 C C . VAL B 1 123 ? 7.398 -11.383 -3.363 1 95.5 123 VAL B C 1
ATOM 2982 O O . VAL B 1 123 ? 7.305 -11.414 -2.135 1 95.5 123 VAL B O 1
ATOM 2985 N N . CYS B 1 124 ? 8.523 -11.32 -4.07 1 90.56 124 CYS B N 1
ATOM 2986 C CA . CYS B 1 124 ? 9.812 -11.281 -3.379 1 90.56 124 CYS B CA 1
ATOM 2987 C C . CYS B 1 124 ? 10.406 -9.875 -3.412 1 90.56 124 CYS B C 1
ATOM 2989 O O . CYS B 1 124 ? 10.156 -9.109 -4.344 1 90.56 124 CYS B O 1
ATOM 2991 N N . HIS B 1 125 ? 11.023 -9.484 -2.379 1 77.5 125 HIS B N 1
ATOM 2992 C CA . HIS B 1 125 ? 11.539 -8.125 -2.291 1 77.5 125 HIS B CA 1
ATOM 2993 C C . HIS B 1 125 ? 13.031 -8.117 -1.969 1 77.5 125 HIS B C 1
ATOM 2995 O O . HIS B 1 125 ? 13.578 -9.133 -1.518 1 77.5 125 HIS B O 1
ATOM 3001 N N . LEU B 1 126 ? 13.523 -6.941 -2.27 1 69.5 126 LEU B N 1
ATOM 3002 C CA . LEU B 1 126 ? 14.938 -6.742 -1.951 1 69.5 126 LEU B CA 1
ATOM 3003 C C . LEU B 1 126 ? 15.125 -6.527 -0.454 1 69.5 126 LEU B C 1
ATOM 3005 O O . LEU B 1 126 ? 14.289 -5.91 0.204 1 69.5 126 LEU B O 1
ATOM 3009 N N . PRO B 1 127 ? 15.977 -7.285 0.145 1 62.06 127 PRO B N 1
ATOM 3010 C CA . PRO B 1 127 ? 16.156 -7.297 1.599 1 62.06 127 PRO B CA 1
ATOM 3011 C C . PRO B 1 127 ? 16.297 -5.898 2.189 1 62.06 127 PRO B C 1
ATOM 3013 O O . PRO B 1 127 ? 15.914 -5.672 3.344 1 62.06 127 PRO B O 1
ATOM 3016 N N . GLU B 1 128 ? 16.703 -5.016 1.679 1 63.06 128 GLU B N 1
ATOM 3017 C CA . GLU B 1 128 ? 17.25 -3.871 2.4 1 63.06 128 GLU B CA 1
ATOM 3018 C C . GLU B 1 128 ? 16.172 -2.83 2.693 1 63.06 128 GLU B C 1
ATOM 3020 O O . GLU B 1 128 ? 16.453 -1.798 3.307 1 63.06 128 GLU B O 1
ATOM 3025 N N . ARG B 1 129 ? 14.938 -3.172 2.674 1 65.44 129 ARG B N 1
ATOM 3026 C CA . ARG B 1 129 ? 14.016 -2.062 2.895 1 65.44 129 ARG B CA 1
ATOM 3027 C C . ARG B 1 129 ? 13.328 -2.184 4.25 1 65.44 129 ARG B C 1
ATOM 3029 O O . ARG B 1 129 ? 12.898 -3.273 4.641 1 65.44 129 ARG B O 1
ATOM 3036 N N . THR B 1 130 ? 13.453 -1.155 5.082 1 65.25 130 THR B N 1
ATOM 3037 C CA . THR B 1 130 ? 12.836 -1.093 6.402 1 65.25 130 THR B CA 1
ATOM 3038 C C . THR B 1 130 ? 11.391 -1.579 6.352 1 65.25 130 THR B C 1
ATOM 3040 O O . THR B 1 130 ? 10.945 -2.314 7.234 1 65.25 130 THR B O 1
ATOM 3043 N N . GLU B 1 131 ? 10.711 -1.253 5.312 1 70.5 131 GLU B N 1
ATOM 3044 C CA . GLU B 1 131 ? 9.305 -1.621 5.176 1 70.5 131 GLU B CA 1
ATOM 3045 C C . GLU B 1 131 ? 9.133 -3.135 5.082 1 70.5 131 GLU B C 1
ATOM 3047 O O . GLU B 1 131 ? 8.156 -3.688 5.582 1 70.5 131 GLU B O 1
ATOM 3052 N N . GLN B 1 132 ? 10.07 -3.746 4.508 1 70.19 132 GLN B N 1
ATOM 3053 C CA . GLN B 1 132 ? 10.016 -5.203 4.402 1 70.19 132 GLN B CA 1
ATOM 3054 C C . GLN B 1 132 ? 10.227 -5.855 5.766 1 70.19 132 GLN B C 1
ATOM 3056 O O . GLN B 1 132 ? 9.562 -6.84 6.094 1 70.19 132 GLN B O 1
ATOM 3061 N N . ILE B 1 133 ? 11.078 -5.238 6.48 1 70.38 133 ILE B N 1
ATOM 3062 C CA . ILE B 1 133 ? 11.367 -5.773 7.809 1 70.38 133 ILE B CA 1
ATOM 3063 C C . ILE B 1 133 ? 10.109 -5.723 8.672 1 70.38 133 ILE B C 1
ATOM 3065 O O . ILE B 1 133 ? 9.797 -6.688 9.367 1 70.38 133 ILE B O 1
ATOM 3069 N N . LEU B 1 134 ? 9.398 -4.699 8.492 1 72.56 134 LEU B N 1
ATOM 3070 C CA . LEU B 1 134 ? 8.18 -4.535 9.281 1 72.56 134 LEU B CA 1
ATOM 3071 C C . LEU B 1 134 ? 7.117 -5.543 8.852 1 72.56 134 LEU B C 1
ATOM 3073 O O . LEU B 1 134 ? 6.395 -6.086 9.688 1 72.56 134 LEU B O 1
ATOM 3077 N N . GLU B 1 135 ? 7.062 -5.758 7.582 1 75 135 GLU B N 1
ATOM 3078 C CA . GLU B 1 135 ? 6.109 -6.742 7.074 1 75 135 GLU B CA 1
ATOM 3079 C C . GLU B 1 135 ? 6.445 -8.148 7.578 1 75 135 GLU B C 1
ATOM 3081 O O . GLU B 1 135 ? 5.551 -8.898 7.969 1 75 135 GLU B O 1
ATOM 3086 N N . ASP B 1 136 ? 7.691 -8.438 7.566 1 74.5 136 ASP B N 1
ATOM 3087 C CA . ASP B 1 136 ? 8.133 -9.742 8.047 1 74.5 136 ASP B CA 1
ATOM 3088 C C . ASP B 1 136 ? 7.832 -9.914 9.531 1 74.5 136 ASP B C 1
ATOM 3090 O O . ASP B 1 136 ? 7.406 -10.984 9.969 1 74.5 136 ASP B O 1
ATOM 3094 N N . LEU B 1 137 ? 8.078 -8.867 10.211 1 74.38 137 LEU B N 1
ATOM 3095 C CA . LEU B 1 137 ? 7.812 -8.898 11.641 1 74.38 137 LEU B CA 1
ATOM 3096 C C . LEU B 1 137 ? 6.324 -9.109 11.914 1 74.38 137 LEU B C 1
ATOM 3098 O O . LEU B 1 137 ? 5.953 -9.844 12.828 1 74.38 137 LEU B O 1
ATOM 3102 N N . SER B 1 138 ? 5.57 -8.492 11.133 1 77.38 138 SER B N 1
ATOM 3103 C CA . SER B 1 138 ? 4.125 -8.633 11.289 1 77.38 138 SER B CA 1
ATOM 3104 C C . SER B 1 138 ? 3.682 -10.062 11.008 1 77.38 138 SER B C 1
ATOM 3106 O O . SER B 1 138 ? 2.863 -10.625 11.742 1 77.38 138 SER B O 1
ATOM 3108 N N . LEU B 1 139 ? 4.195 -10.656 9.977 1 77.31 139 LEU B N 1
ATOM 3109 C CA . LEU B 1 139 ? 3.844 -12.031 9.633 1 77.31 139 LEU B CA 1
ATOM 3110 C C . LEU B 1 139 ? 4.309 -13 10.711 1 77.31 139 LEU B C 1
ATOM 3112 O O . LEU B 1 139 ? 3.621 -13.977 11.016 1 77.31 139 LEU B O 1
ATOM 3116 N N . ASP B 1 140 ? 5.43 -12.695 11.297 1 79 140 ASP B N 1
ATOM 3117 C CA . ASP B 1 140 ? 5.949 -13.531 12.375 1 79 140 ASP B CA 1
ATOM 3118 C C . ASP B 1 140 ? 5.039 -13.484 13.602 1 79 140 ASP B C 1
ATOM 3120 O O . ASP B 1 140 ? 4.801 -14.508 14.242 1 79 140 ASP B O 1
ATOM 3124 N N . LEU B 1 141 ? 4.598 -12.297 13.898 1 79.62 141 LEU B N 1
ATOM 3125 C CA . LEU B 1 141 ? 3.678 -12.141 15.016 1 79.62 141 LEU B CA 1
ATOM 3126 C C . LEU B 1 141 ? 2.387 -12.914 14.773 1 79.62 141 LEU B C 1
ATOM 3128 O O . LEU B 1 141 ? 1.867 -13.562 15.688 1 79.62 141 LEU B O 1
ATOM 3132 N N . TYR B 1 142 ? 1.942 -12.773 13.57 1 82.12 142 TYR B N 1
ATOM 3133 C CA . TYR B 1 142 ? 0.723 -13.492 13.219 1 82.12 142 TYR B CA 1
ATOM 3134 C C . TYR B 1 142 ? 0.93 -15 13.312 1 82.12 142 TYR B C 1
ATOM 3136 O O . TYR B 1 142 ? 0.041 -15.727 13.758 1 82.12 142 TYR B O 1
ATOM 3144 N N . ALA B 1 143 ? 1.979 -15.461 12.891 1 86.19 143 ALA B N 1
ATOM 3145 C CA . ALA B 1 143 ? 2.311 -16.875 12.984 1 86.19 143 ALA B CA 1
ATOM 3146 C C . ALA B 1 143 ? 2.332 -17.344 14.438 1 86.19 143 ALA B C 1
ATOM 3148 O O . ALA B 1 143 ? 1.867 -18.438 14.75 1 86.19 143 ALA B O 1
ATOM 3149 N N . ASP B 1 144 ? 2.857 -16.516 15.328 1 85.12 144 ASP B N 1
ATOM 3150 C CA . ASP B 1 144 ? 2.889 -16.828 16.75 1 85.12 144 ASP B CA 1
ATOM 3151 C C . ASP B 1 144 ? 1.476 -16.953 17.312 1 85.12 144 ASP B C 1
ATOM 3153 O O . ASP B 1 144 ? 1.193 -17.859 18.109 1 85.12 144 ASP B O 1
ATOM 3157 N N . VAL B 1 145 ? 0.716 -16.047 16.891 1 82.88 145 VAL B N 1
ATOM 3158 C CA . VAL B 1 145 ? -0.675 -16.062 17.328 1 82.88 145 VAL B CA 1
ATOM 3159 C C . VAL B 1 145 ? -1.346 -17.359 16.844 1 82.88 145 VAL B C 1
ATOM 3161 O O . VAL B 1 145 ? -2.098 -17.984 17.594 1 82.88 145 VAL B O 1
ATOM 3164 N N . MET B 1 146 ? -1.086 -17.703 15.641 1 88.5 146 MET B N 1
ATOM 3165 C CA . MET B 1 146 ? -1.647 -18.938 15.078 1 88.5 146 MET B CA 1
ATOM 3166 C C . MET B 1 146 ? -1.165 -20.156 15.836 1 88.5 146 MET B C 1
ATOM 3168 O O . MET B 1 146 ? -1.948 -21.062 16.125 1 88.5 146 MET B O 1
ATOM 3172 N N . ARG B 1 147 ? 0.038 -20.203 16.25 1 89 147 ARG B N 1
ATOM 3173 C CA . ARG B 1 147 ? 0.588 -21.312 17.031 1 89 147 ARG B CA 1
ATOM 3174 C C . ARG B 1 147 ? -0.077 -21.391 18.406 1 89 147 ARG B C 1
ATOM 3176 O O . ARG B 1 147 ? -0.42 -22.484 18.859 1 89 147 ARG B O 1
ATOM 3183 N N . MET B 1 148 ? -0.232 -20.266 19 1 89.88 148 MET B N 1
ATOM 3184 C CA . MET B 1 148 ? -0.896 -20.203 20.297 1 89.88 148 MET B CA 1
ATOM 3185 C C . MET B 1 148 ? -2.324 -20.734 20.203 1 89.88 148 MET B C 1
ATOM 3187 O O . MET B 1 148 ? -2.844 -21.312 21.156 1 89.88 148 MET B O 1
ATOM 3191 N N . ALA B 1 149 ? -2.879 -20.5 19.031 1 90.38 149 ALA B N 1
ATOM 3192 C CA . ALA B 1 149 ? -4.246 -20.953 18.797 1 90.38 149 ALA B CA 1
ATOM 3193 C C . ALA B 1 149 ? -4.281 -22.438 18.422 1 90.38 149 ALA B C 1
ATOM 3195 O O . ALA B 1 149 ? -5.344 -22.984 18.141 1 90.38 149 ALA B O 1
ATOM 3196 N N . GLY B 1 150 ? -3.152 -23.094 18.25 1 88.5 150 GLY B N 1
ATOM 3197 C CA . GLY B 1 150 ? -3.096 -24.531 18.031 1 88.5 150 GLY B CA 1
ATOM 3198 C C . GLY B 1 150 ? -2.879 -24.922 16.578 1 88.5 150 GLY B C 1
ATOM 3199 O O . GLY B 1 150 ? -2.969 -26.094 16.219 1 88.5 150 GLY B O 1
ATOM 3200 N N . MET B 1 151 ? -2.643 -23.891 15.781 1 85.31 151 MET B N 1
ATOM 3201 C CA . MET B 1 151 ? -2.402 -24.203 14.375 1 85.31 151 MET B CA 1
ATOM 3202 C C . MET B 1 151 ? -0.96 -24.641 14.156 1 85.31 151 MET B C 1
ATOM 3204 O O . MET B 1 151 ? -0.054 -24.203 14.867 1 85.31 151 MET B O 1
ATOM 3208 N N . ASP B 1 152 ? -0.724 -25.547 13.234 1 83.75 152 ASP B N 1
ATOM 3209 C CA . ASP B 1 152 ? 0.598 -26.094 12.922 1 83.75 152 ASP B CA 1
ATOM 3210 C C . ASP B 1 152 ? 1.305 -25.234 11.875 1 83.75 152 ASP B C 1
ATOM 3212 O O . ASP B 1 152 ? 1.23 -25.516 10.68 1 83.75 152 ASP B O 1
ATOM 3216 N N . VAL B 1 153 ? 1.884 -24.219 12.359 1 82.75 153 VAL B N 1
ATOM 3217 C CA . VAL B 1 153 ? 2.695 -23.391 11.461 1 82.75 153 VAL B CA 1
ATOM 3218 C C . VAL B 1 153 ? 4.102 -23.969 11.359 1 82.75 153 VAL B C 1
ATOM 3220 O O . VAL B 1 153 ? 4.855 -23.969 12.344 1 82.75 153 VAL B O 1
ATOM 3223 N N . VAL B 1 154 ? 4.434 -24.484 10.25 1 82.44 154 VAL B N 1
ATOM 3224 C CA . VAL B 1 154 ? 5.656 -25.25 10.031 1 82.44 154 VAL B CA 1
ATOM 3225 C C . VAL B 1 154 ? 6.848 -24.312 9.93 1 82.44 154 VAL B C 1
ATOM 3227 O O . VAL B 1 154 ? 6.73 -23.219 9.367 1 82.44 154 VAL B O 1
ATOM 3230 N N . GLU B 1 155 ? 7.969 -24.75 10.469 1 84.75 155 GLU B N 1
ATOM 3231 C CA . GLU B 1 155 ? 9.203 -23.969 10.445 1 84.75 155 GLU B CA 1
ATOM 3232 C C . GLU B 1 155 ? 9.891 -24.078 9.086 1 84.75 155 GLU B C 1
ATOM 3234 O O . GLU B 1 155 ? 10.938 -24.719 8.961 1 84.75 155 GLU B O 1
ATOM 3239 N N . LYS B 1 156 ? 9.359 -23.578 8.102 1 88.88 156 LYS B N 1
ATOM 3240 C CA . LYS B 1 156 ? 9.859 -23.469 6.73 1 88.88 156 LYS B CA 1
ATOM 3241 C C . LYS B 1 156 ? 9.836 -22.031 6.25 1 88.88 156 LYS B C 1
ATOM 3243 O O . LYS B 1 156 ? 9.148 -21.188 6.84 1 88.88 156 LYS B O 1
ATOM 3248 N N . THR B 1 157 ? 10.672 -21.75 5.301 1 89.25 157 THR B N 1
ATOM 3249 C CA . THR B 1 157 ? 10.586 -20.422 4.688 1 89.25 157 THR B CA 1
ATOM 3250 C C . THR B 1 157 ? 9.258 -20.25 3.957 1 89.25 157 THR B C 1
ATOM 3252 O O . THR B 1 157 ? 8.586 -21.234 3.637 1 89.25 157 THR B O 1
ATOM 3255 N N . GLN B 1 158 ? 8.898 -19.125 3.768 1 91.56 158 GLN B N 1
ATOM 3256 C CA . GLN B 1 158 ? 7.676 -18.875 3.01 1 91.56 158 GLN B CA 1
ATOM 3257 C C . GLN B 1 158 ? 7.742 -19.516 1.627 1 91.56 158 GLN B C 1
ATOM 3259 O O . GLN B 1 158 ? 6.75 -20.062 1.145 1 91.56 158 GLN B O 1
ATOM 3264 N N . ALA B 1 159 ? 8.883 -19.438 0.987 1 94.44 159 ALA B N 1
ATOM 3265 C CA . ALA B 1 159 ? 9.078 -20.031 -0.333 1 94.44 159 ALA B CA 1
ATOM 3266 C C . ALA B 1 159 ? 8.859 -21.547 -0.29 1 94.44 159 ALA B C 1
ATOM 3268 O O . ALA B 1 159 ? 8.195 -22.109 -1.164 1 94.44 159 ALA B O 1
ATOM 3269 N N . GLU B 1 160 ? 9.383 -22.125 0.732 1 94.44 160 GLU B N 1
ATOM 3270 C CA . GLU B 1 160 ? 9.25 -23.562 0.873 1 94.44 160 GLU B CA 1
ATOM 3271 C C . GLU B 1 160 ? 7.793 -23.969 1.092 1 94.44 160 GLU B C 1
ATOM 3273 O O . GLU B 1 160 ? 7.336 -24.984 0.559 1 94.44 160 GLU B O 1
ATOM 3278 N N . ARG B 1 161 ? 7.133 -23.234 1.854 1 93.94 161 ARG B N 1
ATOM 3279 C CA . ARG B 1 161 ? 5.723 -23.516 2.092 1 93.94 161 ARG B CA 1
ATOM 3280 C C . ARG B 1 161 ? 4.922 -23.422 0.797 1 93.94 161 ARG B C 1
ATOM 3282 O O . ARG B 1 161 ? 4.02 -24.219 0.561 1 93.94 161 ARG B O 1
ATOM 3289 N N . MET B 1 162 ? 5.27 -22.516 -0.045 1 96.69 162 MET B N 1
ATOM 3290 C CA . MET B 1 162 ? 4.57 -22.391 -1.321 1 96.69 162 MET B CA 1
ATOM 3291 C C . MET B 1 162 ? 4.898 -23.562 -2.236 1 96.69 162 MET B C 1
ATOM 3293 O O . MET B 1 162 ? 4.012 -24.094 -2.908 1 96.69 162 MET B O 1
ATOM 3297 N N . VAL B 1 163 ? 6.125 -23.938 -2.238 1 96.31 163 VAL B N 1
ATOM 3298 C CA . VAL B 1 163 ? 6.543 -25.062 -3.055 1 96.31 163 VAL B CA 1
ATOM 3299 C C . VAL B 1 163 ? 5.816 -26.328 -2.59 1 96.31 163 VAL B C 1
ATOM 3301 O O . VAL B 1 163 ? 5.328 -27.109 -3.41 1 96.31 163 VAL B O 1
ATOM 3304 N N . ASP B 1 164 ? 5.723 -26.516 -1.29 1 94 164 ASP B N 1
ATOM 3305 C CA . ASP B 1 164 ? 4.992 -27.656 -0.729 1 94 164 ASP B CA 1
ATOM 3306 C C . ASP B 1 164 ? 3.521 -27.609 -1.135 1 94 164 ASP B C 1
ATOM 3308 O O . ASP B 1 164 ? 2.938 -28.641 -1.482 1 94 164 ASP B O 1
ATOM 3312 N N . PHE B 1 165 ? 3.025 -26.453 -1.057 1 95.69 165 PHE B N 1
ATOM 3313 C CA . PHE B 1 165 ? 1.633 -26.25 -1.437 1 95.69 165 PHE B CA 1
ATOM 3314 C C . PHE B 1 165 ? 1.403 -26.656 -2.889 1 95.69 165 PHE B C 1
ATOM 3316 O O . PHE B 1 165 ? 0.526 -27.469 -3.18 1 95.69 165 PHE B O 1
ATOM 3323 N N . CYS B 1 166 ? 2.168 -26.156 -3.793 1 96.06 166 CYS B N 1
ATOM 3324 C CA . CYS B 1 166 ? 2.004 -26.453 -5.211 1 96.06 166 CYS B CA 1
ATOM 3325 C C . CYS B 1 166 ? 2.229 -27.938 -5.488 1 96.06 166 CYS B C 1
ATOM 3327 O O . CYS B 1 166 ? 1.489 -28.547 -6.262 1 96.06 166 CYS B O 1
ATOM 3329 N N . SER B 1 167 ? 3.207 -28.5 -4.828 1 93.62 167 SER B N 1
ATOM 3330 C CA . SER B 1 167 ? 3.518 -29.906 -5.039 1 93.62 167 SER B CA 1
ATOM 3331 C C . SER B 1 167 ? 2.375 -30.797 -4.57 1 93.62 167 SER B C 1
ATOM 3333 O O . SER B 1 167 ? 2.137 -31.859 -5.145 1 93.62 167 SER B O 1
ATOM 3335 N N . SER B 1 168 ? 1.677 -30.391 -3.523 1 93.19 168 SER B N 1
ATOM 3336 C CA . SER B 1 168 ? 0.572 -31.172 -2.979 1 93.19 168 SER B CA 1
ATOM 3337 C C . SER B 1 168 ? -0.621 -31.188 -3.928 1 93.19 168 SER B C 1
ATOM 3339 O O . SER B 1 168 ? -1.44 -32.094 -3.895 1 93.19 168 SER B O 1
ATOM 3341 N N . ILE B 1 169 ? -0.804 -30.172 -4.742 1 91.88 169 ILE B N 1
ATOM 3342 C CA . ILE B 1 169 ? -1.874 -30.078 -5.727 1 91.88 169 ILE B CA 1
ATOM 3343 C C . ILE B 1 169 ? -1.524 -30.938 -6.945 1 91.88 169 ILE B C 1
ATOM 3345 O O . ILE B 1 169 ? -2.367 -31.688 -7.449 1 91.88 169 ILE B O 1
ATOM 3349 N N . GLY B 1 170 ? -0.296 -30.797 -7.34 1 89 170 GLY B N 1
ATOM 3350 C CA . GLY B 1 170 ? 0.154 -31.547 -8.508 1 89 170 GLY B CA 1
ATOM 3351 C C . GLY B 1 170 ? 0.935 -30.688 -9.492 1 89 170 GLY B C 1
ATOM 3352 O O . GLY B 1 170 ? 1.245 -29.531 -9.211 1 89 170 GLY B O 1
ATOM 3353 N N . ARG B 1 171 ? 1.184 -31.266 -10.633 1 87 171 ARG B N 1
ATOM 3354 C CA . ARG B 1 171 ? 2.102 -30.641 -11.578 1 87 171 ARG B CA 1
ATOM 3355 C C . ARG B 1 171 ? 1.398 -29.562 -12.391 1 87 171 ARG B C 1
ATOM 3357 O O . ARG B 1 171 ? 2.041 -28.812 -13.141 1 87 171 ARG B O 1
ATOM 3364 N N . ASP B 1 172 ? 0.136 -29.438 -12.195 1 91.62 172 ASP B N 1
ATOM 3365 C CA . ASP B 1 172 ? -0.6 -28.375 -12.875 1 91.62 172 ASP B CA 1
ATOM 3366 C C . ASP B 1 172 ? -0.679 -27.125 -12 1 91.62 172 ASP B C 1
ATOM 3368 O O . ASP B 1 172 ? -1.345 -26.141 -12.367 1 91.62 172 ASP B O 1
ATOM 3372 N N . CYS B 1 173 ? -0.02 -27.188 -10.914 1 95.69 173 CYS B N 1
ATOM 3373 C CA . CYS B 1 173 ? 0.118 -26.016 -10.047 1 95.69 173 CYS B CA 1
ATOM 3374 C C . CYS B 1 173 ? 1.559 -25.516 -10.031 1 95.69 173 CYS B C 1
ATOM 3376 O O . CYS B 1 173 ? 2.463 -26.234 -9.602 1 95.69 173 CYS B O 1
ATOM 3378 N N . PHE B 1 174 ? 1.726 -24.297 -10.461 1 97.44 174 PHE B N 1
ATOM 3379 C CA . PHE B 1 174 ? 3.055 -23.719 -10.617 1 97.44 174 PHE B CA 1
ATOM 3380 C C . PHE B 1 174 ? 3.334 -22.703 -9.523 1 97.44 174 PHE B C 1
ATOM 3382 O O . PHE B 1 174 ? 2.422 -22.016 -9.062 1 97.44 174 PHE B O 1
ATOM 3389 N N . THR B 1 175 ? 4.586 -22.656 -9.141 1 98.12 175 THR B N 1
ATOM 3390 C CA . THR B 1 175 ? 5.059 -21.594 -8.266 1 98.12 175 THR B CA 1
ATOM 3391 C C . THR B 1 175 ? 5.613 -20.422 -9.086 1 98.12 175 THR B C 1
ATOM 3393 O O . THR B 1 175 ? 6.367 -20.641 -10.039 1 98.12 175 THR B O 1
ATOM 3396 N N . LEU B 1 176 ? 5.219 -19.25 -8.75 1 98.56 176 LEU B N 1
ATOM 3397 C CA . LEU B 1 176 ? 5.785 -18.047 -9.359 1 98.56 176 LEU B CA 1
ATOM 3398 C C . LEU B 1 176 ? 6.328 -17.109 -8.289 1 98.56 176 LEU B C 1
ATOM 3400 O O . LEU B 1 176 ? 5.562 -16.547 -7.5 1 98.56 176 LEU B O 1
ATOM 3404 N N . PHE B 1 177 ? 7.621 -16.953 -8.234 1 97.81 177 PHE B N 1
ATOM 3405 C CA . PHE B 1 177 ? 8.25 -15.906 -7.438 1 97.81 177 PHE B CA 1
ATOM 3406 C C . PHE B 1 177 ? 8.391 -14.625 -8.242 1 97.81 177 PHE B C 1
ATOM 3408 O O . PHE B 1 177 ? 9.172 -14.57 -9.203 1 97.81 177 PHE B O 1
ATOM 3415 N N . LEU B 1 178 ? 7.684 -13.633 -7.84 1 97.38 178 LEU B N 1
ATOM 3416 C CA . LEU B 1 178 ? 7.598 -12.375 -8.562 1 97.38 178 LEU B CA 1
ATOM 3417 C C . LEU B 1 178 ? 8.453 -11.305 -7.895 1 97.38 178 LEU B C 1
ATOM 3419 O O . LEU B 1 178 ? 8.445 -11.172 -6.668 1 97.38 178 LEU B O 1
ATOM 3423 N N . PHE B 1 179 ? 9.219 -10.492 -8.68 1 94.81 179 PHE B N 1
ATOM 3424 C CA . PHE B 1 179 ? 10.094 -9.43 -8.18 1 94.81 179 PHE B CA 1
ATOM 3425 C C . PHE B 1 179 ? 9.688 -8.078 -8.75 1 94.81 179 PHE B C 1
ATOM 3427 O O . PHE B 1 179 ? 9.727 -7.879 -9.969 1 94.81 179 PHE B O 1
ATOM 3434 N N . PHE B 1 180 ? 9.281 -7.246 -7.812 1 94.19 180 PHE B N 1
ATOM 3435 C CA . PHE B 1 180 ? 9.141 -5.855 -8.227 1 94.19 180 PHE B CA 1
ATOM 3436 C C . PHE B 1 180 ? 10.484 -5.129 -8.148 1 94.19 180 PHE B C 1
ATOM 3438 O O . PHE B 1 180 ? 10.812 -4.539 -7.117 1 94.19 180 PHE B O 1
ATOM 3445 N N . GLY B 1 181 ? 11.195 -5.129 -9.172 1 88.12 181 GLY B N 1
ATOM 3446 C CA . GLY B 1 181 ? 12.555 -4.598 -9.203 1 88.12 181 GLY B CA 1
ATOM 3447 C C . GLY B 1 181 ? 13.594 -5.586 -8.711 1 88.12 181 GLY B C 1
ATOM 3448 O O . GLY B 1 181 ? 13.289 -6.457 -7.898 1 88.12 181 GLY B O 1
ATOM 3449 N N . ARG B 1 182 ? 14.805 -5.516 -9.273 1 82.56 182 ARG B N 1
ATOM 3450 C CA . ARG B 1 182 ? 15.961 -6.289 -8.852 1 82.56 182 ARG B CA 1
ATOM 3451 C C . ARG B 1 182 ? 17.141 -5.379 -8.539 1 82.56 182 ARG B C 1
ATOM 3453 O O . ARG B 1 182 ? 17.125 -4.191 -8.875 1 82.56 182 ARG B O 1
ATOM 3460 N N . GLN B 1 183 ? 18.094 -5.84 -7.875 1 78.06 183 GLN B N 1
ATOM 3461 C CA . GLN B 1 183 ? 19.266 -5.062 -7.461 1 78.06 183 GLN B CA 1
ATOM 3462 C C . GLN B 1 183 ? 19.891 -4.34 -8.648 1 78.06 183 GLN B C 1
ATOM 3464 O O . GLN B 1 183 ? 20.234 -3.16 -8.555 1 78.06 183 GLN B O 1
ATOM 3469 N N . LYS B 1 184 ? 19.953 -4.98 -9.773 1 78.12 184 LYS B N 1
ATOM 3470 C CA . LYS B 1 184 ? 20.625 -4.387 -10.93 1 78.12 184 LYS B CA 1
ATOM 3471 C C . LYS B 1 184 ? 19.609 -3.787 -11.898 1 78.12 184 LYS B C 1
ATOM 3473 O O . LYS B 1 184 ? 20 -3.227 -12.93 1 78.12 184 LYS B O 1
ATOM 3478 N N . ASP B 1 185 ? 18.422 -3.896 -11.609 1 87.62 185 ASP B N 1
ATOM 3479 C CA . ASP B 1 185 ? 17.344 -3.422 -12.469 1 87.62 185 ASP B CA 1
ATOM 3480 C C . ASP B 1 185 ? 16.094 -3.123 -11.664 1 87.62 185 ASP B C 1
ATOM 3482 O O . ASP B 1 185 ? 15.133 -3.9 -11.68 1 87.62 185 ASP B O 1
ATOM 3486 N N . GLU B 1 186 ? 16.016 -1.953 -11.062 1 86.25 186 GLU B N 1
ATOM 3487 C CA . GLU B 1 186 ? 15.023 -1.629 -10.047 1 86.25 186 GLU B CA 1
ATOM 3488 C C . GLU B 1 186 ? 13.703 -1.219 -10.688 1 86.25 186 GLU B C 1
ATOM 3490 O O . GLU B 1 186 ? 12.664 -1.188 -10.023 1 86.25 186 GLU B O 1
ATOM 3495 N N . GLY B 1 187 ? 13.719 -1.068 -11.992 1 89.44 187 GLY B N 1
ATOM 3496 C CA . GLY B 1 187 ? 12.523 -0.523 -12.617 1 89.44 187 GLY B CA 1
ATOM 3497 C C . GLY B 1 187 ? 11.703 -1.571 -13.344 1 89.44 187 GLY B C 1
ATOM 3498 O O . GLY B 1 187 ? 10.609 -1.281 -13.828 1 89.44 187 GLY B O 1
ATOM 3499 N N . ASN B 1 188 ? 12.203 -2.758 -13.359 1 93.25 188 ASN B N 1
ATOM 3500 C CA . ASN B 1 188 ? 11.531 -3.789 -14.141 1 93.25 188 ASN B CA 1
ATOM 3501 C C . ASN B 1 188 ? 11.039 -4.93 -13.25 1 93.25 188 ASN B C 1
ATOM 3503 O O . ASN B 1 188 ? 11.5 -5.082 -12.117 1 93.25 188 ASN B O 1
ATOM 3507 N N . ILE B 1 189 ? 10.07 -5.688 -13.727 1 96.5 189 ILE B N 1
ATOM 3508 C CA . ILE B 1 189 ? 9.422 -6.77 -12.992 1 96.5 189 ILE B CA 1
ATOM 3509 C C . ILE B 1 189 ? 9.82 -8.117 -13.602 1 96.5 189 ILE B C 1
ATOM 3511 O O . ILE B 1 189 ? 9.719 -8.312 -14.812 1 96.5 189 ILE B O 1
ATOM 3515 N N . TYR B 1 190 ? 10.297 -9.023 -12.789 1 96.12 190 TYR B N 1
ATOM 3516 C CA . TYR B 1 190 ? 10.766 -10.336 -13.211 1 96.12 190 TYR B CA 1
ATOM 3517 C C . TYR B 1 190 ? 10.102 -11.438 -12.398 1 96.12 190 TYR B C 1
ATOM 3519 O O . TYR B 1 190 ? 9.477 -11.172 -11.367 1 96.12 190 TYR B O 1
ATOM 3527 N N . GLY B 1 191 ? 10.211 -12.68 -12.859 1 97.38 191 GLY B N 1
ATOM 3528 C CA . GLY B 1 191 ? 9.688 -13.797 -12.102 1 97.38 191 GLY B CA 1
ATOM 3529 C C . GLY B 1 191 ? 10.359 -15.117 -12.43 1 97.38 191 GLY B C 1
ATOM 3530 O O . GLY B 1 191 ? 10.93 -15.273 -13.508 1 97.38 191 GLY B O 1
ATOM 3531 N N . LEU B 1 192 ? 10.391 -15.953 -11.492 1 97.69 192 LEU B N 1
ATOM 3532 C CA . LEU B 1 192 ? 10.766 -17.359 -11.664 1 97.69 192 LEU B CA 1
ATOM 3533 C C . LEU B 1 192 ? 9.539 -18.25 -11.57 1 97.69 192 LEU B C 1
ATOM 3535 O O . LEU B 1 192 ? 8.875 -18.297 -10.531 1 97.69 192 LEU B O 1
ATOM 3539 N N . LEU B 1 193 ? 9.195 -18.922 -12.656 1 98.25 193 LEU B N 1
ATOM 3540 C CA . LEU B 1 193 ? 8.078 -19.859 -12.688 1 98.25 193 LEU B CA 1
ATOM 3541 C C . LEU B 1 193 ? 8.578 -21.297 -12.727 1 98.25 193 LEU B C 1
ATOM 3543 O O . LEU B 1 193 ? 9.5 -21.625 -13.477 1 98.25 193 LEU B O 1
ATOM 3547 N N . SER B 1 194 ? 7.926 -22.156 -11.852 1 97.5 194 SER B N 1
ATOM 3548 C CA . SER B 1 194 ? 8.352 -23.562 -11.859 1 97.5 194 SER B CA 1
ATO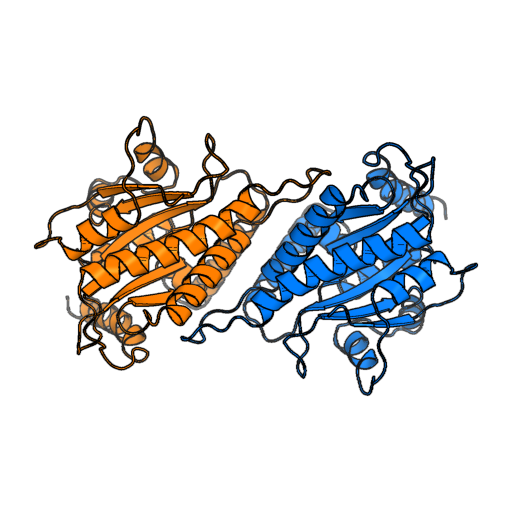M 3549 C C . SER B 1 194 ? 7.277 -24.469 -11.273 1 97.5 194 SER B C 1
ATOM 3551 O O . SER B 1 194 ? 6.508 -24.047 -10.406 1 97.5 194 SER B O 1
ATOM 3553 N N . ASN B 1 195 ? 7.234 -25.719 -11.789 1 96 195 ASN B N 1
ATOM 3554 C CA . ASN B 1 195 ? 6.422 -26.75 -11.156 1 96 195 ASN B CA 1
ATOM 3555 C C . ASN B 1 195 ? 7.281 -27.875 -10.594 1 96 195 ASN B C 1
ATOM 3557 O O . ASN B 1 195 ? 6.781 -28.969 -10.305 1 96 195 ASN B O 1
ATOM 3561 N N . ASN B 1 196 ? 8.555 -27.594 -10.406 1 93.69 196 ASN B N 1
ATOM 3562 C CA . ASN B 1 196 ? 9.422 -28.703 -10.031 1 93.69 196 ASN B CA 1
ATOM 3563 C C . ASN B 1 196 ? 10.469 -28.281 -9 1 93.69 196 ASN B C 1
ATOM 3565 O O . ASN B 1 196 ? 11.547 -28.875 -8.922 1 93.69 196 ASN B O 1
ATOM 3569 N N . LEU B 1 197 ? 10.266 -27.312 -8.273 1 94.69 197 LEU B N 1
ATOM 3570 C CA . LEU B 1 197 ? 11.219 -26.859 -7.27 1 94.69 197 LEU B CA 1
ATOM 3571 C C . LEU B 1 197 ? 11.273 -27.828 -6.094 1 94.69 197 LEU B C 1
ATOM 3573 O O . LEU B 1 197 ? 12.219 -27.797 -5.305 1 94.69 197 LEU B O 1
ATOM 3577 N N . GLN B 1 198 ? 10.25 -28.609 -5.945 1 91.75 198 GLN B N 1
ATOM 3578 C CA . GLN B 1 198 ? 10.203 -29.609 -4.887 1 91.75 198 GLN B CA 1
ATOM 3579 C C . GLN B 1 198 ? 11.375 -30.594 -5.008 1 91.75 198 GLN B C 1
ATOM 3581 O O . GLN B 1 198 ? 11.828 -31.156 -4.008 1 91.75 198 GLN B O 1
ATOM 3586 N N . ALA B 1 199 ? 11.781 -30.797 -6.203 1 89.81 199 ALA B N 1
ATOM 3587 C CA . ALA B 1 199 ? 12.922 -31.672 -6.43 1 89.81 199 ALA B CA 1
ATOM 3588 C C . ALA B 1 199 ? 14.148 -31.203 -5.648 1 89.81 199 ALA B C 1
ATOM 3590 O O . ALA B 1 199 ? 14.93 -32.031 -5.164 1 89.81 199 ALA B O 1
ATOM 3591 N N . ALA B 1 200 ? 14.32 -29.891 -5.512 1 84.38 200 ALA B N 1
ATOM 3592 C CA . ALA B 1 200 ? 15.422 -29.328 -4.738 1 84.38 200 ALA B CA 1
ATOM 3593 C C . ALA B 1 200 ? 15.227 -29.562 -3.246 1 84.38 200 ALA B C 1
ATOM 3595 O O . ALA B 1 200 ? 16.188 -29.859 -2.527 1 84.38 200 ALA B O 1
ATOM 3596 N N . VAL B 1 201 ? 14.055 -29.5 -2.814 1 80.88 201 VAL B N 1
ATOM 3597 C CA . VAL B 1 201 ? 13.734 -29.734 -1.411 1 80.88 201 VAL B CA 1
ATOM 3598 C C . VAL B 1 201 ? 14.055 -31.188 -1.055 1 80.88 201 VAL B C 1
ATOM 3600 O O . VAL B 1 201 ? 14.578 -31.469 0.025 1 80.88 201 VAL B O 1
ATOM 3603 N N . GLY B 1 202 ? 13.734 -32.094 -1.92 1 77.38 202 GLY B N 1
ATOM 3604 C CA . GLY B 1 202 ? 14.039 -33.5 -1.729 1 77.38 202 GLY B CA 1
ATOM 3605 C C . GLY B 1 202 ? 15.516 -33.781 -1.578 1 77.38 202 GLY B C 1
ATOM 3606 O O . GLY B 1 202 ? 15.906 -34.781 -0.973 1 77.38 202 GLY B O 1
ATOM 3607 N N . LYS B 1 203 ? 16.297 -32.875 -2.025 1 81.31 203 LYS B N 1
ATOM 3608 C CA . LYS B 1 203 ? 17.75 -33.031 -1.919 1 81.31 203 LYS B CA 1
ATOM 3609 C C . LYS B 1 203 ? 18.281 -32.219 -0.742 1 81.31 203 LYS B C 1
ATOM 3611 O O . LYS B 1 203 ? 19.484 -31.922 -0.68 1 81.31 203 LYS B O 1
ATOM 3616 N N . CYS B 1 204 ? 17.422 -31.703 0.031 1 81.94 204 CYS B N 1
ATOM 3617 C CA . CYS B 1 204 ? 17.719 -30.984 1.271 1 81.94 204 CYS B CA 1
ATOM 3618 C C . CYS B 1 204 ? 18.312 -29.609 0.986 1 81.94 204 CYS B C 1
ATOM 3620 O O . CYS B 1 204 ? 19.219 -29.156 1.697 1 81.94 204 CYS B O 1
ATOM 3622 N N . VAL B 1 205 ? 17.938 -29.156 -0.14 1 84.62 205 VAL B N 1
ATOM 3623 C CA . VAL B 1 205 ? 18.281 -27.781 -0.459 1 84.62 205 VAL B CA 1
ATOM 3624 C C . VAL B 1 205 ? 17.234 -26.828 0.103 1 84.62 205 VAL B C 1
ATOM 3626 O O . VAL B 1 205 ? 16.031 -27.062 -0.057 1 84.62 205 VAL B O 1
ATOM 3629 N N . ARG B 1 206 ? 17.672 -25.812 0.761 1 89.12 206 ARG B N 1
ATOM 3630 C CA . ARG B 1 206 ? 16.766 -24.797 1.282 1 89.12 206 ARG B CA 1
ATOM 3631 C C . ARG B 1 206 ? 16.328 -23.844 0.182 1 89.12 206 ARG B C 1
ATOM 3633 O O . ARG B 1 206 ? 17.156 -23.344 -0.586 1 89.12 206 ARG B O 1
ATOM 3640 N N . ILE B 1 207 ? 15.062 -23.688 0.074 1 92.19 207 ILE B N 1
ATOM 3641 C CA . ILE B 1 207 ? 14.547 -22.734 -0.911 1 92.19 207 ILE B CA 1
ATOM 3642 C C . ILE B 1 207 ? 14.297 -21.391 -0.247 1 92.19 207 ILE B C 1
ATOM 3644 O O . ILE B 1 207 ? 13.266 -21.188 0.392 1 92.19 207 ILE B O 1
ATOM 3648 N N . ASP B 1 208 ? 15.234 -20.547 -0.364 1 90.06 208 ASP B N 1
ATOM 3649 C CA . ASP B 1 208 ? 15.148 -19.172 0.139 1 90.06 208 ASP B CA 1
ATOM 3650 C C . ASP B 1 208 ? 15.43 -18.156 -0.969 1 90.06 208 ASP B C 1
ATOM 3652 O O . ASP B 1 208 ? 15.484 -18.516 -2.146 1 90.06 208 ASP B O 1
ATOM 3656 N N . GLN B 1 209 ? 15.531 -17 -0.583 1 87.19 209 GLN B N 1
ATOM 3657 C CA . GLN B 1 209 ? 15.703 -15.93 -1.564 1 87.19 209 GLN B CA 1
ATOM 3658 C C . GLN B 1 209 ? 17.031 -16.078 -2.316 1 87.19 209 GLN B C 1
ATOM 3660 O O . GLN B 1 209 ? 17.109 -15.766 -3.504 1 87.19 209 GLN B O 1
ATOM 3665 N N . LEU B 1 210 ? 18.031 -16.516 -1.592 1 86.38 210 LEU B N 1
ATOM 3666 C CA . LEU B 1 210 ? 19.312 -16.734 -2.238 1 86.38 210 LEU B CA 1
ATOM 3667 C C . LEU B 1 210 ? 19.203 -17.797 -3.328 1 86.38 210 LEU B C 1
ATOM 3669 O O . LEU B 1 210 ? 19.75 -17.641 -4.418 1 86.38 210 LEU B O 1
ATOM 3673 N N . PHE B 1 211 ? 18.578 -18.922 -3.004 1 91.56 211 PHE B N 1
ATOM 3674 C CA . PHE B 1 211 ? 18.328 -20 -3.955 1 91.56 211 PHE B CA 1
ATOM 3675 C C . PHE B 1 211 ? 17.609 -19.484 -5.188 1 91.56 211 PHE B C 1
ATOM 3677 O O . PHE B 1 211 ? 17.984 -19.781 -6.316 1 91.56 211 PHE B O 1
ATOM 3684 N N . ILE B 1 212 ? 16.562 -18.656 -4.984 1 93.12 212 ILE B N 1
ATOM 3685 C CA . ILE B 1 212 ? 15.727 -18.125 -6.062 1 93.12 212 ILE B CA 1
ATOM 3686 C C . ILE B 1 212 ? 16.547 -17.156 -6.914 1 93.12 212 ILE B C 1
ATOM 3688 O O . ILE B 1 212 ? 16.516 -17.219 -8.141 1 93.12 212 ILE B O 1
ATOM 3692 N N . ASN B 1 213 ? 17.375 -16.328 -6.262 1 91.06 213 ASN B N 1
ATOM 3693 C CA . ASN B 1 213 ? 18.188 -15.336 -6.957 1 91.06 213 ASN B CA 1
ATOM 3694 C C . ASN B 1 213 ? 19.234 -15.992 -7.852 1 91.06 213 ASN B C 1
ATOM 3696 O O . ASN B 1 213 ? 19.641 -15.422 -8.867 1 91.06 213 ASN B O 1
ATOM 3700 N N . HIS B 1 214 ? 19.609 -17.172 -7.496 1 91.62 214 HIS B N 1
ATOM 3701 C CA . HIS B 1 214 ? 20.625 -17.875 -8.25 1 91.62 214 HIS B CA 1
ATOM 3702 C C . HIS B 1 214 ? 20.156 -18.156 -9.68 1 91.62 214 HIS B C 1
ATOM 3704 O O . HIS B 1 214 ? 20.969 -18.156 -10.609 1 91.62 214 HIS B O 1
ATOM 3710 N N . PHE B 1 215 ? 18.891 -18.328 -9.875 1 92.69 215 PHE B N 1
ATOM 3711 C CA . PHE B 1 215 ? 18.359 -18.609 -11.203 1 92.69 215 PHE B CA 1
ATOM 3712 C C . PHE B 1 215 ? 18.578 -17.422 -12.133 1 92.69 215 PHE B C 1
ATOM 3714 O O . PHE B 1 215 ? 18.688 -17.594 -13.352 1 92.69 215 PHE B O 1
ATOM 3721 N N . PHE B 1 216 ? 18.703 -16.25 -11.586 1 93.19 216 PHE B N 1
ATOM 3722 C CA . PHE B 1 216 ? 18.781 -15.039 -12.391 1 93.19 216 PHE B CA 1
ATOM 3723 C C . PHE B 1 216 ? 20.234 -14.711 -12.719 1 93.19 216 PHE B C 1
ATOM 3725 O O . PHE B 1 216 ? 20.5 -13.898 -13.609 1 93.19 216 PHE B O 1
ATOM 3732 N N . LYS B 1 217 ? 21.078 -15.305 -11.93 1 89.94 217 LYS B N 1
ATOM 3733 C CA . LYS B 1 217 ? 22.484 -15.031 -12.172 1 89.94 217 LYS B CA 1
ATOM 3734 C C . LYS B 1 217 ? 22.891 -15.469 -13.578 1 89.94 217 LYS B C 1
ATOM 3736 O O . LYS B 1 217 ? 22.797 -16.656 -13.914 1 89.94 217 LYS B O 1
ATOM 3741 N N . GLY B 1 218 ? 23.312 -14.562 -14.414 1 86.06 218 GLY B N 1
ATOM 3742 C CA . GLY B 1 218 ? 23.812 -14.844 -15.742 1 86.06 218 GLY B CA 1
ATOM 3743 C C . GLY B 1 218 ? 22.719 -15.062 -16.766 1 86.06 218 GLY B C 1
ATOM 3744 O O . GLY B 1 218 ? 22.984 -15.445 -17.906 1 86.06 218 GLY B O 1
ATOM 3745 N N . ALA B 1 219 ? 21.484 -14.883 -16.312 1 89.56 219 ALA B N 1
ATOM 3746 C CA . ALA B 1 219 ? 20.375 -15.086 -17.234 1 89.56 219 ALA B CA 1
ATOM 3747 C C . ALA B 1 219 ? 20.297 -13.961 -18.266 1 89.56 219 ALA B C 1
ATOM 3749 O O . ALA B 1 219 ? 20.375 -12.781 -17.906 1 89.56 219 ALA B O 1
ATOM 3750 N N . LYS B 1 220 ? 20.219 -14.328 -19.531 1 87.44 220 LYS B N 1
ATOM 3751 C CA . LYS B 1 220 ? 20.172 -13.336 -20.609 1 87.44 220 LYS B CA 1
ATOM 3752 C C . LYS B 1 220 ? 18.844 -13.398 -21.359 1 87.44 220 LYS B C 1
ATOM 3754 O O . LYS B 1 220 ? 18.469 -12.445 -22.031 1 87.44 220 LYS B O 1
ATOM 3759 N N . CYS B 1 221 ? 18.219 -14.492 -21.25 1 91.44 221 CYS B N 1
ATOM 3760 C CA . CYS B 1 221 ? 16.969 -14.68 -21.984 1 91.44 221 CYS B CA 1
ATOM 3761 C C . CYS B 1 221 ? 15.789 -14.812 -21.031 1 91.44 221 CYS B C 1
ATOM 3763 O O . CYS B 1 221 ? 15.891 -15.5 -20.016 1 91.44 221 CYS B O 1
ATOM 3765 N N . PHE B 1 222 ? 14.727 -14.109 -21.25 1 96.06 222 PHE B N 1
ATOM 3766 C CA . PHE B 1 222 ? 13.508 -14.133 -20.469 1 96.06 222 PHE B CA 1
ATOM 3767 C C . PHE B 1 222 ? 12.289 -14.344 -21.359 1 96.06 222 PHE B C 1
ATOM 3769 O O . PHE B 1 222 ? 12.234 -13.836 -22.469 1 96.06 222 PHE B O 1
ATOM 3776 N N . VAL B 1 223 ? 11.352 -15.094 -20.859 1 97.62 223 VAL B N 1
ATOM 3777 C CA . VAL B 1 223 ? 10.094 -15.328 -21.562 1 97.62 223 VAL B CA 1
ATOM 3778 C C . VAL B 1 223 ? 9.117 -14.188 -21.266 1 97.62 223 VAL B C 1
ATOM 3780 O O . VAL B 1 223 ? 9.219 -13.539 -20.219 1 97.62 223 VAL B O 1
ATOM 3783 N N . THR B 1 224 ? 8.234 -13.906 -22.172 1 97.5 224 THR B N 1
ATOM 3784 C CA . THR B 1 224 ? 7.195 -12.898 -21.969 1 97.5 224 THR B CA 1
ATOM 3785 C C . THR B 1 224 ? 6.008 -13.5 -21.234 1 97.5 224 THR B C 1
ATOM 3787 O O . THR B 1 224 ? 5.875 -14.727 -21.141 1 97.5 224 THR B O 1
ATOM 3790 N N . PRO B 1 225 ? 5.176 -12.68 -20.703 1 97.62 225 PRO B N 1
ATOM 3791 C CA . PRO B 1 225 ? 3.963 -13.195 -20.047 1 97.62 225 PRO B CA 1
ATOM 3792 C C . PRO B 1 225 ? 3.111 -14.047 -20.984 1 97.62 225 PRO B C 1
ATOM 3794 O O . PRO B 1 225 ? 2.576 -15.078 -20.578 1 97.62 225 PRO B O 1
ATOM 3797 N N . ALA B 1 226 ? 2.971 -13.633 -22.188 1 95.94 226 ALA B N 1
ATOM 3798 C CA . ALA B 1 226 ? 2.242 -14.43 -23.172 1 95.94 226 ALA B CA 1
ATOM 3799 C C . ALA B 1 226 ? 2.898 -15.797 -23.375 1 95.94 226 ALA B C 1
ATOM 3801 O O . ALA B 1 226 ? 2.215 -16.828 -23.391 1 95.94 226 ALA B O 1
ATOM 3802 N N . GLY B 1 22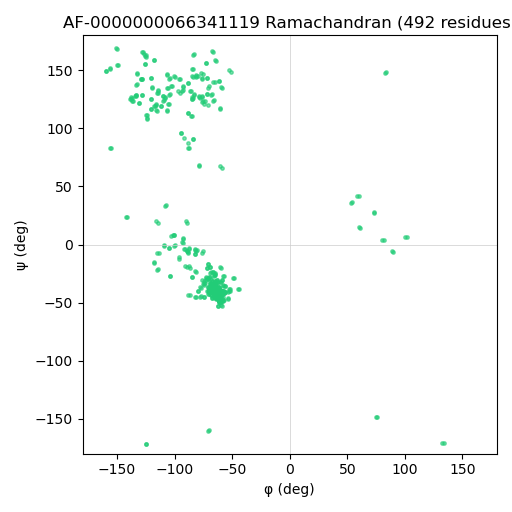7 ? 4.223 -15.711 -23.578 1 95.62 227 GLY B N 1
ATOM 3803 C CA . GLY B 1 227 ? 4.965 -16.953 -23.719 1 95.62 227 GLY B CA 1
ATOM 3804 C C . GLY B 1 227 ? 4.844 -17.875 -22.531 1 95.62 227 GLY B C 1
ATOM 3805 O O . GLY B 1 227 ? 4.793 -19.094 -22.672 1 95.62 227 GLY B O 1
ATOM 3806 N N . MET B 1 228 ? 4.773 -17.328 -21.344 1 97.12 228 MET B N 1
ATOM 3807 C CA . MET B 1 228 ? 4.613 -18.094 -20.125 1 97.12 228 MET B CA 1
ATOM 3808 C C . MET B 1 228 ? 3.295 -18.859 -20.125 1 97.12 228 MET B C 1
ATOM 3810 O O . MET B 1 228 ? 3.277 -20.078 -19.938 1 97.12 228 MET B O 1
ATOM 3814 N N . LEU B 1 229 ? 2.189 -18.156 -20.359 1 95.88 229 LEU B N 1
ATOM 3815 C CA . LEU B 1 229 ? 0.883 -18.797 -20.328 1 95.88 229 LEU B CA 1
ATOM 3816 C C . LEU B 1 229 ? 0.746 -19.812 -21.453 1 95.88 229 LEU B C 1
ATOM 3818 O O . LEU B 1 229 ? 0.137 -20.875 -21.281 1 95.88 229 LEU B O 1
ATOM 3822 N N . GLN B 1 230 ? 1.312 -19.484 -22.609 1 93.88 230 GLN B N 1
ATOM 3823 C CA . GLN B 1 230 ? 1.298 -20.406 -23.734 1 93.88 230 GLN B CA 1
ATOM 3824 C C . GLN B 1 230 ? 1.963 -21.734 -23.359 1 93.88 230 GLN B C 1
ATOM 3826 O O . GLN B 1 230 ? 1.451 -22.797 -23.703 1 93.88 230 GLN B O 1
ATOM 3831 N N . ALA B 1 231 ? 3.088 -21.609 -22.719 1 94.12 231 ALA B N 1
ATOM 3832 C CA . ALA B 1 231 ? 3.805 -22.812 -22.297 1 94.12 231 ALA B CA 1
ATOM 3833 C C . ALA B 1 231 ? 2.977 -23.625 -21.297 1 94.12 231 ALA B C 1
ATOM 3835 O O . ALA B 1 231 ? 3.004 -24.859 -21.328 1 94.12 231 ALA B O 1
ATOM 3836 N N . LEU B 1 232 ? 2.236 -22.984 -20.469 1 93.88 232 LEU B N 1
ATOM 3837 C CA . LEU B 1 232 ? 1.453 -23.656 -19.453 1 93.88 232 LEU B CA 1
ATOM 3838 C C . LEU B 1 232 ? 0.234 -24.344 -20.062 1 93.88 232 LEU B C 1
ATOM 3840 O O . LEU B 1 232 ? -0.068 -25.5 -19.734 1 93.88 232 LEU B O 1
ATOM 3844 N N . VAL B 1 233 ? -0.443 -23.641 -20.922 1 89.19 233 VAL B N 1
ATOM 3845 C CA . VAL B 1 233 ? -1.655 -24.156 -21.531 1 89.19 233 VAL B CA 1
ATOM 3846 C C . VAL B 1 233 ? -1.297 -25.297 -22.484 1 89.19 233 VAL B C 1
ATOM 3848 O O . VAL B 1 233 ? -2.055 -26.266 -22.609 1 89.19 233 VAL B O 1
ATOM 3851 N N . GLY B 1 234 ? -0.207 -25.156 -23.031 1 86.06 234 GLY B N 1
ATOM 3852 C CA . GLY B 1 234 ? 0.21 -26.156 -24.016 1 86.06 234 GLY B CA 1
ATOM 3853 C C . GLY B 1 234 ? 0.938 -27.328 -23.391 1 86.06 234 GLY B C 1
ATOM 3854 O O . GLY B 1 234 ? 1.284 -28.297 -24.078 1 86.06 234 GLY B O 1
ATOM 3855 N N . LYS B 1 235 ? 1.117 -27.188 -22.156 1 84.44 235 LYS B N 1
ATOM 3856 C CA . LYS B 1 235 ? 1.886 -28.234 -21.484 1 84.44 235 LYS B CA 1
ATOM 3857 C C . LYS B 1 235 ? 1.117 -29.562 -21.469 1 84.44 235 LYS B C 1
ATOM 3859 O O . LYS B 1 235 ? -0.093 -29.578 -21.234 1 84.44 235 LYS B O 1
ATOM 3864 N N . GLU B 1 236 ? 1.835 -30.594 -21.906 1 78.12 236 GLU B N 1
ATOM 3865 C CA . GLU B 1 236 ? 1.253 -31.938 -21.891 1 78.12 236 GLU B CA 1
ATOM 3866 C C . GLU B 1 236 ? 1.828 -32.781 -20.75 1 78.12 236 GLU B C 1
ATOM 3868 O O . GLU B 1 236 ? 3.039 -32.75 -20.516 1 78.12 236 GLU B O 1
ATOM 3873 N N . GLY B 1 237 ? 1.012 -33.375 -19.969 1 76.94 237 GLY B N 1
ATOM 3874 C CA . GLY B 1 237 ? 1.423 -34.344 -18.953 1 76.94 237 GLY B CA 1
ATOM 3875 C C . GLY B 1 237 ? 2.061 -33.688 -17.734 1 76.94 237 GLY B C 1
ATOM 3876 O O . GLY B 1 237 ? 1.651 -32.594 -17.328 1 76.94 237 GLY B O 1
ATOM 3877 N N . ASN B 1 238 ? 3.016 -34.406 -17.109 1 81.25 238 ASN B N 1
ATOM 3878 C CA . ASN B 1 238 ? 3.641 -34 -15.852 1 81.25 238 ASN B CA 1
ATOM 3879 C C . ASN B 1 238 ? 5.082 -33.531 -16.062 1 81.25 238 ASN B C 1
ATOM 3881 O O . ASN B 1 238 ? 5.91 -33.656 -15.156 1 81.25 238 ASN B O 1
ATOM 3885 N N . ASP B 1 239 ? 5.363 -32.906 -17.203 1 88.62 239 ASP B N 1
ATOM 3886 C CA . ASP B 1 239 ? 6.73 -32.5 -17.5 1 88.62 239 ASP B CA 1
ATOM 3887 C C . ASP B 1 239 ? 7.145 -31.328 -16.609 1 88.62 239 ASP B C 1
ATOM 3889 O O . ASP B 1 239 ? 6.348 -30.422 -16.344 1 88.62 239 ASP B O 1
ATOM 3893 N N . PRO B 1 240 ? 8.391 -31.5 -16.078 1 91.69 240 PRO B N 1
ATOM 3894 C CA . PRO B 1 240 ? 8.891 -30.359 -15.312 1 91.69 240 PRO B CA 1
ATOM 3895 C C . PRO B 1 240 ? 9.109 -29.109 -16.172 1 91.69 240 PRO B C 1
ATOM 3897 O O . PRO B 1 240 ? 9.531 -29.234 -17.328 1 91.69 240 PRO B O 1
ATOM 3900 N N . LEU B 1 241 ? 8.766 -28.016 -15.656 1 94.44 241 LEU B N 1
ATOM 3901 C CA . LEU B 1 241 ? 8.914 -26.734 -16.344 1 94.44 241 LEU B CA 1
ATOM 3902 C C . LEU B 1 241 ? 9.461 -25.672 -15.383 1 94.44 241 LEU B C 1
ATOM 3904 O O . LEU B 1 241 ? 8.969 -25.531 -14.266 1 94.44 241 LEU B O 1
ATOM 3908 N N . THR B 1 242 ? 10.57 -25.062 -15.727 1 95.44 242 THR B N 1
ATOM 3909 C CA . THR B 1 242 ? 11.141 -23.922 -15.031 1 95.44 242 THR B CA 1
ATOM 3910 C C . THR B 1 242 ? 11.562 -22.828 -16.016 1 95.44 242 THR B C 1
ATOM 3912 O O . THR B 1 242 ? 12.203 -23.125 -17.031 1 95.44 242 THR B O 1
ATOM 3915 N N . MET B 1 243 ? 11.133 -21.594 -15.789 1 97 243 MET B N 1
ATOM 3916 C CA . MET B 1 243 ? 11.5 -20.516 -16.703 1 97 243 MET B CA 1
ATOM 3917 C C . MET B 1 243 ? 11.594 -19.188 -15.984 1 97 243 MET B C 1
ATOM 3919 O O . MET B 1 243 ? 11.016 -19.016 -14.914 1 97 243 MET B O 1
ATOM 3923 N N . LEU B 1 244 ? 12.391 -18.266 -16.531 1 97.75 244 LEU B N 1
ATOM 3924 C CA . LEU B 1 244 ? 12.461 -16.875 -16.109 1 97.75 244 LEU B CA 1
ATOM 3925 C C . LEU B 1 244 ? 11.594 -15.992 -17 1 97.75 244 LEU B C 1
ATOM 3927 O O . LEU B 1 244 ? 11.602 -16.125 -18.219 1 97.75 244 LEU B O 1
ATOM 3931 N N . VAL B 1 245 ? 10.82 -15.18 -16.359 1 98.06 245 VAL B N 1
ATOM 3932 C CA . VAL B 1 245 ? 9.852 -14.352 -17.078 1 98.06 245 VAL B CA 1
ATOM 3933 C C . VAL B 1 245 ? 10.148 -12.875 -16.828 1 98.06 245 VAL B C 1
ATOM 3935 O O . VAL B 1 245 ? 10.453 -12.484 -15.703 1 98.06 245 VAL B O 1
ATOM 3938 N N . LYS B 1 246 ? 10.109 -12.07 -17.859 1 96.88 246 LYS B N 1
ATOM 3939 C CA . LYS B 1 246 ? 10.141 -10.617 -17.734 1 96.88 246 LYS B CA 1
ATOM 3940 C C . LYS B 1 246 ? 8.766 -10.008 -18 1 96.88 246 LYS B C 1
ATOM 3942 O O . LYS B 1 246 ? 8.242 -10.133 -19.109 1 96.88 246 LYS B O 1
ATOM 3947 N N . PHE B 1 247 ? 8.188 -9.297 -17.062 1 97.5 247 PHE B N 1
ATOM 3948 C CA . PHE B 1 247 ? 6.801 -8.852 -17.109 1 97.5 247 PHE B CA 1
ATOM 3949 C C . PHE B 1 247 ? 6.707 -7.43 -17.641 1 97.5 247 PHE B C 1
ATOM 3951 O O . PHE B 1 247 ? 5.609 -6.914 -17.859 1 97.5 247 PHE B O 1
ATOM 3958 N N . THR B 1 248 ? 7.879 -6.773 -17.719 1 94.69 248 THR B N 1
ATOM 3959 C CA . THR B 1 248 ? 7.918 -5.422 -18.266 1 94.69 248 THR B CA 1
ATOM 3960 C C . THR B 1 248 ? 8.836 -5.352 -19.484 1 94.69 248 THR B C 1
ATOM 3962 O O . THR B 1 248 ? 9.75 -6.168 -19.625 1 94.69 248 THR B O 1
#

Secondary structure (DSSP, 8-state):
--HHHHHHHHHHHHHHTT--------HHHHHHHHHHHHHHHHHHHHHHHT---TTS-----HHHHHHHHHHHHHHHHHHTT-TTTEEEEEPPHHHHHHH--SEEEEEEPTTT--EEEEEEEEEE--TT-HHHHHHHHHHHHHHHHHHHTT----SS-HHHHHHHHHHHH-TTEEEEEEEEEETTEEEEEEEEEES-THHHHHTT---SHHHHHHTTTT----B-HHHHHHHHHT--TT---EEEEE--/--HHHHHHHHHHHTTGGG--------HHHHHHHHHHHHHHHHHHHHHHHT---TTS-----HHHHHHHHHHHHHHHHHHTT-TTTEEEEEPPHHHHHHH--SEEEEEEPTTT--EEEEEEEEEE--TT-HHHHHHHHHHHHHHHHHHHTT----SS-HHHHHHHHHHHH-TTEEEEEEEEEETTEEEEEEEEEES-THHHHHTT---SHHHHHHTTTT----B-HHHHHHHHHT--TT---EEEEE--